Protein AF-A0A5C5UU51-F1 (afdb_monomer)

Secondary structure (DSSP, 8-state):
--------------PPPP---PPP---------------SSGGGGSTTS-HHHHHHHHHHH-SS--------TT--GGGTTS--SSSSTT--TTSEE--TT-GGGTTS-SEE---EEEEE-SSSSSB-SEEEEEE-SS-SSSB-EEEEEE-SS-SSS--EEEEEESSHHHHHHHHHHHHH------BPEEEEEEEEEEEEEEETTEEEEEEEEEETTS-EEEEEEEETTTTTTS---TT-EEEEEE-EEEETTEEEEE-SEEEETT-SSPEE-----EEEEEEEEEEEEEEETTEEEEEEEEEETTS-EEEEEEEETTT-SS---TT-EEEEEEEEEEETTEEEEEEEEEEETTEEEE--SSHHHHHHHTTTS-S------EEEEEEEEEEEEEEEETTEEEEEEEEEETTTEEEEEEEEETTT------TT-EEEEEEEEEE-TTS-EEEEEEEEEETTEEEE--HHHHHHHHH--EEEEEEEEEEEEEEETTEEEEEEEEEETTS-EEEEE---TTSGGGS--TT-EEEEEEEEEEETTEEEEEEEEEEETTS--EE----TT-TTS---

Radius of gyration: 29.81 Å; Cα contacts (8 Å, |Δi|>4): 1135; chains: 1; bounding box: 83×69×98 Å

Sequence (572 aa):
MKITLWRSMAIASMGFLPLAMASPANAASNDRGQAAGDDQHWTESSPYYEQDAWYDVTEWFDGNDFHPTNESWSDTDDYANREADDAYASRGDNGYGYDNRYSEDNWFYDYYDGQFFTYDDLSNDRIYQSAAIYSDYDNDGYYDAVLTSYDWDGDGVYEGGELYTLNPAGEQNGRQTRQGQQAKDSRQQRLTGTVQKTKKASVSDAKHLVAMIRTDGGRQAVVDLGPAQHMQNADLTEGDEIACAGPACKVGEKRVVMADWVKLQSSDSKMKVNRDATSLKGKVADTKKANIRGEERMMVILKTDAGKKCLCDLGPADELDATIEQGDQLKVNGVPAKAGDRKVVLAQSVTIDGDKTKIDRTSSQMTRNQRSGDQTQSGQASARVQGEVQSTRQIKVRGEQRRVAFVNDSQHGRVLIDLGAADSSRVSLQQGDRVTAHGITARSRDGGKVLLARKLQHNGQTTKIDDRQQRAKLTDASEVSGKVQKLQTVSINDSHRKLAHVKTDNGQTAVIDLGSPKQAAASIAKGDTITAEGVPVKVHDSTILVAFEVSPENGDSFKVDRGIGGQQASRR

Nearest PDB structures (foldseek):
  5gqo-assembly1_B-2  TM=7.072E-01  e=1.209E-02  Mycolicibacterium smegmatis MC2 155
  2pqa-assembly1_A  TM=7.103E-01  e=2.594E-02  Homo sapiens
  3u58-assembly4_D  TM=3.344E-01  e=1.578E-03  Tetrahymena thermophila
  1ty2-assembly1_B  TM=4.432E-01  e=2.663E+00  Streptococcus pyogenes
  8b2q-assembly1_I  TM=4.679E-01  e=2.173E+00  Tannerella forsythia

Organism: NCBI:txid1938618

Mean predicted aligned error: 16.01 Å

Foldseek 3Di:
DDDDDDDDDDDDDDDDDDDDDDDDDDDDDPPDDDPPDDPPDPVVPAQVVPVPLVVVVVVVVPPPPDDPPPDDPPPPVVVPPPDPDPDPPDPDQLQWADDPPDPPPVPGTQAGAAFQKDFDDPVPPQFTQKMKTFDDNVLSLATQKIKMFGDDPSPFFTPDIDIHGLDPSCVVCVVVCVVPWPQGGRGKDKFKFFFADWHQHHHNPATWIKTWGQGPVRDIAIETLAGVVLCPVVPRDGGWIKIFIAGWGDTRNHIYGHTQWMDTPVHPDIDGRPSWADKFKAFFQDWDFTQRPNATWIWTFGLGPVRDTAIETQAGPVQDPDDHDGGWIKIFTFGFHHNYNHTYGDGQWMATPNDIRGHDPPVVVVVPVVVPPDDDDDDFDWDKFWFFFQDWDWDQDPNFTWIWTFGQGPVPGTEIETLGGPVPRPDDDDGGWTKMFIATWDADPVRGIYGDGQWMATPNDIDGSPCCVVCCLVVVQPKFKAFFADWDWDADPNAIWIWTFGQGPVRDTAIETLAHCPPVVVVDDGGWIKIFGAHWDDDPPHTYGDGQWMDTPPDHIDGHDHCPPPPDPDDD

Structure (mmCIF, N/CA/C/O backbone):
data_AF-A0A5C5UU51-F1
#
_entry.id   AF-A0A5C5UU51-F1
#
loop_
_atom_site.group_PDB
_atom_site.id
_atom_site.type_symbol
_atom_site.label_atom_id
_atom_site.label_alt_id
_atom_site.label_comp_id
_atom_site.label_asym_id
_atom_site.label_entity_id
_atom_site.label_seq_id
_atom_site.pdbx_PDB_ins_code
_atom_site.Cartn_x
_atom_site.Cartn_y
_atom_site.Cartn_z
_atom_site.occupancy
_atom_site.B_iso_or_equiv
_atom_site.auth_seq_id
_atom_site.auth_comp_id
_atom_site.auth_asym_id
_atom_site.auth_atom_id
_atom_site.pdbx_PDB_model_num
ATOM 1 N N . MET A 1 1 ? 43.860 -33.041 -59.174 1.00 37.03 1 MET A N 1
ATOM 2 C CA . MET A 1 1 ? 43.735 -33.593 -57.809 1.00 37.03 1 MET A CA 1
ATOM 3 C C . MET A 1 1 ? 42.495 -32.951 -57.181 1.00 37.03 1 MET A C 1
ATOM 5 O O . MET A 1 1 ? 42.483 -31.739 -57.069 1.00 37.03 1 MET A O 1
ATOM 9 N N . LYS A 1 2 ? 41.445 -33.774 -56.978 1.00 35.88 2 LYS A N 1
ATOM 10 C CA . LYS A 1 2 ? 40.130 -33.632 -56.280 1.00 35.88 2 LYS A CA 1
ATOM 11 C C . LYS A 1 2 ? 39.499 -32.218 -56.148 1.00 35.88 2 LYS A C 1
ATOM 13 O O . LYS A 1 2 ? 40.027 -31.410 -55.402 1.00 35.88 2 LYS A O 1
ATOM 18 N N . ILE A 1 3 ? 38.458 -31.827 -56.913 1.00 35.25 3 ILE A N 1
ATOM 19 C CA . ILE A 1 3 ? 37.022 -32.270 -56.960 1.00 35.25 3 ILE A CA 1
ATOM 20 C C . ILE A 1 3 ? 36.300 -31.900 -55.642 1.00 35.25 3 ILE A C 1
ATOM 22 O O . ILE A 1 3 ? 36.744 -32.335 -54.588 1.00 35.25 3 ILE A O 1
ATOM 26 N N . THR A 1 4 ? 35.260 -31.044 -55.602 1.00 38.91 4 THR A N 1
ATOM 27 C CA . THR A 1 4 ? 33.830 -31.294 -55.961 1.00 38.91 4 THR A CA 1
ATOM 28 C C . THR A 1 4 ? 33.092 -29.927 -55.971 1.00 38.91 4 THR A C 1
ATOM 30 O O . THR A 1 4 ? 33.314 -29.160 -55.045 1.00 38.91 4 THR A O 1
ATOM 33 N N . LEU A 1 5 ? 32.416 -29.402 -57.007 1.00 36.94 5 LEU A N 1
ATOM 34 C CA . LEU A 1 5 ? 31.194 -29.747 -57.776 1.00 36.94 5 LEU A CA 1
ATOM 35 C C . LEU A 1 5 ? 29.821 -29.522 -57.081 1.00 36.94 5 LEU A C 1
ATOM 37 O O . LEU A 1 5 ? 29.386 -30.337 -56.282 1.00 36.94 5 LEU A O 1
ATOM 41 N N . TRP A 1 6 ? 29.154 -28.440 -57.529 1.00 38.22 6 TRP A N 1
ATOM 42 C CA . TRP A 1 6 ? 27.723 -28.233 -57.861 1.00 38.22 6 TRP A CA 1
ATOM 43 C C . TRP A 1 6 ? 26.608 -28.496 -56.827 1.00 38.22 6 TRP A C 1
ATOM 45 O O . TRP A 1 6 ? 26.391 -29.629 -56.413 1.00 38.22 6 TRP A O 1
ATOM 55 N N . ARG A 1 7 ? 25.718 -27.498 -56.656 1.00 35.91 7 ARG A N 1
ATOM 56 C CA . ARG A 1 7 ? 24.340 -27.548 -57.204 1.00 35.91 7 ARG A CA 1
ATOM 57 C C . ARG A 1 7 ? 23.597 -26.210 -57.090 1.00 35.91 7 ARG A C 1
ATOM 59 O O . ARG A 1 7 ? 23.408 -25.672 -56.006 1.00 35.91 7 ARG A O 1
ATOM 66 N N . SER A 1 8 ? 23.126 -25.743 -58.241 1.00 37.66 8 SER A N 1
ATOM 67 C CA . SER A 1 8 ? 22.051 -24.768 -58.408 1.00 37.66 8 SER A CA 1
ATOM 68 C C . SER A 1 8 ? 20.721 -25.381 -57.962 1.00 37.66 8 SER A C 1
ATOM 70 O O . SER A 1 8 ? 20.453 -26.544 -58.273 1.00 37.66 8 SER A O 1
ATOM 72 N N . MET A 1 9 ? 19.873 -24.607 -57.282 1.00 33.34 9 MET A N 1
ATOM 73 C CA . MET A 1 9 ? 18.481 -24.974 -57.016 1.00 33.34 9 MET A CA 1
ATOM 74 C C . MET A 1 9 ? 17.553 -23.993 -57.731 1.00 33.34 9 MET A C 1
ATOM 76 O O . MET A 1 9 ? 17.685 -22.778 -57.605 1.00 33.34 9 MET A O 1
ATOM 80 N N . ALA A 1 10 ? 16.660 -24.564 -58.532 1.00 34.78 10 ALA A N 1
ATOM 81 C CA . ALA A 1 10 ? 15.632 -23.885 -59.294 1.00 34.78 10 ALA A CA 1
ATOM 82 C C . ALA A 1 10 ? 14.538 -23.331 -58.369 1.00 34.78 10 ALA A C 1
ATOM 84 O O . ALA A 1 10 ? 14.077 -24.021 -57.461 1.00 34.78 10 ALA A O 1
ATOM 85 N N . ILE A 1 11 ? 14.092 -22.106 -58.647 1.00 35.81 11 ILE A N 1
ATOM 86 C CA . ILE A 1 11 ? 12.873 -21.529 -58.081 1.00 35.81 11 ILE A CA 1
ATOM 87 C C . ILE A 1 11 ? 11.712 -22.046 -58.934 1.00 35.81 11 ILE A C 1
ATOM 89 O O . ILE A 1 11 ? 11.527 -21.614 -60.070 1.00 35.81 11 ILE A O 1
ATOM 93 N N . ALA A 1 12 ? 10.962 -23.007 -58.399 1.00 35.94 12 ALA A N 1
ATOM 94 C CA . ALA A 1 12 ? 9.680 -23.415 -58.953 1.00 35.94 12 ALA A CA 1
ATOM 95 C C . ALA A 1 12 ? 8.592 -22.493 -58.388 1.00 35.94 12 ALA A C 1
ATOM 97 O O . ALA A 1 12 ? 8.266 -22.536 -57.204 1.00 35.94 12 ALA A O 1
ATOM 98 N N . SER A 1 13 ? 8.042 -21.649 -59.253 1.00 40.78 13 SER A N 1
ATOM 99 C CA . SER A 1 13 ? 6.793 -20.930 -59.046 1.00 40.78 13 SER A CA 1
ATOM 100 C C . SER A 1 13 ? 5.624 -21.915 -59.145 1.00 40.78 13 SER A C 1
ATOM 102 O O . SER A 1 13 ? 5.254 -22.352 -60.232 1.00 40.78 13 SER A O 1
ATOM 104 N N . MET A 1 14 ? 5.026 -22.275 -58.008 1.00 35.12 14 MET A N 1
ATOM 105 C CA . MET A 1 14 ? 3.705 -22.906 -57.975 1.00 35.12 14 MET A CA 1
ATOM 106 C C . MET A 1 14 ? 2.672 -21.860 -57.570 1.00 35.12 14 MET A C 1
ATOM 108 O O . MET A 1 14 ? 2.689 -21.339 -56.456 1.00 35.12 14 MET A O 1
ATOM 112 N N . GLY A 1 15 ? 1.798 -21.533 -58.521 1.00 35.41 15 GLY A N 1
ATOM 113 C CA . GLY A 1 15 ? 0.626 -20.704 -58.299 1.00 35.41 15 GLY A CA 1
ATOM 114 C C . GLY A 1 15 ? -0.383 -21.418 -57.406 1.00 35.41 15 GLY A C 1
ATOM 115 O O . GLY A 1 15 ? -0.734 -22.572 -57.648 1.00 35.41 15 GLY A O 1
ATOM 116 N N . PHE A 1 16 ? -0.869 -20.709 -56.392 1.00 36.09 16 PHE A N 1
ATOM 117 C CA . PHE A 1 16 ? -2.077 -21.083 -55.673 1.00 36.09 16 PHE A CA 1
ATOM 118 C C . PHE A 1 16 ? -3.284 -20.468 -56.387 1.00 36.09 16 PHE A C 1
ATOM 120 O O . PHE A 1 16 ? -3.403 -19.250 -56.506 1.00 36.09 16 PHE A O 1
ATOM 127 N N . LEU A 1 17 ? -4.164 -21.338 -56.879 1.00 40.75 17 LEU A N 1
ATOM 128 C CA . LEU A 1 17 ? -5.525 -21.001 -57.288 1.00 40.75 17 LEU A CA 1
ATOM 129 C C . LEU A 1 17 ? -6.371 -20.666 -56.044 1.00 40.75 17 LEU A C 1
ATOM 131 O O . LEU A 1 17 ? -6.199 -21.318 -55.009 1.00 40.75 17 LEU A O 1
ATOM 135 N N . PRO A 1 18 ? -7.316 -19.713 -56.128 1.00 39.72 18 PRO A N 1
ATOM 136 C CA . PRO A 1 18 ? -8.266 -19.456 -55.057 1.00 39.72 18 PRO A CA 1
ATOM 137 C C . PRO A 1 18 ? -9.358 -20.536 -55.060 1.00 39.72 18 PRO A C 1
ATOM 139 O O . PRO A 1 18 ? -10.103 -20.682 -56.029 1.00 39.72 18 PRO A O 1
ATOM 142 N N . LEU A 1 19 ? -9.476 -21.288 -53.965 1.00 36.97 19 LEU A N 1
ATOM 143 C CA . LEU A 1 19 ? -10.661 -22.102 -53.696 1.00 36.97 19 LEU A CA 1
ATOM 144 C C . LEU A 1 19 ? -11.750 -21.197 -53.110 1.00 36.97 19 LEU A C 1
ATOM 146 O O . LEU A 1 19 ? -11.718 -20.835 -51.936 1.00 36.97 19 LEU A O 1
ATOM 150 N N . ALA A 1 20 ? -12.719 -20.840 -53.950 1.00 41.38 20 ALA A N 1
ATOM 151 C CA . ALA A 1 20 ? -14.010 -20.341 -53.509 1.00 41.38 20 ALA A CA 1
ATOM 152 C C . ALA A 1 20 ? -14.777 -21.493 -52.839 1.00 41.38 20 ALA A C 1
ATOM 154 O O . ALA A 1 20 ? -15.186 -22.445 -53.501 1.00 41.38 20 ALA A O 1
ATOM 155 N N . MET A 1 21 ? -14.956 -21.413 -51.521 1.00 38.00 21 MET A N 1
ATOM 156 C CA . MET A 1 21 ? -15.904 -22.248 -50.784 1.00 38.00 21 MET A CA 1
ATOM 157 C C . MET A 1 21 ? -17.208 -21.463 -50.643 1.00 38.00 21 MET A C 1
ATOM 159 O O . MET A 1 21 ? -17.260 -20.437 -49.968 1.00 38.00 21 MET A O 1
ATOM 163 N N . ALA A 1 22 ? -18.251 -21.939 -51.319 1.00 37.75 22 ALA A N 1
ATOM 164 C CA . ALA A 1 22 ? -19.617 -21.483 -51.127 1.00 37.75 22 ALA A CA 1
ATOM 165 C C . ALA A 1 22 ? -20.149 -22.028 -49.792 1.00 37.75 22 ALA A C 1
ATOM 167 O O . ALA A 1 22 ? -20.225 -23.242 -49.600 1.00 37.75 22 ALA A O 1
ATOM 168 N N . SER A 1 23 ? -20.529 -21.135 -48.880 1.00 40.41 23 SER A N 1
ATOM 169 C CA . SER A 1 23 ? -21.282 -21.491 -47.674 1.00 40.41 23 SER A CA 1
ATOM 170 C C . SER A 1 23 ? -22.760 -21.676 -48.030 1.00 40.41 23 SER A C 1
ATOM 172 O O . SER A 1 23 ? -23.355 -20.748 -48.583 1.00 40.41 23 SER A O 1
ATOM 174 N N . PRO A 1 24 ? -23.398 -22.816 -47.710 1.00 44.28 24 PRO A N 1
ATOM 175 C CA . PRO A 1 24 ? -24.845 -22.911 -47.782 1.00 44.28 24 PRO A CA 1
ATOM 176 C C . PRO A 1 24 ? -25.467 -22.155 -46.603 1.00 44.28 24 PRO A C 1
ATOM 178 O O . PRO A 1 24 ? -25.121 -22.367 -45.439 1.00 44.28 24 PRO A O 1
ATOM 181 N N . ALA A 1 25 ? -26.400 -21.266 -46.929 1.00 41.03 25 ALA A N 1
ATOM 182 C CA . ALA A 1 25 ? -27.281 -20.621 -45.976 1.00 41.03 25 ALA A CA 1
ATOM 183 C C . ALA A 1 25 ? -28.225 -21.669 -45.370 1.00 41.03 25 ALA A C 1
ATOM 185 O O . ALA A 1 25 ? -29.094 -22.193 -46.061 1.00 41.03 25 ALA A O 1
ATOM 186 N N . ASN A 1 26 ? -28.070 -21.948 -44.076 1.00 39.62 26 ASN A N 1
ATOM 187 C CA . ASN A 1 26 ? -29.092 -22.610 -43.275 1.00 39.62 26 ASN A CA 1
ATOM 188 C C . ASN A 1 26 ? -29.703 -21.575 -42.331 1.00 39.62 26 ASN A C 1
ATOM 190 O O . ASN A 1 26 ? -29.168 -21.274 -41.266 1.00 39.62 26 ASN A O 1
ATOM 194 N N . ALA A 1 27 ? -30.837 -21.028 -42.764 1.00 42.69 27 ALA A N 1
ATOM 195 C CA . ALA A 1 27 ? -31.784 -20.346 -41.905 1.00 42.69 27 ALA A CA 1
ATOM 196 C C . ALA A 1 27 ? -32.513 -21.409 -41.070 1.00 42.69 27 ALA A C 1
ATOM 198 O O . ALA A 1 27 ? -33.387 -22.112 -41.570 1.00 42.69 27 ALA A O 1
ATOM 199 N N . ALA A 1 28 ? -32.125 -21.539 -39.805 1.00 37.41 28 ALA A N 1
ATOM 200 C CA . ALA A 1 28 ? -32.893 -22.254 -38.798 1.00 37.41 28 ALA A CA 1
ATOM 201 C C . ALA A 1 28 ? -33.274 -21.250 -37.709 1.00 37.41 28 ALA A C 1
ATOM 203 O O . ALA A 1 28 ? -32.441 -20.788 -36.930 1.00 37.41 28 ALA A O 1
ATOM 204 N N . SER A 1 29 ? -34.551 -20.885 -37.721 1.00 43.84 29 SER A N 1
ATOM 205 C CA . SER A 1 29 ? -35.249 -20.130 -36.692 1.00 43.84 29 SER A CA 1
ATOM 206 C C . SER A 1 29 ? -35.151 -20.853 -35.348 1.00 43.84 29 SER A C 1
ATOM 208 O O . SER A 1 29 ? -35.798 -21.881 -35.154 1.00 43.84 29 SER A O 1
ATOM 210 N N . ASN A 1 30 ? -34.374 -20.305 -34.415 1.00 36.78 30 ASN A N 1
ATOM 211 C CA . ASN A 1 30 ? -34.517 -20.613 -32.996 1.00 36.78 30 ASN A CA 1
ATOM 212 C C . ASN A 1 30 ? -35.325 -19.496 -32.347 1.00 36.78 30 ASN A C 1
ATOM 214 O O . ASN A 1 30 ? -34.794 -18.532 -31.801 1.00 36.78 30 ASN A O 1
ATOM 218 N N . ASP A 1 31 ? -36.634 -19.675 -32.452 1.00 40.91 31 ASP A N 1
ATOM 219 C CA . ASP A 1 31 ? -37.639 -19.051 -31.615 1.00 40.91 31 ASP A CA 1
ATOM 220 C C . ASP A 1 31 ? -37.470 -19.625 -30.194 1.00 40.91 31 ASP A C 1
ATOM 222 O O . ASP A 1 31 ? -37.939 -20.717 -29.867 1.00 40.91 31 ASP A O 1
ATOM 226 N N . ARG A 1 32 ? -36.663 -18.952 -29.369 1.00 38.31 32 ARG A N 1
ATOM 227 C CA . ARG A 1 32 ? -36.610 -19.176 -27.921 1.00 38.31 32 ARG A CA 1
ATOM 228 C C . ARG A 1 32 ? -37.096 -17.903 -27.263 1.00 38.31 32 ARG A C 1
ATOM 230 O O . ARG A 1 32 ? -36.361 -16.921 -27.197 1.00 38.31 32 ARG A O 1
ATOM 237 N N . GLY A 1 33 ? -38.338 -17.959 -26.789 1.00 34.19 33 GLY A N 1
ATOM 238 C CA . GLY A 1 33 ? -38.935 -16.937 -25.949 1.00 34.19 33 GLY A CA 1
ATOM 239 C C . GLY A 1 33 ? -37.982 -16.563 -24.822 1.00 34.19 33 GLY A C 1
ATOM 240 O O . GLY A 1 33 ? -37.677 -17.377 -23.948 1.00 34.19 33 GLY A O 1
ATOM 241 N N . GLN A 1 34 ? -37.500 -15.325 -24.871 1.00 35.28 34 GLN A N 1
ATOM 242 C CA . GLN A 1 34 ? -36.944 -14.659 -23.711 1.00 35.28 34 GLN A CA 1
ATOM 243 C C . GLN A 1 34 ? -38.088 -14.499 -22.715 1.00 35.28 34 GLN A C 1
ATOM 245 O O . GLN A 1 34 ? -39.006 -13.704 -22.910 1.00 35.28 34 GLN A O 1
ATOM 250 N N . ALA A 1 35 ? -38.051 -15.324 -21.673 1.00 35.84 35 ALA A N 1
ATOM 251 C CA . ALA A 1 35 ? -38.792 -15.067 -20.460 1.00 35.84 35 ALA A CA 1
ATOM 252 C C . ALA A 1 35 ? -38.304 -13.719 -19.915 1.00 35.84 35 ALA A C 1
ATOM 254 O O . ALA A 1 35 ? -37.171 -13.603 -19.456 1.00 35.84 35 ALA A O 1
ATOM 255 N N . ALA A 1 36 ? -39.153 -12.701 -20.026 1.00 41.59 36 ALA A N 1
ATOM 256 C CA . ALA A 1 36 ? -39.046 -11.491 -19.236 1.00 41.59 36 ALA A CA 1
ATOM 257 C C . ALA A 1 36 ? -39.284 -11.889 -17.772 1.00 41.59 36 ALA A C 1
ATOM 259 O O . ALA A 1 36 ? -40.413 -12.174 -17.375 1.00 41.59 36 ALA A O 1
ATOM 260 N N . GLY A 1 37 ? -38.206 -11.993 -17.004 1.00 41.66 37 GLY A N 1
ATOM 261 C CA . GLY A 1 37 ? -38.232 -12.290 -15.580 1.00 41.66 37 GLY A CA 1
ATOM 262 C C . GLY A 1 37 ? -36.964 -11.750 -14.929 1.00 41.66 37 GLY A C 1
ATOM 263 O O . GLY A 1 37 ? -35.872 -12.129 -15.338 1.00 41.66 37 GLY A O 1
ATOM 264 N N . ASP A 1 38 ? -37.156 -10.884 -13.932 1.00 40.28 38 ASP A N 1
ATOM 265 C CA . ASP A 1 38 ? -36.171 -10.361 -12.969 1.00 40.28 38 ASP A CA 1
ATOM 266 C C . ASP A 1 38 ? -35.323 -9.120 -13.326 1.00 40.28 38 ASP A C 1
ATOM 268 O O . ASP A 1 38 ? -34.220 -8.943 -12.813 1.00 40.28 38 ASP A O 1
ATOM 272 N N . ASP A 1 39 ? -35.887 -8.157 -14.061 1.00 39.69 39 ASP A N 1
ATOM 273 C CA . ASP A 1 39 ? -35.301 -6.804 -14.198 1.00 39.69 39 ASP A CA 1
ATOM 274 C C . ASP A 1 39 ? -35.643 -5.842 -13.028 1.00 39.69 39 ASP A C 1
ATOM 276 O O . ASP A 1 39 ? -35.392 -4.640 -13.119 1.00 39.69 39 ASP A O 1
ATOM 280 N N . GLN A 1 40 ? -36.216 -6.324 -11.912 1.00 38.41 40 GLN A N 1
ATOM 281 C CA . GLN A 1 40 ? -36.898 -5.459 -10.927 1.00 38.41 40 GLN A CA 1
ATOM 282 C C . GLN A 1 40 ? -36.239 -5.239 -9.544 1.00 38.41 40 GLN A C 1
ATOM 284 O O . GLN A 1 40 ? -36.894 -4.649 -8.695 1.00 38.41 40 GLN A O 1
ATOM 289 N N . HIS A 1 41 ? -34.966 -5.594 -9.294 1.00 37.88 41 HIS A N 1
ATOM 290 C CA . HIS A 1 41 ? -34.330 -5.314 -7.977 1.00 37.88 41 HIS A CA 1
ATOM 291 C C . HIS A 1 41 ? -32.900 -4.719 -7.970 1.00 37.88 41 HIS A C 1
ATOM 293 O O . HIS A 1 41 ? -32.359 -4.448 -6.903 1.00 37.88 41 HIS A O 1
ATOM 299 N N . TRP A 1 42 ? -32.265 -4.437 -9.115 1.00 40.34 42 TRP A N 1
ATOM 300 C CA . TRP A 1 42 ? -30.839 -4.033 -9.132 1.00 40.34 42 TRP A CA 1
ATOM 301 C C . TRP A 1 42 ? -30.565 -2.528 -8.958 1.00 40.34 42 TRP A C 1
ATOM 303 O O . TRP A 1 42 ? -29.409 -2.109 -8.895 1.00 40.34 42 TRP A O 1
ATOM 313 N N . THR A 1 43 ? -31.606 -1.700 -8.872 1.00 41.09 43 THR A N 1
ATOM 314 C CA . THR A 1 43 ? -31.492 -0.250 -8.625 1.00 41.09 43 THR A CA 1
ATOM 315 C C . THR A 1 43 ? -31.297 0.119 -7.151 1.00 41.09 43 THR A C 1
ATOM 317 O O . THR A 1 43 ? -30.911 1.247 -6.876 1.00 41.09 43 THR A O 1
ATOM 320 N N . GLU A 1 44 ? -31.481 -0.809 -6.205 1.00 43.00 44 GLU A N 1
ATOM 321 C CA . GLU A 1 44 ? -31.322 -0.543 -4.759 1.00 43.00 44 GLU A CA 1
ATOM 322 C C . GLU A 1 44 ? -29.861 -0.596 -4.271 1.00 43.00 44 GLU A C 1
ATOM 324 O O . GLU A 1 44 ? -29.570 -0.234 -3.136 1.00 43.00 44 GLU A O 1
ATOM 329 N N . SER A 1 45 ? -28.914 -1.029 -5.111 1.00 45.66 45 SER A N 1
ATOM 330 C CA . SER A 1 45 ? -27.501 -1.186 -4.726 1.00 45.66 45 SER A CA 1
ATOM 331 C C . SER A 1 45 ? -26.588 -0.012 -5.101 1.00 45.66 45 SER A C 1
ATOM 333 O O . SER A 1 45 ? -25.382 -0.096 -4.861 1.00 45.66 45 SER A O 1
ATOM 335 N N . SER A 1 46 ? -27.126 1.065 -5.690 1.00 43.84 46 SER A N 1
ATOM 336 C CA . SER A 1 46 ? -26.347 2.287 -5.909 1.00 43.84 46 SER A CA 1
ATOM 337 C C . SER A 1 46 ? -26.438 3.222 -4.688 1.00 43.84 46 SER A C 1
ATOM 339 O O . SER A 1 46 ? -27.540 3.533 -4.234 1.00 43.84 46 SER A O 1
ATOM 341 N N . PRO A 1 47 ? -25.308 3.693 -4.137 1.00 47.19 47 PRO A N 1
ATOM 342 C CA . PRO A 1 47 ? -25.228 4.447 -2.881 1.00 47.19 47 PRO A CA 1
ATOM 343 C C . PRO A 1 47 ? -25.820 5.874 -2.903 1.00 47.19 47 PRO A C 1
ATOM 345 O O . PRO A 1 47 ? -25.744 6.546 -1.879 1.00 47.19 47 PRO A O 1
ATOM 348 N N . TYR A 1 48 ? -26.455 6.336 -3.992 1.00 47.06 48 TYR A N 1
ATOM 349 C CA . TYR A 1 48 ? -27.279 7.567 -3.980 1.00 47.06 48 TYR A CA 1
ATOM 350 C C . TYR A 1 48 ? -28.670 7.371 -3.373 1.00 47.06 48 TYR A C 1
ATOM 352 O O . TYR A 1 48 ? -29.396 8.352 -3.217 1.00 47.06 48 TYR A O 1
ATOM 360 N N . TYR A 1 49 ? -29.060 6.137 -3.038 1.00 45.34 49 TYR A N 1
ATOM 361 C CA . TYR A 1 49 ? -30.374 5.870 -2.448 1.00 45.34 49 TYR A CA 1
ATOM 362 C C . TYR A 1 49 ? -30.397 5.977 -0.908 1.00 45.34 49 TYR A C 1
ATOM 364 O O . TYR A 1 49 ? -31.452 6.246 -0.344 1.00 45.34 49 TYR A O 1
ATOM 372 N N . GLU A 1 50 ? -29.249 5.882 -0.219 1.00 49.56 50 GLU A N 1
ATOM 373 C CA . GLU A 1 50 ? -29.108 6.261 1.204 1.00 49.56 50 GLU A CA 1
ATOM 374 C C . GLU A 1 50 ? -28.574 7.702 1.312 1.00 49.56 50 GLU A C 1
ATOM 376 O O . GLU A 1 50 ? -27.476 7.938 1.816 1.00 49.56 50 GLU A O 1
ATOM 381 N N . GLN A 1 51 ? -29.329 8.670 0.779 1.00 51.47 51 GLN A N 1
ATOM 382 C CA . GLN A 1 51 ? -28.979 10.097 0.812 1.00 51.47 51 GLN A CA 1
ATOM 383 C C . GLN A 1 5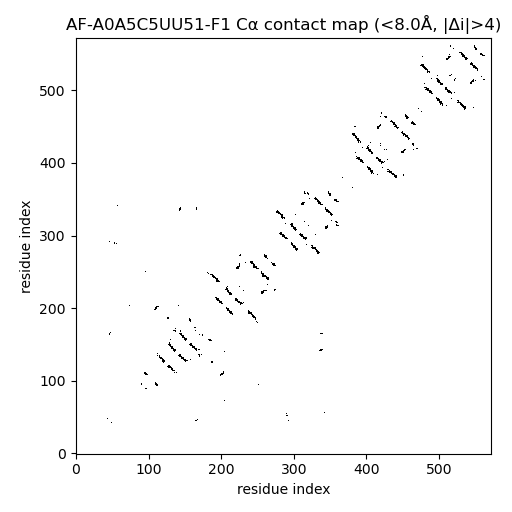1 ? -28.522 10.537 2.216 1.00 51.47 51 GLN A C 1
ATOM 385 O O . GLN A 1 51 ? -27.450 11.120 2.363 1.00 51.47 51 GLN A O 1
ATOM 390 N N . ASP A 1 52 ? -29.244 10.151 3.262 1.00 57.12 52 ASP A N 1
ATOM 391 C CA . ASP A 1 52 ? -29.046 10.634 4.632 1.00 57.12 52 ASP A CA 1
ATOM 392 C C . ASP A 1 52 ? -27.591 10.591 5.135 1.00 57.12 52 ASP A C 1
ATOM 394 O O . ASP A 1 52 ? -27.116 11.561 5.720 1.00 57.12 52 ASP A O 1
ATOM 398 N N . ALA A 1 53 ? -26.833 9.522 4.861 1.00 62.38 53 ALA A N 1
ATOM 399 C CA . ALA A 1 53 ? -25.474 9.380 5.392 1.00 62.38 53 ALA A CA 1
ATOM 400 C C . ALA A 1 53 ? -24.484 10.401 4.808 1.00 62.38 53 ALA A C 1
ATOM 402 O O . ALA A 1 53 ? -23.638 10.940 5.528 1.00 62.38 53 ALA A O 1
ATOM 403 N N . TRP A 1 54 ? -24.576 10.672 3.504 1.00 67.31 54 TRP A N 1
ATOM 404 C CA . TRP A 1 54 ? -23.739 11.685 2.861 1.00 67.31 54 TRP A CA 1
ATOM 405 C C . TRP A 1 54 ? -24.301 13.086 3.067 1.00 67.31 54 TRP A C 1
ATOM 407 O O . TRP A 1 54 ? -23.510 14.013 3.229 1.00 67.31 54 TRP A O 1
ATOM 417 N N . TYR A 1 55 ? -25.624 13.239 3.155 1.00 64.81 55 TYR A N 1
ATOM 418 C CA . TYR A 1 55 ? -26.260 14.511 3.495 1.00 64.81 55 TYR A CA 1
ATOM 419 C C . TYR A 1 55 ? -25.823 15.000 4.879 1.00 64.81 55 TYR A C 1
ATOM 421 O O . TYR A 1 55 ? -25.363 16.136 4.999 1.00 64.81 55 TYR A O 1
ATOM 429 N N . ASP A 1 56 ? -25.796 14.115 5.877 1.00 65.62 56 ASP A N 1
ATOM 430 C CA . ASP A 1 56 ? -25.265 14.400 7.211 1.00 65.62 56 ASP A CA 1
ATOM 431 C C . ASP A 1 56 ? -23.817 14.906 7.159 1.00 65.62 56 ASP A C 1
ATOM 433 O O . ASP A 1 56 ? -23.422 15.804 7.908 1.00 65.62 56 ASP A O 1
ATOM 437 N N . VAL A 1 57 ? -22.976 14.305 6.315 1.00 69.06 57 VAL A N 1
ATOM 438 C CA . VAL A 1 57 ? -21.588 14.752 6.126 1.00 69.06 57 VAL A CA 1
ATOM 439 C C . VAL A 1 57 ? -21.547 16.096 5.393 1.00 69.06 57 VAL A C 1
ATOM 441 O O . VAL A 1 57 ? -20.682 16.916 5.691 1.00 69.06 57 VAL A O 1
ATOM 444 N N . THR A 1 58 ? -22.481 16.356 4.474 1.00 65.62 58 THR A N 1
ATOM 445 C CA . THR A 1 58 ? -22.530 17.615 3.723 1.00 65.62 58 THR A CA 1
ATOM 446 C C . THR A 1 58 ? -22.962 18.809 4.571 1.00 65.62 58 THR A C 1
ATOM 448 O O . THR A 1 58 ? -22.283 19.828 4.494 1.00 65.62 58 THR A O 1
ATOM 451 N N . GLU A 1 59 ? -23.983 18.669 5.424 1.00 71.12 59 GLU A N 1
ATOM 452 C CA . GLU A 1 59 ? -24.411 19.714 6.377 1.00 71.12 59 GLU A CA 1
ATOM 453 C C . GLU A 1 59 ? -23.343 19.984 7.442 1.00 71.12 59 GLU A C 1
ATOM 455 O O . GLU A 1 59 ? -23.196 21.070 7.993 1.00 71.12 59 GLU A O 1
ATOM 460 N N . TRP A 1 60 ? -22.551 18.963 7.758 1.00 77.25 60 TRP A N 1
ATOM 461 C CA . TRP A 1 60 ? -21.413 19.129 8.648 1.00 77.25 60 TRP A CA 1
ATOM 462 C C . TRP A 1 60 ? -20.281 19.939 7.997 1.00 77.25 60 TRP A C 1
ATOM 464 O O . TRP A 1 60 ? -19.555 20.664 8.677 1.00 77.25 60 TRP A O 1
ATOM 474 N N . PHE A 1 61 ? -20.133 19.839 6.677 1.00 69.31 61 PHE A N 1
ATOM 475 C CA . PHE A 1 61 ? -19.049 20.470 5.931 1.00 69.31 61 PHE A CA 1
ATOM 476 C C . PHE A 1 61 ? -19.385 21.884 5.423 1.00 69.31 61 PHE A C 1
ATOM 478 O O . PHE A 1 61 ? -18.476 22.653 5.109 1.00 69.31 61 PHE A O 1
ATOM 485 N N . ASP A 1 62 ? -20.667 22.238 5.312 1.00 63.94 62 ASP A N 1
ATOM 486 C CA . ASP A 1 62 ? -21.143 23.453 4.640 1.00 63.94 62 ASP A CA 1
ATOM 487 C C . ASP A 1 62 ? -21.351 24.678 5.539 1.00 63.94 62 ASP A C 1
ATOM 489 O O . ASP A 1 62 ? -21.718 25.736 5.026 1.00 63.94 62 ASP A O 1
ATOM 493 N N . GLY A 1 63 ? -21.062 24.581 6.839 1.00 58.66 63 GLY A N 1
ATOM 494 C CA . GLY A 1 63 ? -21.170 25.706 7.767 1.00 58.66 63 GLY A CA 1
ATOM 495 C C . GLY A 1 63 ? -20.337 26.914 7.319 1.00 58.66 63 GLY A C 1
ATOM 496 O O . GLY A 1 63 ? -19.154 26.961 7.629 1.00 58.66 63 GLY A O 1
ATOM 497 N N . ASN A 1 64 ? -20.961 27.851 6.584 1.00 50.59 64 ASN A N 1
ATOM 498 C CA . ASN A 1 64 ? -20.567 29.193 6.094 1.00 50.59 64 ASN A CA 1
ATOM 499 C C . ASN A 1 64 ? -19.136 29.462 5.565 1.00 50.59 64 ASN A C 1
ATOM 501 O O . ASN A 1 64 ? -18.901 30.528 5.001 1.00 50.59 64 ASN A O 1
ATOM 505 N N . ASP A 1 65 ? -18.198 28.531 5.687 1.00 51.09 65 ASP A N 1
ATOM 506 C CA . ASP A 1 65 ? -16.780 28.702 5.362 1.00 51.09 65 ASP A CA 1
ATOM 507 C C . ASP A 1 65 ? -16.387 28.014 4.046 1.00 51.09 65 ASP A C 1
ATOM 509 O O . ASP A 1 65 ? -15.237 28.123 3.609 1.00 51.09 65 ASP A O 1
ATOM 513 N N . PHE A 1 66 ? -17.294 27.256 3.422 1.00 52.09 66 PHE A N 1
ATOM 514 C CA . PHE A 1 66 ? -17.004 26.566 2.170 1.00 52.09 66 PHE A CA 1
ATOM 515 C C . PHE A 1 66 ? -17.323 27.470 0.981 1.00 52.09 66 PHE A C 1
ATOM 517 O O . PHE A 1 66 ? -18.401 27.413 0.393 1.00 52.09 66 PHE A O 1
ATOM 524 N N . HIS A 1 67 ? -16.351 28.289 0.590 1.00 48.22 67 HIS A N 1
ATOM 525 C CA . HIS A 1 67 ? -16.293 28.711 -0.800 1.00 48.22 67 HIS A CA 1
ATOM 526 C C . HIS A 1 67 ? -15.900 27.474 -1.614 1.00 48.22 67 HIS A C 1
ATOM 528 O O . HIS A 1 67 ? -14.856 26.895 -1.304 1.00 48.22 67 HIS A O 1
ATOM 534 N N . PRO A 1 68 ? -16.696 27.031 -2.608 1.00 46.53 68 PRO A N 1
ATOM 535 C CA . PRO A 1 68 ? -16.250 26.020 -3.553 1.00 46.53 68 PRO A CA 1
ATOM 536 C C . PRO A 1 68 ? -15.027 26.597 -4.256 1.00 46.53 68 PRO A C 1
ATOM 538 O O . PRO A 1 68 ? -15.137 27.391 -5.188 1.00 46.53 68 PRO A O 1
ATOM 541 N N . THR A 1 69 ? -13.841 26.291 -3.738 1.00 41.72 69 THR A N 1
ATOM 542 C CA . THR A 1 69 ? -12.602 26.698 -4.374 1.00 41.72 69 THR A CA 1
ATOM 543 C C . THR A 1 69 ? -12.580 25.932 -5.677 1.00 41.72 69 THR A C 1
ATOM 545 O O . THR A 1 69 ? -12.536 24.698 -5.684 1.00 41.72 69 THR A O 1
ATOM 548 N N . ASN A 1 70 ? -12.653 26.674 -6.774 1.00 43.75 70 ASN A N 1
ATOM 549 C CA . ASN A 1 70 ? -12.596 26.192 -8.148 1.00 43.75 70 ASN A CA 1
ATOM 550 C C . ASN A 1 70 ? -11.205 25.614 -8.500 1.00 43.75 70 ASN A C 1
ATOM 552 O O . ASN A 1 70 ? -10.785 25.637 -9.647 1.00 43.75 70 ASN A O 1
ATOM 556 N N . GLU A 1 71 ? -10.472 25.148 -7.493 1.00 49.09 71 GLU A N 1
ATOM 557 C CA . GLU A 1 71 ? -9.065 24.793 -7.524 1.00 49.09 71 GLU A CA 1
ATOM 558 C C . GLU A 1 71 ? -8.978 23.270 -7.489 1.00 49.09 71 GLU A C 1
ATOM 560 O O . GLU A 1 71 ? -9.512 22.601 -6.585 1.00 49.09 71 GLU A O 1
ATOM 565 N N . SER A 1 72 ? -8.351 22.709 -8.518 1.00 54.56 72 SER A N 1
ATOM 566 C CA . SER A 1 72 ? -7.943 21.314 -8.509 1.00 54.56 72 SER A CA 1
ATOM 567 C C . SER A 1 72 ? -6.970 21.107 -7.346 1.00 54.56 72 SER A C 1
ATOM 569 O O . SER A 1 72 ? -6.229 22.001 -6.930 1.00 54.56 72 SER A O 1
ATOM 571 N N . TRP A 1 73 ? -6.957 19.910 -6.764 1.00 58.03 73 TRP A N 1
ATOM 572 C CA . TRP A 1 73 ? -6.021 19.598 -5.676 1.00 58.03 73 TRP A CA 1
ATOM 573 C C . TRP A 1 73 ? -4.551 19.584 -6.123 1.00 58.03 73 TRP A C 1
ATOM 575 O O . TRP A 1 73 ? -3.661 19.455 -5.284 1.00 58.03 73 TRP A O 1
ATOM 585 N N . SER A 1 74 ? -4.310 19.747 -7.425 1.00 51.28 74 SER A N 1
ATOM 586 C CA . SER A 1 74 ? -3.005 19.857 -8.059 1.00 51.28 74 SER A CA 1
ATOM 587 C C . SER A 1 74 ? -2.495 21.299 -8.196 1.00 51.28 74 SER A C 1
ATOM 589 O O . SER A 1 74 ? -1.464 21.479 -8.843 1.00 51.28 74 SER A O 1
ATOM 591 N N . ASP A 1 75 ? -3.159 22.311 -7.613 1.00 43.94 75 ASP A N 1
ATOM 592 C CA . ASP A 1 75 ? -2.654 23.697 -7.542 1.00 43.94 75 ASP A CA 1
ATOM 593 C C . ASP A 1 75 ? -1.434 23.786 -6.602 1.00 43.94 75 ASP A C 1
ATOM 595 O O . ASP A 1 75 ? -1.460 24.329 -5.498 1.00 43.94 75 ASP A O 1
ATOM 599 N N . THR A 1 76 ? -0.329 23.184 -7.029 1.00 48.41 76 THR A N 1
ATOM 600 C CA . THR A 1 76 ? 0.977 23.807 -6.871 1.00 48.41 76 THR A CA 1
ATOM 601 C C . THR A 1 76 ? 1.008 24.974 -7.854 1.00 48.41 76 THR A C 1
ATOM 603 O O . THR A 1 76 ? 1.098 24.748 -9.062 1.00 48.41 76 THR A O 1
ATOM 606 N N . ASP A 1 77 ? 0.952 26.199 -7.326 1.00 43.56 77 ASP A N 1
ATOM 607 C CA . ASP A 1 77 ? 0.988 27.489 -8.043 1.00 43.56 77 ASP A CA 1
ATOM 608 C C . ASP A 1 77 ? 2.189 27.658 -9.013 1.00 43.56 77 ASP A C 1
ATOM 610 O O . ASP A 1 77 ? 2.273 28.636 -9.752 1.00 43.56 77 ASP A O 1
ATOM 614 N N . ASP A 1 78 ? 3.103 26.685 -9.079 1.00 45.19 78 ASP A N 1
ATOM 615 C CA . ASP A 1 78 ? 4.226 26.628 -10.021 1.00 45.19 78 ASP A CA 1
ATOM 616 C C . ASP A 1 78 ? 3.848 26.156 -11.444 1.00 45.19 78 ASP A C 1
ATOM 618 O O . ASP A 1 78 ? 4.693 26.171 -12.343 1.00 45.19 78 ASP A O 1
ATOM 622 N N . TYR A 1 79 ? 2.594 25.760 -11.700 1.00 44.53 79 TYR A N 1
ATOM 623 C CA . TYR A 1 79 ? 2.145 25.350 -13.042 1.00 44.53 79 TYR A CA 1
ATOM 624 C C . TYR A 1 79 ? 1.532 26.461 -13.901 1.00 44.53 79 TYR A C 1
ATOM 626 O O . TYR A 1 79 ? 1.248 26.219 -15.077 1.00 44.53 79 TYR A O 1
ATOM 634 N N . ALA A 1 80 ? 1.430 27.693 -13.393 1.00 39.50 80 ALA A N 1
ATOM 635 C CA . ALA A 1 80 ? 0.844 28.839 -14.097 1.00 39.50 80 ALA A CA 1
ATOM 636 C C . ALA A 1 80 ? 1.630 29.328 -15.341 1.00 39.50 80 ALA A C 1
ATOM 638 O O . ALA A 1 80 ? 1.349 30.406 -15.859 1.00 39.50 80 ALA A O 1
ATOM 639 N N . ASN A 1 81 ? 2.608 28.564 -15.845 1.00 38.12 81 ASN A N 1
ATOM 640 C CA . ASN A 1 81 ? 3.416 28.952 -17.004 1.00 38.12 81 ASN A CA 1
ATOM 641 C C . ASN A 1 81 ? 3.658 27.835 -18.039 1.00 38.12 81 ASN A C 1
ATOM 643 O O . ASN A 1 81 ? 4.588 27.930 -18.840 1.00 38.12 81 ASN A O 1
ATOM 647 N N . ARG A 1 82 ? 2.850 26.764 -18.052 1.00 43.19 82 ARG A N 1
ATOM 648 C CA . ARG A 1 82 ? 2.869 25.784 -19.152 1.00 43.19 82 ARG A CA 1
ATOM 649 C C . ARG A 1 82 ? 1.723 26.045 -20.117 1.00 43.19 82 ARG A C 1
ATOM 651 O O . ARG A 1 82 ? 0.622 25.582 -19.862 1.00 43.19 82 ARG A O 1
ATOM 658 N N . GLU A 1 83 ? 2.037 26.768 -21.195 1.00 43.56 83 GLU A N 1
ATOM 659 C CA . GLU A 1 83 ? 1.472 26.650 -22.554 1.00 43.56 83 GLU A CA 1
ATOM 660 C C . GLU A 1 83 ? 0.179 25.819 -22.636 1.00 43.56 83 GLU A C 1
ATOM 662 O O . GLU A 1 83 ? 0.143 24.704 -23.162 1.00 43.56 83 GLU A O 1
ATOM 667 N N . ALA A 1 84 ? -0.894 26.373 -22.077 1.00 44.84 84 ALA A N 1
ATOM 668 C CA . ALA A 1 84 ? -2.218 25.776 -22.015 1.00 44.84 84 ALA A CA 1
ATOM 669 C C . ALA A 1 84 ? -3.007 26.027 -23.310 1.00 44.84 84 ALA A C 1
ATOM 671 O O . ALA A 1 84 ? -4.220 26.195 -23.254 1.00 44.84 84 ALA A O 1
ATOM 672 N N . ASP A 1 85 ? -2.334 26.070 -24.465 1.00 43.72 85 ASP A N 1
ATOM 673 C CA . ASP A 1 85 ? -2.964 26.585 -25.684 1.00 43.72 85 ASP A CA 1
ATOM 674 C C . ASP A 1 85 ? -3.553 25.525 -26.624 1.00 43.72 85 ASP A C 1
ATOM 676 O O . ASP A 1 85 ? -4.416 25.898 -27.399 1.00 43.72 85 ASP A O 1
ATOM 680 N N . ASP A 1 86 ? -3.244 24.218 -26.541 1.00 47.50 86 ASP A N 1
ATOM 681 C CA . ASP A 1 86 ? -3.783 23.284 -27.567 1.00 47.50 86 ASP A CA 1
ATOM 682 C C . ASP A 1 86 ? -4.140 21.844 -27.128 1.00 47.50 86 ASP A C 1
ATOM 684 O O . ASP A 1 86 ? -4.696 21.086 -27.920 1.00 47.50 86 ASP A O 1
ATOM 688 N N . ALA A 1 87 ? -3.861 21.407 -25.893 1.00 49.16 87 ALA A N 1
ATOM 689 C CA . ALA A 1 87 ? -3.944 19.971 -25.553 1.00 49.16 87 ALA A CA 1
ATOM 690 C C . ALA A 1 87 ? -5.274 19.488 -24.930 1.00 49.16 87 ALA A C 1
ATOM 692 O O . ALA A 1 87 ? -5.460 18.281 -24.777 1.00 49.16 87 ALA A O 1
ATOM 693 N N . TYR A 1 88 ? -6.188 20.392 -24.563 1.00 52.47 88 TYR A N 1
ATOM 694 C CA . TYR A 1 88 ? -7.495 20.027 -23.984 1.00 52.47 88 TYR A CA 1
ATOM 695 C C . TYR A 1 88 ? -8.670 20.162 -24.962 1.00 52.47 88 TYR A C 1
ATOM 697 O O . TYR A 1 88 ? -9.781 19.731 -24.653 1.00 52.47 88 TYR A O 1
ATOM 705 N N . ALA A 1 89 ? -8.443 20.713 -26.156 1.00 45.75 89 ALA A N 1
ATOM 706 C CA . ALA A 1 89 ? -9.476 20.829 -27.174 1.00 45.75 89 ALA A CA 1
ATOM 707 C C . ALA A 1 89 ? -9.776 19.441 -27.774 1.00 45.75 89 ALA A C 1
ATOM 709 O O . ALA A 1 89 ? -9.116 18.991 -28.704 1.00 45.75 89 ALA A O 1
ATOM 710 N N . SER A 1 90 ? -10.797 18.772 -27.227 1.00 52.72 90 SER A N 1
ATOM 711 C CA . SER A 1 90 ? -11.339 17.475 -27.661 1.00 52.72 90 SER A CA 1
ATOM 712 C C . SER A 1 90 ? -10.523 16.241 -27.246 1.00 52.72 90 SER A C 1
ATOM 714 O O . SER A 1 90 ? -10.110 15.433 -28.078 1.00 52.72 90 SER A O 1
ATOM 716 N N . ARG A 1 91 ? -10.381 16.007 -25.931 1.00 61.50 91 ARG A N 1
ATOM 717 C CA . ARG A 1 91 ? -10.371 14.609 -25.467 1.00 61.50 91 ARG A CA 1
ATOM 718 C C . ARG A 1 91 ? -11.731 14.027 -25.854 1.00 61.50 91 ARG A C 1
ATOM 720 O O . ARG A 1 91 ? -12.741 14.396 -25.268 1.00 61.50 91 ARG A O 1
ATOM 727 N N . GLY A 1 92 ? -11.779 13.226 -26.915 1.00 59.09 92 GLY A N 1
ATOM 728 C CA . GLY A 1 92 ? -12.984 12.456 -27.219 1.00 59.09 92 GLY A CA 1
ATOM 729 C C . GLY A 1 92 ? -13.312 11.522 -26.053 1.00 59.09 92 GLY A C 1
ATOM 730 O O . GLY A 1 92 ? -12.421 11.200 -25.266 1.00 59.09 92 GLY A O 1
ATOM 731 N N . ASP A 1 93 ? -14.553 11.043 -25.987 1.00 65.50 93 ASP A N 1
ATOM 732 C CA . ASP A 1 93 ? -15.120 10.195 -24.915 1.00 65.50 93 ASP A CA 1
ATOM 733 C C . ASP A 1 93 ? -14.322 8.914 -24.574 1.00 65.50 93 ASP A C 1
ATOM 735 O O . ASP A 1 93 ? -14.691 8.155 -23.683 1.00 65.50 93 ASP A O 1
ATOM 739 N N . ASN A 1 94 ? -13.234 8.623 -25.288 1.00 66.44 94 ASN A N 1
ATOM 740 C CA . ASN A 1 94 ? -12.501 7.368 -25.193 1.00 66.44 94 ASN A CA 1
ATOM 741 C C . ASN A 1 94 ? -11.455 7.327 -24.072 1.00 66.44 94 ASN A C 1
ATOM 743 O O . ASN A 1 94 ? -10.873 6.270 -23.859 1.00 66.44 94 ASN A O 1
ATOM 747 N N . GLY A 1 95 ? -11.186 8.428 -23.369 1.00 80.56 95 GLY A N 1
ATOM 748 C CA . GLY A 1 95 ? -10.236 8.454 -22.252 1.00 80.56 95 GLY A CA 1
ATOM 749 C C . GLY A 1 95 ? -8.814 8.000 -22.594 1.00 80.56 95 GLY A C 1
ATOM 750 O O . GLY A 1 95 ? -8.055 7.550 -21.747 1.00 80.56 95 GLY A O 1
ATOM 751 N N . TYR A 1 96 ? -8.432 8.056 -23.865 1.00 88.69 96 TYR A N 1
ATOM 752 C CA . TYR A 1 96 ? -7.064 7.908 -24.344 1.00 88.69 96 TYR A CA 1
ATOM 753 C C . TYR A 1 96 ? -6.976 8.459 -25.758 1.00 88.69 96 TYR A C 1
ATOM 755 O O . TYR A 1 96 ? -7.963 8.478 -26.499 1.00 88.69 96 TYR A O 1
ATOM 763 N N . GLY A 1 97 ? -5.782 8.869 -26.167 1.00 90.56 97 GLY A N 1
ATOM 764 C CA . GLY A 1 97 ? -5.605 9.368 -27.517 1.00 90.56 97 GLY A CA 1
ATOM 765 C C . GLY A 1 97 ? -4.178 9.712 -27.882 1.00 90.56 97 GLY A C 1
ATOM 766 O O . GLY A 1 97 ? -3.236 9.555 -27.104 1.00 90.56 97 GLY A O 1
ATOM 767 N N . TYR A 1 98 ? -4.057 10.151 -29.125 1.0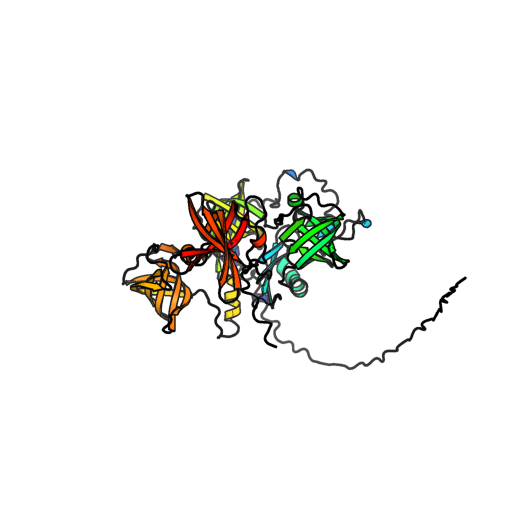0 92.06 98 TYR A N 1
ATOM 768 C CA . TYR A 1 98 ? -2.830 10.643 -29.719 1.00 92.06 98 TYR A CA 1
ATOM 769 C C . TYR A 1 98 ? -2.968 12.144 -29.929 1.00 92.06 98 TYR A C 1
ATOM 771 O O . TYR A 1 98 ? -4.063 12.619 -30.242 1.00 92.06 98 TYR A O 1
ATOM 779 N N . ASP A 1 99 ? -1.883 12.888 -29.759 1.00 86.38 99 ASP A N 1
ATOM 780 C CA . ASP A 1 99 ? -1.838 14.243 -30.275 1.00 86.38 99 ASP A CA 1
ATOM 781 C C . ASP A 1 99 ? -1.548 14.174 -31.784 1.00 86.38 99 ASP A C 1
ATOM 783 O O . ASP A 1 99 ? -0.827 13.308 -32.277 1.00 86.38 99 ASP A O 1
ATOM 787 N N . ASN A 1 100 ? -2.186 15.032 -32.577 1.00 79.12 100 ASN A N 1
ATOM 788 C CA . ASN A 1 100 ? -2.045 14.961 -34.035 1.00 79.12 100 ASN A CA 1
ATOM 789 C C . ASN A 1 100 ? -0.698 15.525 -34.528 1.00 79.12 100 ASN A C 1
ATOM 791 O O . ASN A 1 100 ? -0.526 15.708 -35.734 1.00 79.12 100 ASN A O 1
ATOM 795 N N . ARG A 1 101 ? 0.244 15.853 -33.629 1.00 81.25 101 ARG A N 1
ATOM 796 C CA . ARG A 1 101 ? 1.457 16.595 -33.989 1.00 81.25 101 ARG A CA 1
ATOM 797 C C . ARG A 1 101 ? 2.537 15.684 -34.567 1.00 81.25 101 ARG A C 1
ATOM 799 O O . ARG A 1 101 ? 3.249 16.132 -35.463 1.00 81.25 101 ARG A O 1
ATOM 806 N N . TYR A 1 102 ? 2.630 14.418 -34.141 1.00 80.06 102 TYR A N 1
ATOM 807 C CA . TYR A 1 102 ? 3.727 13.529 -34.552 1.00 80.06 102 TYR A CA 1
ATOM 808 C C . TYR A 1 102 ? 3.306 12.070 -34.778 1.00 80.06 102 TYR A C 1
ATOM 810 O O . TYR A 1 102 ? 3.456 11.212 -33.919 1.00 80.06 102 TYR A O 1
ATOM 818 N N . SER A 1 103 ? 2.893 11.728 -36.004 1.00 83.44 103 SER A N 1
ATOM 819 C CA . SER A 1 103 ? 2.479 10.347 -36.331 1.00 83.44 103 SER A CA 1
ATOM 820 C C . SER A 1 103 ? 3.536 9.254 -36.068 1.00 83.44 103 SER A C 1
ATOM 822 O O . SER A 1 103 ? 3.185 8.085 -35.896 1.00 83.44 103 SER A O 1
ATOM 824 N N . GLU A 1 104 ? 4.823 9.613 -36.015 1.00 85.69 104 GLU A N 1
ATOM 825 C CA . GLU A 1 104 ? 5.938 8.683 -35.787 1.00 85.69 104 GLU A CA 1
ATOM 826 C C . GLU A 1 104 ? 6.015 8.159 -34.340 1.00 85.69 104 GLU A C 1
ATOM 828 O O . GLU A 1 104 ? 6.619 7.106 -34.088 1.00 85.69 104 GLU A O 1
ATOM 833 N N . ASP A 1 105 ? 5.374 8.844 -33.387 1.00 88.88 105 ASP A N 1
ATOM 834 C CA . ASP A 1 105 ? 5.382 8.473 -31.971 1.00 88.88 105 ASP A CA 1
ATOM 835 C C . ASP A 1 105 ? 4.098 7.748 -31.507 1.00 88.88 105 ASP A C 1
ATOM 837 O O . ASP A 1 105 ? 3.995 7.339 -30.346 1.00 88.88 105 ASP A O 1
ATOM 841 N N . ASN A 1 106 ? 3.182 7.450 -32.442 1.00 93.81 106 ASN A N 1
ATOM 842 C CA . ASN A 1 106 ? 1.894 6.779 -32.201 1.00 93.81 106 ASN A CA 1
ATOM 843 C C . ASN A 1 106 ? 2.008 5.300 -31.766 1.00 93.81 106 ASN A C 1
ATOM 845 O O . ASN A 1 106 ? 1.028 4.542 -31.735 1.00 93.81 106 ASN A O 1
ATOM 849 N N . TRP A 1 107 ? 3.204 4.853 -31.381 1.00 95.19 107 TRP A N 1
ATOM 850 C CA . TRP A 1 107 ? 3.417 3.529 -30.806 1.00 95.19 107 TRP A CA 1
ATOM 851 C C . TRP A 1 107 ? 2.728 3.382 -29.439 1.00 95.19 107 TRP A C 1
ATOM 853 O O . TRP A 1 107 ? 2.283 2.279 -29.101 1.00 95.19 107 TRP A O 1
ATOM 863 N N . PHE A 1 108 ? 2.560 4.483 -28.696 1.00 96.06 108 PHE A N 1
ATOM 864 C CA . PHE A 1 108 ? 1.766 4.574 -27.468 1.00 96.06 108 PHE A CA 1
ATOM 865 C C . PHE A 1 108 ? 1.019 5.911 -27.374 1.00 96.06 108 PHE A C 1
ATOM 867 O O . PHE A 1 108 ? 1.394 6.873 -28.042 1.00 96.06 108 PHE A O 1
ATOM 874 N N . TYR A 1 109 ? -0.045 5.944 -26.572 1.00 95.31 109 TYR A N 1
ATOM 875 C CA . TYR A 1 109 ? -0.902 7.115 -26.393 1.00 95.31 109 TYR A CA 1
ATOM 876 C C . TYR A 1 109 ? -0.132 8.319 -25.831 1.00 95.31 109 TYR A C 1
ATOM 878 O O . TYR A 1 109 ? 0.774 8.162 -25.011 1.00 95.31 109 TYR A O 1
ATOM 886 N N . ASP A 1 110 ? -0.505 9.521 -26.264 1.00 93.31 110 ASP A N 1
ATOM 887 C CA . ASP A 1 110 ? -0.011 10.793 -25.715 1.00 93.31 110 ASP A CA 1
ATOM 888 C C . ASP A 1 110 ? -0.643 11.122 -24.377 1.00 93.31 110 ASP A C 1
ATOM 890 O O . ASP A 1 110 ? -0.011 11.712 -23.497 1.00 93.31 110 ASP A O 1
ATOM 894 N N . TYR A 1 111 ? -1.890 10.702 -24.221 1.00 91.62 111 TYR A N 1
ATOM 895 C CA . TYR A 1 111 ? -2.628 10.778 -22.983 1.00 91.62 111 TYR A CA 1
ATOM 896 C C . TYR A 1 111 ? -3.502 9.543 -22.827 1.00 91.62 111 TYR A C 1
ATOM 898 O O . TYR A 1 111 ? -3.983 8.966 -23.805 1.00 91.62 111 TYR A O 1
ATOM 906 N N . TYR A 1 112 ? -3.713 9.148 -21.585 1.00 90.94 112 TYR A N 1
ATOM 907 C CA . TYR A 1 112 ? -4.770 8.232 -21.211 1.00 90.94 112 TYR A CA 1
ATOM 908 C C . TYR A 1 112 ? -5.302 8.636 -19.846 1.00 90.94 112 TYR A C 1
ATOM 910 O O . TYR A 1 112 ? -4.550 9.113 -18.994 1.00 90.94 112 TYR A O 1
ATOM 918 N N . ASP A 1 113 ? -6.597 8.457 -19.654 1.00 82.00 113 ASP A N 1
ATOM 919 C CA . ASP A 1 113 ? -7.252 8.611 -18.376 1.00 82.00 113 ASP A CA 1
ATOM 920 C C . ASP A 1 113 ? -6.676 7.506 -17.503 1.00 82.00 113 ASP A C 1
ATOM 922 O O . ASP A 1 113 ? -6.853 6.299 -17.721 1.00 82.00 113 ASP A O 1
ATOM 926 N N . GLY A 1 114 ? -5.821 7.944 -16.587 1.00 69.06 114 GLY A N 1
ATOM 927 C CA . GLY A 1 114 ? -5.175 7.072 -15.644 1.00 69.06 114 GLY A CA 1
ATOM 928 C C . GLY A 1 114 ? -6.237 6.577 -14.701 1.00 69.06 114 GLY A C 1
ATOM 929 O O . GLY A 1 114 ? -6.566 7.261 -13.740 1.00 69.06 114 GLY A O 1
ATOM 930 N N . GLN A 1 115 ? -6.752 5.378 -14.942 1.00 81.38 115 GLN A N 1
ATOM 931 C CA . GLN A 1 115 ? -7.374 4.657 -13.850 1.00 81.38 115 GLN A CA 1
ATOM 932 C C . GLN A 1 115 ? -6.345 4.578 -12.727 1.00 81.38 115 GLN A C 1
ATOM 934 O O . GLN A 1 115 ? -5.196 4.174 -12.944 1.00 81.38 115 GLN A O 1
ATOM 939 N N . PHE A 1 116 ? -6.729 5.007 -11.531 1.00 85.69 116 PHE A N 1
ATOM 940 C CA . PHE A 1 116 ? -5.874 4.780 -10.384 1.00 85.69 116 PHE A CA 1
ATOM 941 C C . PHE A 1 116 ? -6.038 3.326 -9.984 1.00 85.69 116 PHE A C 1
ATOM 943 O O . PHE A 1 116 ? -7.148 2.866 -9.724 1.00 85.69 116 PHE A O 1
ATOM 950 N N . PHE A 1 117 ? -4.933 2.593 -9.974 1.00 87.06 117 PHE A N 1
ATOM 951 C CA . PHE A 1 117 ? -4.945 1.193 -9.604 1.00 87.06 117 PHE A CA 1
ATOM 952 C C . PHE A 1 117 ? -4.265 1.003 -8.262 1.00 87.06 117 PHE A C 1
ATOM 954 O O . PHE A 1 117 ? -3.164 1.501 -8.027 1.00 87.06 117 PHE A O 1
ATOM 961 N N . THR A 1 118 ? -4.892 0.207 -7.413 1.00 89.12 118 THR A N 1
ATOM 962 C CA . THR A 1 118 ? -4.316 -0.223 -6.146 1.00 89.12 118 THR A CA 1
ATOM 963 C C . THR A 1 118 ? -4.339 -1.727 -6.114 1.00 89.12 118 THR A C 1
ATOM 965 O O . THR A 1 118 ? -5.372 -2.315 -6.410 1.00 89.12 118 THR A O 1
ATOM 968 N N . TYR A 1 119 ? -3.230 -2.343 -5.742 1.00 90.44 119 TYR A N 1
ATOM 969 C CA . TYR A 1 119 ? -3.131 -3.790 -5.651 1.00 90.44 119 TYR A CA 1
ATOM 970 C C . TYR A 1 119 ? -2.580 -4.153 -4.289 1.00 90.44 119 TYR A C 1
ATOM 972 O O . TYR A 1 119 ? -1.624 -3.529 -3.822 1.00 90.44 119 TYR A O 1
ATOM 980 N N . ASP A 1 120 ? -3.165 -5.175 -3.682 1.00 88.12 120 ASP A N 1
ATOM 981 C CA . ASP A 1 120 ? -2.703 -5.700 -2.411 1.00 88.12 120 ASP A CA 1
ATOM 982 C C . ASP A 1 120 ? -2.217 -7.133 -2.595 1.00 88.12 120 ASP A C 1
ATOM 984 O O . ASP A 1 120 ? -2.985 -8.007 -2.983 1.00 88.12 120 ASP A O 1
ATOM 988 N N . ASP A 1 121 ? -0.924 -7.337 -2.326 1.00 87.50 121 ASP A N 1
ATOM 989 C CA . ASP A 1 121 ? -0.269 -8.644 -2.202 1.00 87.50 121 ASP A CA 1
ATOM 990 C C . ASP A 1 121 ? 0.099 -8.868 -0.723 1.00 87.50 121 ASP A C 1
ATOM 992 O O . ASP A 1 121 ? 1.215 -8.598 -0.267 1.00 87.50 121 ASP A O 1
ATOM 996 N N . LEU A 1 122 ? -0.898 -9.281 0.055 1.00 79.75 122 LEU A N 1
ATOM 997 C CA . LEU A 1 122 ? -0.831 -9.537 1.488 1.00 79.75 122 LEU A CA 1
ATOM 998 C C . LEU A 1 122 ? 0.056 -10.745 1.831 1.00 79.75 122 LEU A C 1
ATOM 1000 O O . LEU A 1 122 ? 0.655 -10.751 2.910 1.00 79.75 122 LEU A O 1
ATOM 1004 N N . SER A 1 123 ? 0.166 -11.753 0.954 1.00 79.69 123 SER A N 1
ATOM 1005 C CA . SER A 1 123 ? 1.066 -12.906 1.156 1.00 79.69 123 SER A CA 1
ATOM 1006 C C . SER A 1 123 ? 2.475 -12.704 0.607 1.00 79.69 123 SER A C 1
ATOM 1008 O O . SER A 1 123 ? 3.374 -13.476 0.956 1.00 79.69 123 SER A O 1
ATOM 1010 N N . ASN A 1 124 ? 2.707 -11.668 -0.202 1.00 82.50 124 ASN A N 1
ATOM 1011 C CA . ASN A 1 124 ? 3.965 -11.434 -0.908 1.00 82.50 124 ASN A CA 1
ATOM 1012 C C . ASN A 1 124 ? 4.403 -12.669 -1.735 1.00 82.50 124 ASN A C 1
ATOM 1014 O O . ASN A 1 124 ? 5.593 -12.987 -1.861 1.00 82.50 124 ASN A O 1
ATOM 1018 N N . ASP A 1 125 ? 3.428 -13.385 -2.290 1.00 83.75 125 ASP A N 1
ATOM 1019 C CA . ASP A 1 125 ? 3.604 -14.535 -3.182 1.00 83.75 125 ASP A CA 1
ATOM 1020 C C . ASP A 1 125 ? 3.456 -14.152 -4.659 1.00 83.75 125 ASP A C 1
ATOM 1022 O O . ASP A 1 125 ? 3.605 -15.010 -5.533 1.00 83.75 125 ASP A O 1
ATOM 1026 N N . ARG A 1 126 ? 3.328 -12.844 -4.940 1.00 91.19 126 ARG A N 1
ATOM 1027 C CA . ARG A 1 126 ? 3.173 -12.250 -6.275 1.00 91.19 126 ARG A CA 1
ATOM 1028 C C . ARG A 1 126 ? 1.800 -12.506 -6.891 1.00 91.19 126 ARG A C 1
ATOM 1030 O O . ARG A 1 126 ? 1.657 -12.401 -8.114 1.00 91.19 126 ARG A O 1
ATOM 1037 N N . ILE A 1 127 ? 0.829 -12.839 -6.051 1.00 90.19 127 ILE A N 1
ATOM 1038 C CA . ILE A 1 127 ? -0.583 -12.932 -6.387 1.00 90.19 127 ILE A CA 1
ATOM 1039 C C . ILE A 1 127 ? -1.274 -11.814 -5.613 1.00 90.19 127 ILE A C 1
ATOM 1041 O O . ILE A 1 127 ? -1.161 -11.720 -4.395 1.00 90.19 127 ILE A O 1
ATOM 1045 N N . TYR A 1 128 ? -1.934 -10.910 -6.325 1.00 92.06 128 TYR A N 1
ATOM 1046 C CA . TYR A 1 128 ? -2.641 -9.795 -5.713 1.00 92.06 128 TYR A CA 1
ATOM 1047 C C . TYR A 1 128 ? -4.023 -10.273 -5.245 1.00 92.06 128 TYR A C 1
ATOM 1049 O O . TYR A 1 128 ? -4.913 -10.456 -6.069 1.00 92.06 128 TYR A O 1
ATOM 1057 N N . GLN A 1 129 ? -4.244 -10.432 -3.937 1.00 91.00 129 GLN A N 1
ATOM 1058 C CA . GLN A 1 129 ? -5.531 -10.915 -3.398 1.00 91.00 129 GLN A CA 1
ATOM 1059 C C . GLN A 1 129 ? -6.667 -9.934 -3.681 1.00 91.00 129 GLN A C 1
ATOM 1061 O O . GLN A 1 129 ? -7.837 -10.312 -3.714 1.00 91.00 129 GLN A O 1
ATOM 1066 N N . SER A 1 130 ? -6.336 -8.657 -3.884 1.00 91.94 130 SER A N 1
ATOM 1067 C CA . SER A 1 130 ? -7.298 -7.682 -4.373 1.00 91.94 130 SER A CA 1
ATOM 1068 C C . SER A 1 130 ? -6.668 -6.643 -5.294 1.00 91.94 130 SER A C 1
ATOM 1070 O O . SER A 1 130 ? -5.470 -6.350 -5.226 1.00 91.94 130 SER A O 1
ATOM 1072 N N . ALA A 1 131 ? -7.506 -6.090 -6.164 1.00 92.12 131 ALA A N 1
ATOM 1073 C CA . ALA A 1 131 ? -7.221 -4.903 -6.955 1.00 92.12 131 ALA A CA 1
ATOM 1074 C C . ALA A 1 131 ? -8.377 -3.917 -6.814 1.00 92.12 131 ALA A C 1
ATOM 1076 O O . ALA A 1 131 ? -9.525 -4.340 -6.833 1.00 92.12 131 ALA A O 1
ATOM 1077 N N . ALA A 1 132 ? -8.107 -2.619 -6.743 1.00 91.44 132 ALA A N 1
ATOM 1078 C CA . ALA A 1 132 ? -9.124 -1.583 -6.869 1.00 91.44 132 ALA A CA 1
ATOM 1079 C C . ALA A 1 132 ? -8.778 -0.660 -8.038 1.00 91.44 132 ALA A C 1
ATOM 1081 O O . ALA A 1 132 ? -7.636 -0.220 -8.171 1.00 91.44 132 ALA A O 1
ATOM 1082 N N . ILE A 1 133 ? -9.765 -0.402 -8.891 1.00 90.62 133 ILE A N 1
ATOM 1083 C CA . ILE A 1 133 ? -9.646 0.414 -10.098 1.00 90.62 133 ILE A CA 1
ATOM 1084 C C . ILE A 1 133 ? -10.562 1.613 -9.935 1.00 90.62 133 ILE A C 1
ATOM 1086 O O . ILE A 1 133 ? -11.782 1.459 -9.948 1.00 90.62 133 ILE A O 1
ATOM 1090 N N . TYR A 1 134 ? -9.993 2.800 -9.793 1.00 91.38 134 TYR A N 1
ATOM 1091 C CA . TYR A 1 134 ? -10.764 4.027 -9.689 1.00 91.38 134 TYR A CA 1
ATOM 1092 C C . TYR A 1 134 ? -10.950 4.646 -11.073 1.00 91.38 134 TYR A C 1
ATOM 1094 O O . TYR A 1 134 ? -10.007 4.695 -11.863 1.00 91.38 134 TYR A O 1
ATOM 1102 N N . SER A 1 135 ? -12.174 5.073 -11.380 1.00 89.50 135 SER A N 1
ATOM 1103 C CA . SER A 1 135 ? -12.554 5.637 -12.682 1.00 89.50 135 SER A CA 1
ATOM 1104 C C . SER A 1 135 ? -13.145 7.028 -12.502 1.00 89.50 135 SER A C 1
ATOM 1106 O O . SER A 1 135 ? -14.017 7.209 -11.657 1.00 89.50 135 SER A O 1
ATOM 1108 N N . ASP A 1 136 ? -12.625 7.976 -13.270 1.00 89.19 136 ASP A N 1
ATOM 1109 C CA . ASP A 1 136 ? -13.103 9.350 -13.415 1.00 89.19 136 ASP A CA 1
ATOM 1110 C C . ASP A 1 136 ? -13.824 9.392 -14.769 1.00 89.19 136 ASP A C 1
ATOM 1112 O O . ASP A 1 136 ? -13.200 9.184 -15.808 1.00 89.19 136 ASP A O 1
ATOM 1116 N N . TYR A 1 137 ? -15.153 9.461 -14.747 1.00 86.50 137 TYR A N 1
ATOM 1117 C CA . TYR A 1 137 ? -15.982 9.370 -15.947 1.00 86.50 137 TYR A CA 1
ATOM 1118 C C . TYR A 1 137 ? -16.343 10.739 -16.510 1.00 86.50 137 TYR A C 1
ATOM 1120 O O . TYR A 1 137 ? -16.646 10.823 -17.702 1.00 86.50 137 TYR A O 1
ATOM 1128 N N . ASP A 1 138 ? -16.364 11.781 -15.676 1.00 85.69 138 ASP A N 1
ATOM 1129 C CA . ASP A 1 138 ? -16.623 13.158 -16.102 1.00 85.69 138 ASP A CA 1
ATOM 1130 C C . ASP A 1 138 ? -15.336 13.968 -16.360 1.00 85.69 138 ASP A C 1
ATOM 1132 O O . ASP A 1 138 ? -15.412 15.083 -16.885 1.00 85.69 138 ASP A O 1
ATOM 1136 N N . ASN A 1 139 ? -14.166 13.360 -16.126 1.00 83.50 139 ASN A N 1
ATOM 1137 C CA . ASN A 1 139 ? -12.837 13.924 -16.350 1.00 83.50 139 ASN A CA 1
ATOM 1138 C C . ASN A 1 139 ? -12.600 15.223 -15.568 1.00 83.50 139 ASN A C 1
ATOM 1140 O O . ASN A 1 139 ? -11.901 16.128 -16.041 1.00 83.50 139 ASN A O 1
ATOM 1144 N N . ASP A 1 140 ? -13.185 15.327 -14.374 1.00 84.62 140 ASP A N 1
ATOM 1145 C CA . ASP A 1 140 ? -13.047 16.491 -13.502 1.00 84.62 140 ASP A CA 1
ATOM 1146 C C . ASP A 1 140 ? -11.843 16.411 -12.541 1.00 84.62 140 ASP A C 1
ATOM 1148 O O . ASP A 1 140 ? -11.600 17.341 -11.759 1.00 84.62 140 ASP A O 1
ATOM 1152 N N . GLY A 1 141 ? -11.063 15.327 -12.627 1.00 85.12 141 GLY A N 1
ATOM 1153 C CA . GLY A 1 141 ? -9.889 15.063 -11.799 1.00 85.12 141 GLY A CA 1
ATOM 1154 C C . GLY A 1 141 ? -10.208 14.320 -10.499 1.00 85.12 141 GLY A C 1
ATOM 1155 O O . GLY A 1 141 ? -9.304 14.102 -9.682 1.00 85.12 141 GLY A O 1
ATOM 1156 N N . TYR A 1 142 ? -11.464 13.926 -10.281 1.00 89.38 142 TYR A N 1
ATOM 1157 C CA . TYR A 1 142 ? -11.904 13.162 -9.125 1.00 89.38 142 TYR A CA 1
ATOM 1158 C C . TYR A 1 142 ? -12.531 11.844 -9.564 1.00 89.38 142 TYR A C 1
ATOM 1160 O O . TYR A 1 142 ? -13.340 11.768 -10.474 1.00 89.38 142 TYR A O 1
ATOM 1168 N N . TYR A 1 143 ? -12.189 10.761 -8.872 1.00 91.62 143 TYR A N 1
ATOM 1169 C CA . TYR A 1 143 ? -12.771 9.470 -9.210 1.00 91.62 143 TYR A CA 1
ATOM 1170 C C . TYR A 1 143 ? -14.249 9.396 -8.800 1.00 91.62 143 TYR A C 1
ATOM 1172 O O . TYR A 1 143 ? -14.613 9.650 -7.647 1.00 91.62 143 TYR A O 1
ATOM 1180 N N . ASP A 1 144 ? -15.069 8.958 -9.750 1.00 90.50 144 ASP A N 1
ATOM 1181 C CA . ASP A 1 144 ? -16.521 8.793 -9.667 1.00 90.50 144 ASP A CA 1
ATOM 1182 C C . ASP A 1 144 ? -16.935 7.372 -9.312 1.00 90.50 144 ASP A C 1
ATOM 1184 O O . ASP A 1 144 ? -18.099 7.107 -9.012 1.00 90.50 144 ASP A O 1
ATOM 1188 N N . ALA A 1 145 ? -16.014 6.418 -9.413 1.00 90.81 145 ALA A N 1
ATOM 1189 C CA . ALA A 1 145 ? -16.260 5.033 -9.059 1.00 90.81 145 ALA A CA 1
ATOM 1190 C C . ALA A 1 145 ? -14.972 4.300 -8.689 1.00 90.81 145 ALA A C 1
ATOM 1192 O O . ALA A 1 145 ? -13.876 4.693 -9.081 1.00 90.81 145 ALA A O 1
ATOM 1193 N N . VAL A 1 146 ? -15.123 3.184 -7.982 1.00 91.06 146 VAL A N 1
ATOM 1194 C CA . VAL A 1 146 ? -14.075 2.200 -7.725 1.00 91.06 146 VAL A CA 1
ATOM 1195 C C . VAL A 1 146 ? -14.606 0.795 -7.989 1.00 91.06 146 VAL A C 1
ATOM 1197 O O . VAL A 1 146 ? -15.642 0.406 -7.462 1.00 91.06 146 VAL A O 1
ATOM 1200 N N . LEU A 1 147 ? -13.911 0.028 -8.823 1.00 90.25 147 LEU A N 1
ATOM 1201 C CA . LEU A 1 147 ? -14.142 -1.399 -9.021 1.00 90.25 147 LEU A CA 1
ATOM 1202 C C . LEU A 1 147 ? -13.105 -2.179 -8.218 1.00 90.25 147 LEU A C 1
ATOM 1204 O O . LEU A 1 147 ? -11.934 -2.189 -8.590 1.00 90.25 147 LEU A O 1
ATOM 1208 N N . THR A 1 148 ? -13.532 -2.860 -7.160 1.00 89.81 148 THR A N 1
ATOM 1209 C CA . THR A 1 148 ? -12.669 -3.747 -6.375 1.00 89.81 148 THR A CA 1
ATOM 1210 C C . THR A 1 148 ? -12.841 -5.181 -6.847 1.00 89.81 148 THR A C 1
ATOM 1212 O O . THR A 1 148 ? -13.955 -5.687 -6.835 1.00 89.81 148 THR A O 1
ATOM 1215 N N . SER A 1 149 ? -11.766 -5.836 -7.270 1.00 90.88 149 SER A N 1
ATOM 1216 C CA . SER A 1 149 ? -11.724 -7.248 -7.655 1.00 90.88 149 SER A CA 1
ATOM 1217 C C . SER A 1 149 ? -10.977 -8.070 -6.609 1.00 90.88 149 SER A C 1
ATOM 1219 O O . SER A 1 149 ? -10.059 -7.554 -5.971 1.00 90.88 149 SER A O 1
ATOM 1221 N N . TYR A 1 150 ? -11.364 -9.334 -6.450 1.00 90.12 150 TYR A N 1
ATOM 1222 C CA . TYR A 1 150 ? -10.867 -10.227 -5.398 1.00 90.12 150 TYR A CA 1
ATOM 1223 C C . TYR A 1 150 ? -10.484 -11.589 -5.963 1.00 90.12 150 TYR A C 1
ATOM 1225 O O . TYR A 1 150 ? -11.172 -12.054 -6.869 1.00 90.12 150 TYR A O 1
ATOM 1233 N N . ASP A 1 151 ? -9.365 -12.125 -5.472 1.00 89.38 151 ASP A N 1
ATOM 1234 C CA . ASP A 1 151 ? -8.842 -13.473 -5.724 1.00 89.38 151 ASP A CA 1
ATOM 1235 C C . ASP A 1 151 ? -8.911 -14.235 -4.391 1.00 89.38 151 ASP A C 1
ATOM 1237 O O . ASP A 1 151 ? -8.123 -13.989 -3.469 1.00 89.38 151 ASP A O 1
ATOM 1241 N N . TRP A 1 152 ? -9.951 -15.051 -4.235 1.00 84.25 152 TRP A N 1
ATOM 1242 C CA . TRP A 1 152 ? -10.316 -15.692 -2.972 1.00 84.25 152 TRP A CA 1
ATOM 1243 C C . TRP A 1 152 ? -9.565 -16.987 -2.722 1.00 84.25 152 TRP A C 1
ATOM 1245 O O . TRP A 1 152 ? -9.319 -17.332 -1.560 1.00 84.25 152 TRP A O 1
ATOM 1255 N N . ASP A 1 153 ? -9.263 -17.727 -3.784 1.00 83.62 153 ASP A N 1
ATOM 1256 C CA . ASP A 1 153 ? -8.591 -19.018 -3.693 1.00 83.62 153 ASP A CA 1
ATOM 1257 C C . ASP A 1 153 ? -7.072 -18.937 -3.923 1.00 83.62 153 ASP A C 1
ATOM 1259 O O . ASP A 1 153 ? -6.356 -19.902 -3.630 1.00 83.62 153 ASP A O 1
ATOM 1263 N N . GLY A 1 154 ? -6.568 -17.768 -4.329 1.00 86.31 154 GLY A N 1
ATOM 1264 C CA . GLY A 1 154 ? -5.154 -17.509 -4.560 1.00 86.31 154 GLY A CA 1
ATOM 1265 C C . GLY A 1 154 ? -4.627 -18.219 -5.803 1.00 86.31 154 GLY A C 1
ATOM 1266 O O . GLY A 1 154 ? -3.426 -18.502 -5.878 1.00 86.31 154 GLY A O 1
ATOM 1267 N N . ASP A 1 155 ? -5.487 -18.573 -6.761 1.00 86.19 155 ASP A N 1
ATOM 1268 C CA . ASP A 1 155 ? -5.072 -19.270 -7.973 1.00 86.19 155 ASP A CA 1
ATOM 1269 C C . ASP A 1 155 ? -4.435 -18.337 -9.015 1.00 86.19 155 ASP A C 1
ATOM 1271 O O . ASP A 1 155 ? -3.773 -18.816 -9.949 1.00 86.19 155 ASP A O 1
ATOM 1275 N N . GLY A 1 156 ? -4.537 -17.016 -8.848 1.00 89.12 156 GLY A N 1
ATOM 1276 C CA . GLY A 1 156 ? -4.057 -16.043 -9.819 1.00 89.12 156 GLY A CA 1
ATOM 1277 C C . GLY A 1 156 ? -5.145 -15.430 -10.707 1.00 89.12 156 GLY A C 1
ATOM 1278 O O . GLY A 1 156 ? -4.800 -14.765 -11.691 1.00 89.12 156 GLY A O 1
ATOM 1279 N N . VAL A 1 157 ? -6.425 -15.677 -10.433 1.00 90.62 157 VAL A N 1
ATOM 1280 C CA . VAL A 1 157 ? -7.573 -15.204 -11.209 1.00 90.62 157 VAL A CA 1
ATOM 1281 C C . VAL A 1 157 ? -8.565 -14.521 -10.277 1.00 90.62 157 VAL A C 1
ATOM 1283 O O . VAL A 1 157 ? -9.035 -15.091 -9.306 1.00 90.62 157 VAL A O 1
ATOM 1286 N N . TYR A 1 158 ? -8.953 -13.291 -10.610 1.00 90.56 158 TYR A N 1
ATOM 1287 C CA . TYR A 1 158 ? -10.014 -12.612 -9.869 1.00 90.56 158 TYR A CA 1
ATOM 1288 C C . TYR A 1 158 ? -11.378 -13.263 -10.160 1.00 90.56 158 TYR A C 1
ATOM 1290 O O . TYR A 1 158 ? -11.825 -13.259 -11.312 1.00 90.56 158 TYR A O 1
ATOM 1298 N N . GLU A 1 159 ? -12.078 -13.779 -9.146 1.00 85.94 159 GLU A N 1
ATOM 1299 C CA . GLU A 1 159 ? -13.364 -14.475 -9.322 1.00 85.94 159 GLU A CA 1
ATOM 1300 C C . GLU A 1 159 ? -14.568 -13.530 -9.251 1.00 85.94 159 GLU A C 1
ATOM 1302 O O . GLU A 1 159 ? -15.660 -13.863 -9.717 1.00 85.94 159 GLU A O 1
ATOM 1307 N N . GLY A 1 160 ? -14.390 -12.332 -8.690 1.00 83.69 160 GLY A N 1
ATOM 1308 C CA . GLY A 1 160 ? -15.477 -11.375 -8.512 1.00 83.69 160 GLY A CA 1
ATOM 1309 C C . GLY A 1 160 ? -15.016 -9.927 -8.465 1.00 83.69 160 GLY A C 1
ATOM 1310 O O . GLY A 1 160 ? -13.836 -9.640 -8.268 1.00 83.69 160 GLY A O 1
ATOM 1311 N N . GLY A 1 161 ? -15.974 -9.015 -8.655 1.00 85.44 161 GLY A N 1
ATOM 1312 C CA . GLY A 1 161 ? -15.729 -7.582 -8.584 1.00 85.44 161 GLY A CA 1
ATOM 1313 C C . GLY A 1 161 ? -16.927 -6.766 -8.091 1.00 85.44 161 GLY A C 1
ATOM 1314 O O . GLY A 1 161 ? -18.047 -6.870 -8.602 1.00 85.44 161 GLY A O 1
ATOM 1315 N N . GLU A 1 162 ? -16.688 -5.896 -7.120 1.00 85.69 162 GLU A N 1
ATOM 1316 C CA . GLU A 1 162 ? -17.644 -4.919 -6.609 1.00 85.69 162 GLU A CA 1
ATOM 1317 C C . GLU A 1 162 ? -17.374 -3.553 -7.234 1.00 85.69 162 GLU A C 1
ATOM 1319 O O . GLU A 1 162 ? -16.344 -2.940 -6.979 1.00 85.69 162 GLU A O 1
ATOM 1324 N N . LEU A 1 163 ? -18.299 -3.075 -8.070 1.00 87.81 163 LEU A N 1
ATOM 1325 C CA . LEU A 1 163 ? -18.284 -1.698 -8.543 1.00 87.81 163 LEU A CA 1
ATOM 1326 C C . LEU A 1 163 ? -19.031 -0.838 -7.534 1.00 87.81 163 LEU A C 1
ATOM 1328 O O . LEU A 1 163 ? -20.198 -1.094 -7.238 1.00 87.81 163 LEU A O 1
ATOM 1332 N N . TYR A 1 164 ? -18.359 0.197 -7.065 1.00 84.06 164 TYR A N 1
ATOM 1333 C CA . TYR A 1 164 ? -18.894 1.215 -6.191 1.00 84.06 164 TYR A CA 1
ATOM 1334 C C . TYR A 1 164 ? -18.865 2.554 -6.914 1.00 84.06 164 TYR A C 1
ATOM 1336 O O . TYR A 1 164 ? -17.799 3.025 -7.293 1.00 84.06 164 TYR A O 1
ATOM 1344 N N . THR A 1 165 ? -20.027 3.160 -7.117 1.00 87.50 165 THR A N 1
ATOM 1345 C CA . THR A 1 165 ? -20.155 4.491 -7.711 1.00 87.50 165 THR A CA 1
ATOM 1346 C C . THR A 1 165 ? -20.194 5.534 -6.596 1.00 87.50 165 THR A C 1
ATOM 1348 O O . THR A 1 165 ? -20.919 5.400 -5.622 1.00 87.50 165 THR A O 1
ATOM 1351 N N . LEU A 1 166 ? -19.357 6.554 -6.714 1.00 85.88 166 LEU A N 1
ATOM 1352 C CA . LEU A 1 166 ? -19.277 7.751 -5.870 1.00 85.88 166 LEU A CA 1
ATOM 1353 C C . LEU A 1 166 ? -20.061 8.926 -6.474 1.00 85.88 166 LEU A C 1
ATOM 1355 O O . LEU A 1 166 ? -20.290 9.943 -5.814 1.00 85.88 166 LEU A O 1
ATOM 1359 N N . ASN A 1 167 ? -20.568 8.712 -7.683 1.00 84.50 167 ASN A N 1
ATOM 1360 C CA . ASN A 1 167 ? -21.259 9.605 -8.585 1.00 84.50 167 ASN A CA 1
ATOM 1361 C C . ASN A 1 167 ? -22.519 9.140 -9.358 1.00 84.50 167 ASN A C 1
ATOM 1363 O O . ASN A 1 167 ? -22.486 7.984 -9.793 1.00 84.50 167 ASN A O 1
ATOM 1367 N N . PRO A 1 168 ? -23.550 9.960 -9.682 1.00 81.19 168 PRO A N 1
ATOM 1368 C CA . PRO A 1 168 ? -24.504 9.605 -10.742 1.00 81.19 168 PRO A CA 1
ATOM 1369 C C . PRO A 1 168 ? -23.859 9.414 -12.128 1.00 81.19 168 PRO A C 1
ATOM 1371 O O . PRO A 1 168 ? -24.297 8.541 -12.879 1.00 81.19 168 PRO A O 1
ATOM 1374 N N . ALA A 1 169 ? -22.800 10.162 -12.473 1.00 77.94 169 ALA A N 1
ATOM 1375 C CA . ALA A 1 169 ? -22.050 9.941 -13.718 1.00 77.94 169 ALA A CA 1
ATOM 1376 C C . ALA A 1 169 ? -21.380 8.553 -13.714 1.00 77.94 169 ALA A C 1
ATOM 1378 O O . ALA A 1 169 ? -21.386 7.838 -14.721 1.00 77.94 169 ALA A O 1
ATOM 1379 N N . GLY A 1 170 ? -20.930 8.112 -12.534 1.00 77.12 170 GLY A N 1
ATOM 1380 C CA . GLY A 1 170 ? -20.462 6.751 -12.292 1.00 77.12 170 GLY A CA 1
ATOM 1381 C C . GLY A 1 170 ? -21.497 5.655 -12.556 1.00 77.12 170 GLY A C 1
ATOM 1382 O O . GLY A 1 170 ? -21.123 4.567 -12.995 1.00 77.12 170 GLY A O 1
ATOM 1383 N N . GLU A 1 171 ? -22.792 5.900 -12.334 1.00 78.56 171 GLU A N 1
ATOM 1384 C CA . GLU A 1 171 ? -23.835 4.884 -12.545 1.00 78.56 171 GLU A CA 1
ATOM 1385 C C . GLU A 1 171 ? -24.072 4.562 -14.020 1.00 78.56 171 GLU A C 1
ATOM 1387 O O . GLU A 1 171 ? -24.176 3.387 -14.393 1.00 78.56 171 GLU A O 1
ATOM 1392 N N . GLN A 1 172 ? -24.177 5.601 -14.853 1.00 77.31 172 GLN A N 1
ATOM 1393 C CA . GLN A 1 172 ? -24.500 5.448 -16.271 1.00 77.31 172 GLN A CA 1
ATOM 1394 C C . GLN A 1 172 ? -23.365 4.734 -17.011 1.00 77.31 172 GLN A C 1
ATOM 1396 O O . GLN A 1 172 ? -23.609 3.776 -17.749 1.00 77.31 172 GLN A O 1
ATOM 1401 N N . ASN A 1 173 ? -22.123 5.138 -16.738 1.00 76.81 173 ASN A N 1
ATOM 1402 C CA . ASN A 1 173 ? -20.939 4.616 -17.418 1.00 76.81 173 ASN A CA 1
ATOM 1403 C C . ASN A 1 173 ? -20.396 3.334 -16.765 1.00 76.81 173 ASN A C 1
ATOM 1405 O O . ASN A 1 173 ? -19.912 2.428 -17.448 1.00 76.81 173 ASN A O 1
ATOM 1409 N N . GLY A 1 174 ? -20.564 3.178 -15.449 1.00 72.25 174 GLY A N 1
ATOM 1410 C CA . GLY A 1 174 ? -20.021 2.054 -14.688 1.00 72.25 174 GLY A CA 1
ATOM 1411 C C . GLY A 1 174 ? -20.536 0.674 -15.104 1.00 72.25 174 GLY A C 1
ATOM 1412 O O . GLY A 1 174 ? -19.808 -0.321 -15.008 1.00 72.25 174 GLY A O 1
ATOM 1413 N N . ARG A 1 175 ? -21.764 0.584 -15.633 1.00 71.12 175 ARG A N 1
ATOM 1414 C CA . ARG A 1 175 ? -22.313 -0.688 -16.137 1.00 71.12 175 ARG A CA 1
ATOM 1415 C C . ARG A 1 175 ? -21.537 -1.224 -17.342 1.00 71.12 175 ARG A C 1
ATOM 1417 O O . ARG A 1 175 ? -21.347 -2.436 -17.435 1.00 71.12 175 ARG A O 1
ATOM 1424 N N . GLN A 1 176 ? -21.065 -0.349 -18.231 1.00 70.12 176 GLN A N 1
ATOM 1425 C CA . GLN A 1 176 ? -20.261 -0.747 -19.392 1.00 70.12 176 GLN A CA 1
ATOM 1426 C C . GLN A 1 176 ? -18.835 -1.130 -18.976 1.00 70.12 176 GLN A C 1
ATOM 1428 O O . GLN A 1 176 ? -18.312 -2.160 -19.408 1.00 70.12 176 GLN A O 1
ATOM 1433 N N . THR A 1 177 ? -18.246 -0.361 -18.059 1.00 67.94 177 THR A N 1
ATOM 1434 C CA . THR A 1 177 ? -16.910 -0.587 -17.487 1.00 67.94 177 THR A CA 1
ATOM 1435 C C . THR A 1 177 ? -16.755 -1.991 -16.893 1.00 67.94 177 THR A C 1
ATOM 1437 O O . THR A 1 177 ? -15.762 -2.675 -17.156 1.00 67.94 177 THR A O 1
ATOM 1440 N N . ARG A 1 178 ? -17.769 -2.481 -16.162 1.00 66.06 178 ARG A N 1
ATOM 1441 C CA . ARG A 1 178 ? -17.735 -3.795 -15.491 1.00 66.06 178 ARG A CA 1
ATOM 1442 C C . ARG A 1 178 ? -17.498 -4.977 -16.439 1.00 66.06 178 ARG A C 1
ATOM 1444 O O . ARG A 1 178 ? -16.817 -5.921 -16.056 1.00 66.06 178 ARG A O 1
ATOM 1451 N N . GLN A 1 179 ? -18.025 -4.940 -17.665 1.00 65.44 179 GLN A N 1
ATOM 1452 C CA . GLN A 1 179 ? -17.889 -6.063 -18.606 1.00 65.44 179 GLN A CA 1
ATOM 1453 C C . GLN A 1 179 ? -16.544 -6.076 -19.350 1.00 65.44 179 GLN A C 1
ATOM 1455 O O . GLN A 1 179 ? -16.101 -7.134 -19.798 1.00 65.44 179 GLN A O 1
ATOM 1460 N N . GLY A 1 180 ? -15.886 -4.920 -19.487 1.00 67.94 180 GLY A N 1
ATOM 1461 C CA . GLY A 1 180 ? -14.680 -4.775 -20.307 1.00 67.94 180 GLY A CA 1
ATOM 1462 C C . GLY A 1 180 ? -13.364 -4.668 -19.536 1.00 67.94 180 GLY A C 1
ATOM 1463 O O . GLY A 1 180 ? -12.316 -4.976 -20.107 1.00 67.94 180 GLY A O 1
ATOM 1464 N N . GLN A 1 181 ? -13.401 -4.225 -18.275 1.00 68.31 181 GLN A N 1
ATOM 1465 C CA . GLN A 1 181 ? -12.203 -3.759 -17.563 1.00 68.31 181 GLN A CA 1
ATOM 1466 C C . GLN A 1 181 ? -11.865 -4.526 -16.281 1.00 68.31 181 GLN A C 1
ATOM 1468 O O . GLN A 1 181 ? -10.871 -4.202 -15.635 1.00 68.31 181 GLN A O 1
ATOM 1473 N N . GLN A 1 182 ? -12.627 -5.563 -15.916 1.00 72.69 182 GLN A N 1
ATOM 1474 C CA . GLN A 1 182 ? -12.233 -6.417 -14.797 1.00 72.69 182 GLN A CA 1
ATOM 1475 C C . GLN A 1 182 ? -10.875 -7.058 -15.114 1.00 72.69 182 GLN A C 1
ATOM 1477 O O . GLN A 1 182 ? -10.726 -7.768 -16.118 1.00 72.69 182 GLN A O 1
ATOM 1482 N N . ALA A 1 183 ? -9.876 -6.787 -14.270 1.00 74.75 183 ALA A N 1
ATOM 1483 C CA . ALA A 1 183 ? -8.624 -7.521 -14.314 1.00 74.75 183 ALA A CA 1
ATOM 1484 C C . ALA A 1 183 ? -8.970 -9.007 -14.166 1.00 74.75 183 ALA A C 1
ATOM 1486 O O . ALA A 1 183 ? -9.713 -9.387 -13.270 1.00 74.75 183 ALA A O 1
ATOM 1487 N N . LYS A 1 184 ? -8.496 -9.841 -15.090 1.00 85.12 184 LYS A N 1
ATOM 1488 C CA . LYS A 1 184 ? -8.722 -11.295 -15.033 1.00 85.12 184 LYS A CA 1
ATOM 1489 C C . LYS A 1 184 ? -7.551 -12.041 -14.413 1.00 85.12 184 LYS A C 1
ATOM 1491 O O . LYS A 1 184 ? -7.679 -13.216 -14.117 1.00 85.12 184 LYS A O 1
ATOM 1496 N N . ASP A 1 185 ? -6.409 -11.379 -14.291 1.00 90.69 185 ASP A N 1
ATOM 1497 C CA . ASP A 1 185 ? -5.160 -11.977 -13.842 1.00 90.69 185 ASP A CA 1
ATOM 1498 C C . ASP A 1 185 ? -4.670 -11.167 -12.645 1.00 90.69 185 ASP A C 1
ATOM 1500 O O . ASP A 1 185 ? -4.396 -9.971 -12.778 1.00 90.69 185 ASP A O 1
ATOM 1504 N N . SER A 1 186 ? -4.613 -11.813 -11.486 1.00 91.75 186 SER A N 1
ATOM 1505 C CA . SER A 1 186 ? -4.071 -11.247 -10.253 1.00 91.75 186 SER A CA 1
ATOM 1506 C C . SER A 1 186 ? -2.570 -11.521 -10.123 1.00 91.75 186 SER A C 1
ATOM 1508 O O . SER A 1 186 ? -1.937 -11.082 -9.164 1.00 91.75 186 SER A O 1
ATOM 1510 N N . ARG A 1 187 ? -1.942 -12.228 -11.074 1.00 94.31 187 ARG A N 1
ATOM 1511 C CA . ARG A 1 187 ? -0.511 -12.531 -11.002 1.00 94.31 187 ARG A CA 1
ATOM 1512 C C . ARG A 1 187 ? 0.326 -11.351 -11.467 1.00 94.31 187 ARG A C 1
ATOM 1514 O O . ARG A 1 187 ? 0.165 -10.818 -12.572 1.00 94.31 187 ARG A O 1
ATOM 1521 N N . GLN A 1 188 ? 1.332 -11.021 -10.666 1.00 94.81 188 GLN A N 1
ATOM 1522 C CA . GLN A 1 188 ? 2.356 -10.061 -11.047 1.00 94.81 188 GLN A CA 1
ATOM 1523 C C . GLN A 1 188 ? 3.097 -10.536 -12.305 1.00 94.81 188 GLN A C 1
ATOM 1525 O O . GLN A 1 188 ? 3.725 -11.599 -12.336 1.00 94.81 188 GLN A O 1
ATOM 1530 N N . GLN A 1 189 ? 3.093 -9.700 -13.339 1.00 96.12 189 GLN A N 1
ATOM 1531 C CA . GLN A 1 189 ? 3.882 -9.928 -14.540 1.00 96.12 189 GLN A CA 1
ATOM 1532 C C . GLN A 1 189 ? 5.304 -9.435 -14.297 1.00 96.12 189 GLN A C 1
ATOM 1534 O O . GLN A 1 189 ? 5.513 -8.310 -13.847 1.00 96.12 189 GLN A O 1
ATOM 1539 N N . ARG A 1 190 ? 6.293 -10.272 -14.613 1.00 96.69 190 ARG A N 1
ATOM 1540 C CA . ARG A 1 190 ? 7.715 -9.916 -14.543 1.00 96.69 190 ARG A CA 1
ATOM 1541 C C . ARG A 1 190 ? 8.264 -9.863 -15.953 1.00 96.69 190 ARG A C 1
ATOM 1543 O O . ARG A 1 190 ? 8.109 -10.823 -16.705 1.00 96.69 190 ARG A O 1
ATOM 1550 N N . LEU A 1 191 ? 8.892 -8.750 -16.296 1.00 97.06 191 LEU A N 1
ATOM 1551 C CA . LEU A 1 191 ? 9.472 -8.538 -17.610 1.00 97.06 191 LEU A CA 1
ATOM 1552 C C . LEU A 1 191 ? 10.947 -8.187 -17.458 1.00 97.06 191 LEU A C 1
ATOM 1554 O O . LEU A 1 191 ? 11.319 -7.426 -16.567 1.00 97.06 191 LEU A O 1
ATOM 1558 N N . THR A 1 192 ? 11.763 -8.737 -18.349 1.00 97.81 192 THR A N 1
ATOM 1559 C CA . THR A 1 192 ? 13.163 -8.364 -18.549 1.00 97.81 192 THR A CA 1
ATOM 1560 C C . THR A 1 192 ? 13.376 -8.188 -20.042 1.00 97.81 192 THR A C 1
ATOM 1562 O O . THR A 1 192 ? 12.825 -8.965 -20.831 1.00 97.81 192 THR A O 1
ATOM 1565 N N . GLY A 1 193 ? 14.084 -7.131 -20.429 1.00 97.75 193 GLY A N 1
ATOM 1566 C CA . GLY A 1 193 ? 14.385 -6.865 -21.827 1.00 97.75 193 GLY A CA 1
ATOM 1567 C C . GLY A 1 193 ? 14.996 -5.494 -22.080 1.00 97.75 193 GLY A C 1
ATOM 1568 O O . GLY A 1 193 ? 15.194 -4.700 -21.163 1.00 97.75 193 GLY A O 1
ATOM 1569 N N . THR A 1 194 ? 15.248 -5.215 -23.355 1.00 98.31 194 THR A N 1
ATOM 1570 C CA . THR A 1 194 ? 15.873 -3.976 -23.830 1.00 98.31 194 THR A CA 1
ATOM 1571 C C . THR A 1 194 ? 14.821 -2.924 -24.174 1.00 98.31 194 THR A C 1
ATOM 1573 O O . THR A 1 194 ? 13.896 -3.197 -24.949 1.00 98.31 194 THR A O 1
ATOM 1576 N N . VAL A 1 195 ? 14.974 -1.703 -23.667 1.00 98.19 195 VAL A N 1
ATOM 1577 C CA . VAL A 1 195 ? 14.149 -0.544 -24.020 1.00 98.19 195 VAL A CA 1
ATOM 1578 C C . VAL A 1 195 ? 14.315 -0.231 -25.502 1.00 98.19 195 VAL A C 1
ATOM 1580 O O . VAL A 1 195 ? 15.421 -0.073 -26.008 1.00 98.19 195 VAL A O 1
ATOM 1583 N N . GLN A 1 196 ? 13.198 -0.182 -26.220 1.00 98.12 196 GLN A N 1
ATOM 1584 C CA . GLN A 1 196 ? 13.144 0.152 -27.642 1.00 98.12 196 GLN A CA 1
ATOM 1585 C C . GLN A 1 196 ? 12.718 1.596 -27.871 1.00 98.12 196 GLN A C 1
ATOM 1587 O O . GLN A 1 196 ? 13.188 2.197 -28.823 1.00 98.12 196 GLN A O 1
ATOM 1592 N N . LYS A 1 197 ? 11.790 2.105 -27.051 1.00 97.12 197 LYS A N 1
ATOM 1593 C CA . LYS A 1 197 ? 11.259 3.474 -27.107 1.00 97.12 197 LYS A CA 1
ATOM 1594 C C . LYS A 1 197 ? 10.805 3.909 -25.720 1.00 97.12 197 LYS A C 1
ATOM 1596 O O . LYS A 1 197 ? 10.319 3.075 -24.950 1.00 97.12 197 LYS A O 1
ATOM 1601 N N . THR A 1 198 ? 10.872 5.205 -25.438 1.00 96.44 198 THR A N 1
ATOM 1602 C CA . THR A 1 198 ? 10.254 5.822 -24.256 1.00 96.44 198 THR A CA 1
ATOM 1603 C C . THR A 1 198 ? 9.336 6.976 -24.664 1.00 96.44 198 THR A C 1
ATOM 1605 O O . THR A 1 198 ? 9.523 7.595 -25.709 1.00 96.44 198 THR A O 1
ATOM 1608 N N . LYS A 1 199 ? 8.275 7.222 -23.890 1.00 94.81 199 LYS A N 1
ATOM 1609 C CA . LYS A 1 199 ? 7.313 8.314 -24.109 1.00 94.81 199 LYS A CA 1
ATOM 1610 C C . LYS A 1 199 ? 6.845 8.860 -22.768 1.00 94.81 199 LYS A C 1
ATOM 1612 O O . LYS A 1 199 ? 6.682 8.106 -21.811 1.00 94.81 199 LYS A O 1
ATOM 1617 N N . LYS A 1 200 ? 6.629 10.176 -22.694 1.00 94.75 200 LYS A N 1
ATOM 1618 C CA . LYS A 1 200 ? 6.017 10.828 -21.530 1.00 94.75 200 LYS A CA 1
ATOM 1619 C C . LYS A 1 200 ? 4.523 11.029 -21.776 1.00 94.75 200 LYS A C 1
ATOM 1621 O O . LYS A 1 200 ? 4.130 12.059 -22.320 1.00 94.75 200 LYS A O 1
ATOM 1626 N N . ALA A 1 201 ? 3.710 10.054 -21.383 1.00 93.56 201 ALA A N 1
ATOM 1627 C CA . ALA A 1 201 ? 2.258 10.127 -21.530 1.00 93.56 201 ALA A CA 1
ATOM 1628 C C . ALA A 1 201 ? 1.640 10.995 -20.421 1.00 93.56 201 ALA A C 1
ATOM 1630 O O . ALA A 1 201 ? 2.093 10.947 -19.276 1.00 93.56 201 ALA A O 1
ATOM 1631 N N . SER A 1 202 ? 0.625 11.802 -20.742 1.00 91.50 202 SER A N 1
ATOM 1632 C CA . SER A 1 202 ? -0.242 12.420 -19.729 1.00 91.50 202 SER A CA 1
ATOM 1633 C C . SER A 1 202 ? -1.156 11.365 -19.120 1.00 91.50 202 SER A C 1
ATOM 1635 O O . SER A 1 202 ? -1.856 10.669 -19.849 1.00 91.50 202 SER A O 1
ATOM 1637 N N . VAL A 1 203 ? -1.154 11.274 -17.798 1.00 88.69 203 VAL A N 1
ATOM 1638 C CA . VAL A 1 203 ? -1.946 10.327 -17.018 1.00 88.69 203 VAL A CA 1
ATOM 1639 C C . VAL A 1 203 ? -2.571 11.108 -15.882 1.00 88.69 203 VAL A C 1
ATOM 1641 O O . VAL A 1 203 ? -1.869 11.516 -14.953 1.00 88.69 203 VAL A O 1
ATOM 1644 N N . SER A 1 204 ? -3.869 11.376 -16.004 1.00 84.31 204 SER A N 1
ATOM 1645 C CA . SER A 1 204 ? -4.564 12.321 -15.121 1.00 84.31 204 SER A CA 1
ATOM 1646 C C . SER A 1 204 ? -3.802 13.666 -15.104 1.00 84.31 204 SER A C 1
ATOM 1648 O O . SER A 1 204 ? -3.528 14.218 -16.175 1.00 84.31 204 SER A O 1
ATOM 1650 N N . ASP A 1 205 ? -3.372 14.145 -13.933 1.00 80.00 205 ASP A N 1
ATOM 1651 C CA . ASP A 1 205 ? -2.638 15.411 -13.767 1.00 80.00 205 ASP A CA 1
ATOM 1652 C C . ASP A 1 205 ? -1.104 15.270 -13.826 1.00 80.00 205 ASP A C 1
ATOM 1654 O O . ASP A 1 205 ? -0.371 16.242 -13.631 1.00 80.00 205 ASP A O 1
ATOM 1658 N N . ALA A 1 206 ? -0.577 14.070 -14.088 1.00 86.75 206 ALA A N 1
ATOM 1659 C CA . ALA A 1 206 ? 0.859 13.801 -14.083 1.00 86.75 206 ALA A CA 1
ATOM 1660 C C . ALA A 1 206 ? 1.376 13.331 -15.448 1.00 86.75 206 ALA A C 1
ATOM 1662 O O . ALA A 1 206 ? 0.659 12.788 -16.284 1.00 86.75 206 ALA A O 1
ATOM 1663 N N . LYS A 1 207 ? 2.681 13.502 -15.681 1.00 92.56 207 LYS A N 1
ATOM 1664 C CA . LYS A 1 207 ? 3.376 12.849 -16.797 1.00 92.56 207 LYS A CA 1
ATOM 1665 C C . LYS A 1 207 ? 3.965 11.535 -16.313 1.00 92.56 207 LYS A C 1
ATOM 1667 O O . LYS A 1 207 ? 4.792 11.549 -15.404 1.00 92.56 207 LYS A O 1
ATOM 1672 N N . HIS A 1 208 ? 3.589 10.424 -16.931 1.00 94.88 208 HIS A N 1
ATOM 1673 C CA . HIS A 1 208 ? 4.192 9.118 -16.681 1.00 94.88 208 HIS A CA 1
ATOM 1674 C C . HIS A 1 208 ? 5.272 8.806 -17.712 1.00 94.88 208 HIS A C 1
ATOM 1676 O O . HIS A 1 208 ? 5.159 9.201 -18.871 1.00 94.88 208 HIS A O 1
ATOM 1682 N N . LEU A 1 209 ? 6.318 8.090 -17.296 1.00 96.06 209 LEU A N 1
ATOM 1683 C CA . LEU A 1 209 ? 7.308 7.527 -18.208 1.00 96.06 209 LEU A CA 1
ATOM 1684 C C . LEU A 1 209 ? 6.836 6.143 -18.659 1.00 96.06 209 LEU A C 1
ATOM 1686 O O . LEU A 1 209 ? 6.795 5.204 -17.871 1.00 96.06 209 LEU A O 1
ATOM 1690 N N . VAL A 1 210 ? 6.519 6.007 -19.941 1.00 96.69 210 VAL A N 1
ATOM 1691 C CA . VAL A 1 210 ? 6.114 4.744 -20.558 1.00 96.69 210 VAL A CA 1
ATOM 1692 C C . VAL A 1 210 ? 7.252 4.231 -21.428 1.00 96.69 210 VAL A C 1
ATOM 1694 O O . VAL A 1 210 ? 7.815 4.981 -22.224 1.00 96.69 210 VAL A O 1
ATOM 1697 N N . ALA A 1 211 ? 7.583 2.949 -21.302 1.00 97.62 211 ALA A N 1
ATOM 1698 C CA . ALA A 1 211 ? 8.617 2.288 -22.087 1.00 97.62 211 ALA A CA 1
ATOM 1699 C C . ALA A 1 211 ? 8.029 1.139 -22.913 1.00 97.62 211 ALA A C 1
ATOM 1701 O O . ALA A 1 211 ? 7.266 0.313 -22.408 1.00 97.62 211 ALA A O 1
ATOM 1702 N N . MET A 1 212 ? 8.422 1.050 -24.183 1.00 98.31 212 MET A N 1
ATOM 1703 C CA . MET A 1 212 ? 8.306 -0.185 -24.953 1.00 98.31 212 MET A CA 1
ATOM 1704 C C . MET A 1 212 ? 9.592 -0.981 -24.771 1.00 98.31 212 MET A C 1
ATOM 1706 O O . MET A 1 212 ? 10.667 -0.491 -25.108 1.00 98.31 212 MET A O 1
ATOM 1710 N N . ILE A 1 213 ? 9.487 -2.221 -24.306 1.00 98.25 213 ILE A N 1
ATOM 1711 C CA . ILE A 1 213 ? 10.627 -3.128 -24.152 1.00 98.25 213 ILE A CA 1
ATOM 1712 C C . ILE A 1 213 ? 10.512 -4.315 -25.102 1.00 98.25 213 ILE A C 1
ATOM 1714 O O . ILE A 1 213 ? 9.420 -4.833 -25.345 1.00 98.25 213 ILE A O 1
ATOM 1718 N N . ARG A 1 214 ? 11.648 -4.775 -25.628 1.00 98.44 214 ARG A N 1
ATOM 1719 C CA . ARG A 1 214 ? 11.779 -6.076 -26.287 1.00 98.44 214 ARG A CA 1
ATOM 1720 C C . ARG A 1 214 ? 12.294 -7.064 -25.250 1.00 98.44 214 ARG A C 1
ATOM 1722 O O . ARG A 1 214 ? 13.441 -6.977 -24.834 1.00 98.44 214 ARG A O 1
ATOM 1729 N N . THR A 1 215 ? 11.430 -7.982 -24.842 1.00 97.94 215 THR A N 1
ATOM 1730 C CA . THR A 1 215 ? 11.774 -9.050 -23.898 1.00 97.94 215 THR A CA 1
ATOM 173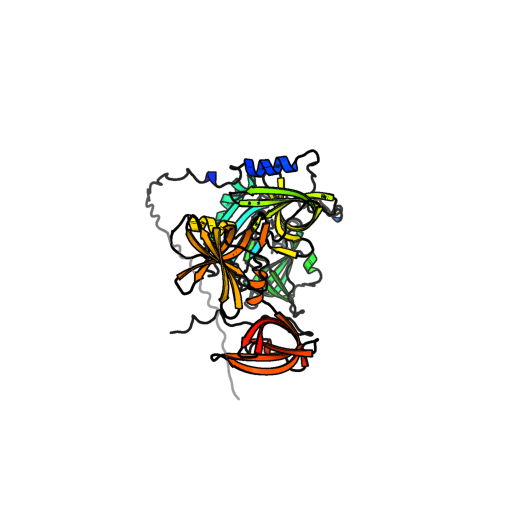1 C C . THR A 1 215 ? 12.817 -10.000 -24.488 1.00 97.94 215 THR A C 1
ATOM 1733 O O . THR A 1 215 ? 12.909 -10.119 -25.712 1.00 97.94 215 THR A O 1
ATOM 1736 N N . ASP A 1 216 ? 13.525 -10.746 -23.643 1.00 92.12 216 ASP A N 1
ATOM 1737 C CA . ASP A 1 216 ? 14.529 -11.745 -24.064 1.00 92.12 216 ASP A CA 1
ATOM 1738 C C . ASP A 1 216 ? 13.961 -12.805 -25.029 1.00 92.12 216 ASP A C 1
ATOM 1740 O O . ASP A 1 216 ? 14.660 -13.352 -25.879 1.00 92.12 216 ASP A O 1
ATOM 1744 N N . GLY A 1 217 ? 12.650 -13.065 -24.944 1.00 94.38 217 GLY A N 1
ATOM 1745 C CA . GLY A 1 217 ? 11.909 -13.932 -25.866 1.00 94.38 217 GLY A CA 1
ATOM 1746 C C . GLY A 1 217 ? 11.524 -13.274 -27.201 1.00 94.38 217 GLY A C 1
ATOM 1747 O O . GLY A 1 217 ? 10.701 -13.824 -27.932 1.00 94.38 217 GLY A O 1
ATOM 1748 N N . GLY A 1 218 ? 12.027 -12.073 -27.494 1.00 96.75 218 GLY A N 1
ATOM 1749 C CA . GLY A 1 218 ? 11.754 -11.296 -28.706 1.00 96.75 218 GLY A CA 1
ATOM 1750 C C . GLY A 1 218 ? 10.391 -10.593 -28.746 1.00 96.75 218 GLY A C 1
ATOM 1751 O O . GLY A 1 218 ? 10.117 -9.854 -29.693 1.00 96.75 218 GLY A O 1
ATOM 1752 N N . ARG A 1 219 ? 9.531 -10.783 -27.735 1.00 97.25 219 ARG A N 1
ATOM 1753 C CA . ARG A 1 219 ? 8.200 -10.153 -27.667 1.00 97.25 219 ARG A CA 1
ATOM 1754 C C . ARG A 1 219 ? 8.313 -8.698 -27.232 1.00 97.25 219 ARG A C 1
ATOM 1756 O O . ARG A 1 219 ? 9.115 -8.393 -26.352 1.00 97.25 219 ARG A O 1
ATOM 1763 N N . GLN A 1 220 ? 7.477 -7.830 -27.792 1.00 98.00 220 GLN A N 1
ATOM 1764 C CA . GLN A 1 220 ? 7.334 -6.454 -27.322 1.00 98.00 220 GLN A CA 1
ATOM 1765 C C . GLN A 1 220 ? 6.320 -6.374 -26.178 1.00 98.00 220 GLN A C 1
ATOM 1767 O O . GLN A 1 220 ? 5.277 -7.027 -26.222 1.00 98.00 220 GLN A O 1
ATOM 1772 N N . ALA A 1 221 ? 6.626 -5.565 -25.170 1.00 97.94 221 ALA A N 1
ATOM 1773 C CA . ALA A 1 221 ? 5.731 -5.248 -24.067 1.00 97.94 221 ALA A CA 1
ATOM 1774 C C . ALA A 1 221 ? 5.778 -3.746 -23.774 1.00 97.94 221 ALA A C 1
ATOM 1776 O O . ALA A 1 221 ? 6.811 -3.107 -23.968 1.00 97.94 221 ALA A O 1
ATOM 1777 N N . VAL A 1 222 ? 4.658 -3.192 -23.313 1.00 97.94 222 VAL A N 1
ATOM 1778 C CA . VAL A 1 222 ? 4.574 -1.804 -22.855 1.00 97.94 222 VAL A CA 1
ATOM 1779 C C . VAL A 1 222 ? 4.515 -1.798 -21.336 1.00 97.94 222 VAL A C 1
ATOM 1781 O O . VAL A 1 222 ? 3.749 -2.556 -20.736 1.00 97.94 222 VAL A O 1
ATOM 1784 N N . VAL A 1 223 ? 5.328 -0.945 -20.728 1.00 97.75 223 VAL A N 1
ATOM 1785 C CA . VAL A 1 223 ? 5.433 -0.794 -19.281 1.00 97.75 223 VAL A CA 1
ATOM 1786 C C . VAL A 1 223 ? 5.243 0.674 -18.938 1.00 97.75 223 VAL A C 1
ATOM 1788 O O . VAL A 1 223 ? 5.959 1.527 -19.454 1.00 97.75 223 VAL A O 1
ATOM 1791 N N . ASP A 1 224 ? 4.289 0.964 -18.063 1.00 96.81 224 ASP A N 1
ATOM 1792 C CA . ASP A 1 224 ? 4.219 2.253 -17.387 1.00 96.81 224 ASP A CA 1
ATOM 1793 C C . ASP A 1 224 ? 5.159 2.188 -16.172 1.00 96.81 224 ASP A C 1
ATOM 1795 O O . ASP A 1 224 ? 4.982 1.356 -15.279 1.00 96.81 224 ASP A O 1
ATOM 1799 N N . LEU A 1 225 ? 6.182 3.040 -16.156 1.00 96.25 225 LEU A N 1
ATOM 1800 C CA . LEU A 1 225 ? 7.186 3.137 -15.094 1.00 96.25 225 LEU A CA 1
ATOM 1801 C C . LEU A 1 225 ? 6.801 4.170 -14.021 1.00 96.25 225 LEU A C 1
ATOM 1803 O O . LEU A 1 225 ? 7.597 4.453 -13.130 1.00 96.25 225 LEU A O 1
ATOM 1807 N N . GLY A 1 226 ? 5.580 4.705 -14.088 1.00 94.00 226 GLY A N 1
ATOM 1808 C CA . GLY A 1 226 ? 5.017 5.657 -13.142 1.00 94.00 226 GLY A CA 1
ATOM 1809 C C . GLY A 1 226 ? 5.406 7.108 -13.433 1.00 94.00 226 GLY A C 1
ATOM 1810 O O . GLY A 1 226 ? 5.890 7.426 -14.525 1.00 94.00 226 GLY A O 1
ATOM 1811 N N . PRO A 1 227 ? 5.193 8.017 -12.463 1.00 92.81 227 PRO A N 1
ATOM 1812 C CA . PRO A 1 227 ? 5.443 9.442 -12.638 1.00 92.81 227 PRO A CA 1
ATOM 1813 C C . PRO A 1 227 ? 6.882 9.733 -13.078 1.00 92.81 227 PRO A C 1
ATOM 1815 O O . PRO A 1 227 ? 7.847 9.416 -12.382 1.00 92.81 227 PRO A O 1
ATOM 1818 N N . ALA A 1 228 ? 7.032 10.412 -14.216 1.00 93.62 228 ALA A N 1
ATOM 1819 C CA . ALA A 1 228 ? 8.322 10.711 -14.832 1.00 93.62 228 ALA A CA 1
ATOM 1820 C C . ALA A 1 228 ? 9.239 11.538 -13.915 1.00 93.62 228 ALA A C 1
ATOM 1822 O O . ALA A 1 228 ? 10.457 11.442 -14.021 1.00 93.62 228 ALA A O 1
ATOM 1823 N N . GLN A 1 229 ? 8.670 12.323 -12.994 1.00 90.31 229 GLN A N 1
ATOM 1824 C CA . GLN A 1 229 ? 9.427 13.079 -11.992 1.00 90.31 229 GLN A CA 1
ATOM 1825 C C . GLN A 1 229 ? 10.201 12.182 -11.011 1.00 90.31 229 GLN A C 1
ATOM 1827 O O . GLN A 1 229 ? 11.285 12.549 -10.576 1.00 90.31 229 GLN A O 1
ATOM 1832 N N . HIS A 1 230 ? 9.687 10.987 -10.701 1.00 88.81 230 HIS A N 1
ATOM 1833 C CA . HIS A 1 230 ? 10.372 10.015 -9.841 1.00 88.81 230 HIS A CA 1
ATOM 1834 C C . HIS A 1 230 ? 11.416 9.200 -10.614 1.00 88.81 230 HIS A C 1
ATOM 1836 O O . HIS A 1 230 ? 12.299 8.596 -10.014 1.00 88.81 230 HIS A O 1
ATOM 1842 N N . MET A 1 231 ? 11.337 9.230 -11.945 1.00 87.31 231 MET A N 1
ATOM 1843 C CA . MET A 1 231 ? 12.250 8.546 -12.855 1.00 87.31 231 MET A CA 1
ATOM 1844 C C . MET A 1 231 ? 13.384 9.449 -13.354 1.00 87.31 231 MET A C 1
ATOM 1846 O O . MET A 1 231 ? 14.179 9.005 -14.165 1.00 87.31 231 MET A O 1
ATOM 1850 N N . GLN A 1 232 ? 13.505 10.695 -12.879 1.00 78.12 232 GLN A N 1
ATOM 1851 C CA . GLN A 1 232 ? 14.557 11.620 -13.336 1.00 78.12 232 GLN A CA 1
ATOM 1852 C C . GLN A 1 232 ? 15.979 11.120 -13.047 1.00 78.12 232 GLN A C 1
ATOM 1854 O O . GLN A 1 232 ? 16.898 11.480 -13.767 1.00 78.12 232 GLN A O 1
ATOM 1859 N N . ASN A 1 233 ? 16.150 10.277 -12.023 1.00 75.31 233 ASN A N 1
ATOM 1860 C CA . ASN A 1 233 ? 17.439 9.659 -11.690 1.00 75.31 233 ASN A CA 1
ATOM 1861 C C . ASN A 1 233 ? 17.689 8.350 -12.455 1.00 75.31 233 ASN A C 1
ATOM 1863 O O . ASN A 1 233 ? 18.776 7.783 -12.377 1.00 75.31 233 ASN A O 1
ATOM 1867 N N . ALA A 1 234 ? 16.669 7.829 -13.134 1.00 76.44 234 ALA A N 1
ATOM 1868 C CA . ALA A 1 234 ? 16.801 6.715 -14.049 1.00 76.44 234 ALA A CA 1
ATOM 1869 C C . ALA A 1 234 ? 16.996 7.326 -15.438 1.00 76.44 234 ALA A C 1
ATOM 1871 O O . ALA A 1 234 ? 16.013 7.625 -16.114 1.00 76.44 234 ALA A O 1
ATOM 1872 N N . ASP A 1 235 ? 18.251 7.551 -15.838 1.00 81.00 235 ASP A N 1
ATOM 1873 C CA . ASP A 1 235 ? 18.641 7.993 -17.187 1.00 81.00 235 ASP A CA 1
ATOM 1874 C C . ASP A 1 235 ? 18.294 6.910 -18.228 1.00 81.00 235 ASP A C 1
ATOM 1876 O O . ASP A 1 235 ? 19.167 6.304 -18.838 1.00 81.00 235 ASP A O 1
ATOM 1880 N N . LEU A 1 236 ? 17.003 6.607 -18.384 1.00 92.06 236 LEU A N 1
ATOM 1881 C CA . LEU A 1 236 ? 16.520 5.509 -19.200 1.00 92.06 236 LEU A CA 1
ATOM 1882 C C . LEU A 1 236 ? 16.501 5.926 -20.667 1.00 92.06 236 LEU A C 1
ATOM 1884 O O . LEU A 1 236 ? 15.696 6.762 -21.090 1.00 92.06 236 LEU A O 1
ATOM 1888 N N . THR A 1 237 ? 17.360 5.292 -21.445 1.00 92.94 237 THR A N 1
ATOM 1889 C CA . THR A 1 237 ? 17.556 5.528 -22.869 1.00 92.94 237 THR A CA 1
ATOM 1890 C C . THR A 1 237 ? 17.219 4.287 -23.693 1.00 92.94 237 THR A C 1
ATOM 1892 O O . THR A 1 237 ? 17.091 3.170 -23.186 1.00 92.94 237 THR A O 1
ATOM 1895 N N . GLU A 1 238 ? 17.002 4.480 -24.995 1.00 96.12 238 GLU A N 1
ATOM 1896 C CA . GLU A 1 238 ? 16.850 3.353 -25.914 1.00 96.12 238 GLU A CA 1
ATOM 1897 C C . GLU A 1 238 ? 18.129 2.507 -25.918 1.00 96.12 238 GLU A C 1
ATOM 1899 O O . GLU A 1 238 ? 19.233 3.032 -26.039 1.00 96.12 238 GLU A O 1
ATOM 1904 N N . GLY A 1 239 ? 17.976 1.189 -25.806 1.00 97.31 239 GLY A N 1
ATOM 1905 C CA . GLY A 1 239 ? 19.091 0.251 -25.678 1.00 97.31 239 GLY A CA 1
ATOM 1906 C C . GLY A 1 239 ? 19.383 -0.195 -24.245 1.00 97.31 239 GLY A C 1
A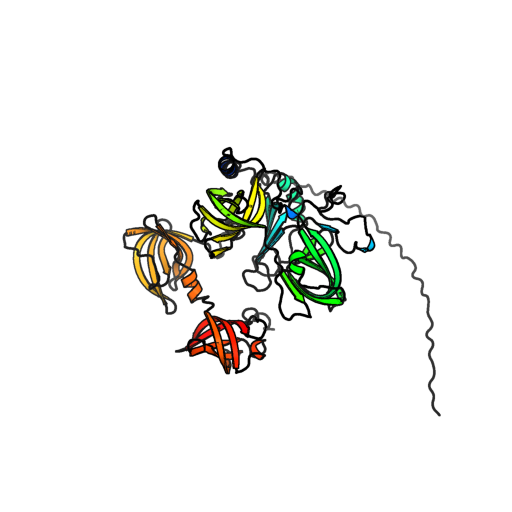TOM 1907 O O . GLY A 1 239 ? 20.041 -1.221 -24.084 1.00 97.31 239 GLY A O 1
ATOM 1908 N N . ASP A 1 240 ? 18.852 0.481 -23.224 1.00 96.94 240 ASP A N 1
ATOM 1909 C CA . ASP A 1 240 ? 19.038 0.049 -21.838 1.00 96.94 240 ASP A CA 1
ATOM 1910 C C . ASP A 1 240 ? 18.288 -1.252 -21.550 1.00 96.94 240 ASP A C 1
ATOM 1912 O O . ASP A 1 240 ? 17.138 -1.436 -21.957 1.00 96.94 240 ASP A O 1
ATOM 1916 N N . GLU A 1 241 ? 18.910 -2.162 -20.805 1.00 97.31 241 GLU A N 1
ATOM 1917 C CA . GLU A 1 241 ? 18.216 -3.326 -20.262 1.00 97.31 241 GLU A CA 1
ATOM 1918 C C . GLU A 1 241 ? 17.554 -2.981 -18.928 1.00 97.31 241 GLU A C 1
ATOM 1920 O O . GLU A 1 241 ? 18.170 -2.420 -18.014 1.00 97.31 241 GLU A O 1
ATOM 1925 N N . ILE A 1 242 ? 16.288 -3.373 -18.796 1.00 97.44 242 ILE A N 1
ATOM 1926 C CA . ILE A 1 242 ? 15.537 -3.243 -17.551 1.00 97.44 242 ILE A CA 1
ATOM 1927 C C . ILE A 1 242 ? 14.887 -4.561 -17.157 1.00 97.44 242 ILE A C 1
ATOM 1929 O O . ILE A 1 242 ? 14.506 -5.379 -17.996 1.00 97.44 242 ILE A O 1
ATOM 1933 N N . ALA A 1 243 ? 14.698 -4.730 -15.854 1.00 97.44 243 ALA A N 1
ATOM 1934 C CA . ALA A 1 243 ? 13.769 -5.686 -15.283 1.00 97.44 243 ALA A CA 1
ATOM 1935 C C . ALA A 1 243 ? 12.703 -4.930 -14.490 1.00 97.44 243 ALA A C 1
ATOM 1937 O O . ALA A 1 243 ? 13.022 -4.073 -13.674 1.00 97.44 243 ALA A O 1
ATOM 1938 N N . CYS A 1 244 ? 11.436 -5.255 -14.682 1.00 96.94 244 CYS A N 1
ATOM 1939 C CA . CYS A 1 244 ? 10.340 -4.644 -13.941 1.00 96.94 244 CYS A CA 1
ATOM 1940 C C . CYS A 1 244 ? 9.304 -5.695 -13.565 1.00 96.94 244 CYS A C 1
ATOM 1942 O O . CYS A 1 244 ? 9.250 -6.786 -14.148 1.00 96.94 244 CYS A O 1
ATOM 1944 N N . ALA A 1 245 ? 8.457 -5.370 -12.596 1.00 96.31 245 ALA A N 1
ATOM 1945 C CA . ALA A 1 245 ? 7.271 -6.168 -12.359 1.00 96.31 245 ALA A CA 1
ATOM 1946 C C . ALA A 1 245 ? 6.106 -5.340 -11.847 1.00 96.31 245 ALA A C 1
ATOM 1948 O O . ALA A 1 245 ? 6.304 -4.312 -11.205 1.00 96.31 245 ALA A O 1
ATOM 1949 N N . GLY A 1 246 ? 4.910 -5.826 -12.138 1.00 95.25 246 GLY A N 1
ATOM 1950 C CA . GLY A 1 246 ? 3.653 -5.240 -11.713 1.00 95.25 246 GLY A CA 1
ATOM 1951 C C . GLY A 1 246 ? 2.473 -5.962 -12.361 1.00 95.25 246 GLY A C 1
ATOM 1952 O O . GLY A 1 246 ? 2.671 -6.901 -13.145 1.00 95.25 246 GLY A O 1
ATOM 1953 N N . PRO A 1 247 ? 1.242 -5.558 -12.055 1.00 93.38 247 PRO A N 1
ATOM 1954 C CA . PRO A 1 247 ? 0.054 -6.103 -12.693 1.00 93.38 247 PRO A CA 1
ATOM 1955 C C . PRO A 1 247 ? -0.049 -5.649 -14.151 1.00 93.38 247 PRO A C 1
ATOM 1957 O O . PRO A 1 247 ? 0.401 -4.564 -14.530 1.00 93.38 247 PRO A O 1
ATOM 1960 N N . ALA A 1 248 ? -0.660 -6.491 -14.984 1.00 93.06 248 ALA A N 1
ATOM 1961 C CA . ALA A 1 248 ? -1.030 -6.108 -16.340 1.00 93.06 248 ALA A CA 1
ATOM 1962 C C . ALA A 1 248 ? -2.472 -5.611 -16.375 1.00 93.06 248 ALA A C 1
ATOM 1964 O O . ALA A 1 248 ? -3.385 -6.305 -15.941 1.00 93.06 248 ALA A O 1
ATOM 1965 N N . CYS A 1 249 ? -2.676 -4.454 -16.989 1.00 90.12 249 CYS A N 1
ATOM 1966 C CA . CYS A 1 249 ? -3.993 -3.892 -17.252 1.00 90.12 249 CYS A CA 1
ATOM 1967 C C . CYS A 1 249 ? -4.138 -3.546 -18.740 1.00 90.12 249 CYS A C 1
ATOM 1969 O O . CYS A 1 249 ? -3.210 -3.716 -19.544 1.00 90.12 249 CYS A O 1
ATOM 1971 N N . LYS A 1 250 ? -5.333 -3.097 -19.118 1.00 89.69 250 LYS A N 1
ATOM 1972 C CA . LYS A 1 250 ? -5.641 -2.623 -20.464 1.00 89.69 250 LYS A CA 1
ATOM 1973 C C . LYS A 1 250 ? -5.796 -1.104 -20.416 1.00 89.69 250 LYS A C 1
ATOM 1975 O O . LYS A 1 250 ? -6.644 -0.607 -19.690 1.00 89.69 250 LYS A O 1
ATOM 1980 N N . VAL A 1 251 ? -4.992 -0.397 -21.203 1.00 89.94 251 VAL A N 1
ATOM 1981 C CA . VAL A 1 251 ? -5.108 1.047 -21.442 1.00 89.94 251 VAL A CA 1
ATOM 1982 C C . VAL A 1 251 ? -5.500 1.206 -22.901 1.00 89.94 251 VAL A C 1
ATOM 1984 O O . VAL A 1 251 ? -4.737 0.806 -23.781 1.00 89.94 251 VAL A O 1
ATOM 1987 N N . GLY A 1 252 ? -6.707 1.700 -23.167 1.00 89.38 252 GLY A N 1
ATOM 1988 C CA . GLY A 1 252 ? -7.298 1.666 -24.502 1.00 89.38 252 GLY A CA 1
ATOM 1989 C C . GLY A 1 252 ? -7.245 0.273 -25.123 1.00 89.38 252 GLY A C 1
ATOM 1990 O O . GLY A 1 252 ? -7.803 -0.676 -24.586 1.00 89.38 252 GLY A O 1
ATOM 1991 N N . GLU A 1 253 ? -6.545 0.110 -26.237 1.00 90.44 253 GLU A N 1
ATOM 1992 C CA . GLU A 1 253 ? -6.361 -1.183 -26.909 1.00 90.44 253 GLU A CA 1
ATOM 1993 C C . GLU A 1 253 ? -5.071 -1.907 -26.497 1.00 90.44 253 GLU A C 1
ATOM 1995 O O . GLU A 1 253 ? -4.818 -3.036 -26.921 1.00 90.44 253 GLU A O 1
ATOM 2000 N N . LYS A 1 254 ? -4.232 -1.276 -25.671 1.00 94.25 254 LYS A N 1
ATOM 2001 C CA . LYS A 1 254 ? -2.889 -1.758 -25.346 1.00 94.25 254 LYS A CA 1
ATOM 2002 C C . LYS A 1 254 ? -2.881 -2.475 -24.001 1.00 94.25 254 LYS A C 1
ATOM 2004 O O . LYS A 1 254 ? -3.455 -2.013 -23.019 1.00 94.25 254 LYS A O 1
ATOM 2009 N N . ARG A 1 255 ? -2.174 -3.605 -23.942 1.00 94.19 255 ARG A N 1
ATOM 2010 C CA . ARG A 1 255 ? -1.839 -4.273 -22.680 1.00 94.19 255 ARG A CA 1
ATOM 2011 C C . ARG A 1 255 ? -0.601 -3.603 -22.089 1.00 94.19 255 ARG A C 1
ATOM 2013 O O . ARG A 1 255 ? 0.440 -3.575 -22.745 1.00 94.19 255 ARG A O 1
ATOM 2020 N N . VAL A 1 256 ? -0.720 -3.092 -20.870 1.00 95.56 256 VAL A N 1
ATOM 2021 C CA . VAL A 1 256 ? 0.330 -2.331 -20.183 1.00 95.56 256 VAL A CA 1
ATOM 2022 C C . VAL A 1 256 ? 0.632 -2.988 -18.844 1.00 95.56 256 VAL A C 1
ATOM 2024 O O . VAL A 1 256 ? -0.287 -3.318 -18.097 1.00 95.56 256 VAL A O 1
ATOM 2027 N N . VAL A 1 257 ? 1.914 -3.185 -18.533 1.00 96.25 257 VAL A N 1
ATOM 2028 C CA . VAL A 1 257 ? 2.346 -3.549 -17.177 1.00 96.25 257 VAL A CA 1
ATOM 2029 C C . VAL A 1 257 ? 2.539 -2.273 -16.368 1.00 96.25 257 VAL A C 1
ATOM 2031 O O . VAL A 1 257 ? 3.375 -1.441 -16.716 1.00 96.25 257 VAL A O 1
ATOM 2034 N N . MET A 1 258 ? 1.769 -2.123 -15.296 1.00 95.38 258 MET A N 1
ATOM 2035 C CA . MET A 1 258 ? 1.883 -1.008 -14.358 1.00 95.38 258 MET A CA 1
ATOM 2036 C C . MET A 1 258 ? 2.985 -1.344 -13.358 1.00 95.38 258 MET A C 1
ATOM 2038 O O . MET A 1 258 ? 2.733 -2.048 -12.393 1.00 95.38 258 MET A O 1
ATOM 2042 N N . ALA A 1 259 ? 4.228 -0.928 -13.600 1.00 96.00 259 ALA A N 1
ATOM 2043 C CA . ALA A 1 259 ? 5.344 -1.369 -12.765 1.00 96.00 259 ALA A CA 1
ATOM 2044 C C . ALA A 1 259 ? 5.201 -0.898 -11.303 1.00 96.00 259 ALA A C 1
ATOM 2046 O O . ALA A 1 259 ? 4.993 0.290 -11.061 1.00 96.00 259 ALA A O 1
ATOM 2047 N N . ASP A 1 260 ? 5.373 -1.822 -10.355 1.00 92.62 260 ASP A N 1
ATOM 2048 C CA . ASP A 1 260 ? 5.548 -1.563 -8.916 1.00 92.62 260 ASP A CA 1
ATOM 2049 C C . ASP A 1 260 ? 7.015 -1.263 -8.587 1.00 92.62 260 ASP A C 1
ATOM 2051 O O . ASP A 1 260 ? 7.344 -0.563 -7.628 1.00 92.62 260 ASP A O 1
ATOM 2055 N N . TRP A 1 261 ? 7.922 -1.839 -9.376 1.00 94.25 261 TRP A N 1
ATOM 2056 C CA . TRP A 1 261 ? 9.355 -1.605 -9.291 1.00 94.25 261 TRP A CA 1
ATOM 2057 C C . TRP A 1 261 ? 10.028 -1.783 -10.648 1.00 94.25 261 TRP A C 1
ATOM 2059 O O . TRP A 1 261 ? 9.558 -2.523 -11.519 1.00 94.25 261 TRP A O 1
ATOM 2069 N N . VAL A 1 262 ? 11.183 -1.143 -10.782 1.00 96.19 262 VAL A N 1
ATOM 2070 C CA . VAL A 1 262 ? 12.081 -1.243 -11.928 1.00 96.19 262 VAL A CA 1
ATOM 2071 C C . VAL A 1 262 ? 13.520 -1.395 -11.435 1.00 96.19 262 VAL A C 1
ATOM 2073 O O . VAL A 1 262 ? 13.924 -0.779 -10.455 1.00 96.19 262 VAL A O 1
ATOM 2076 N N . LYS A 1 263 ? 14.291 -2.264 -12.079 1.00 95.06 263 LYS A N 1
ATOM 2077 C CA . LYS A 1 263 ? 15.731 -2.450 -11.899 1.00 95.06 263 LYS A CA 1
ATOM 2078 C C . LYS A 1 263 ? 16.387 -2.173 -13.246 1.00 95.06 263 LYS A C 1
ATOM 2080 O O . LYS A 1 263 ? 16.015 -2.795 -14.240 1.00 95.06 263 LYS A O 1
ATOM 2085 N N . LEU A 1 264 ? 17.332 -1.243 -13.268 1.00 93.88 264 LEU A N 1
ATOM 2086 C CA . LEU A 1 264 ? 18.160 -0.958 -14.440 1.00 93.88 264 LEU A CA 1
ATOM 2087 C C . LEU A 1 264 ? 19.334 -1.935 -14.458 1.00 93.88 264 LEU A C 1
ATOM 2089 O O . LEU A 1 264 ? 19.817 -2.299 -13.397 1.00 93.88 264 LEU A O 1
ATOM 2093 N N . GLN A 1 265 ? 19.844 -2.344 -15.615 1.00 90.12 265 GLN A N 1
ATOM 2094 C CA . GLN A 1 265 ? 21.049 -3.187 -15.650 1.00 90.12 265 GLN A CA 1
ATOM 2095 C C . GLN A 1 265 ? 22.276 -2.495 -15.034 1.00 90.12 265 GLN A C 1
ATOM 2097 O O . GLN A 1 265 ? 23.133 -3.156 -14.454 1.00 90.12 265 GLN A O 1
ATOM 2102 N N . SER A 1 266 ? 22.341 -1.164 -15.120 1.00 88.06 266 SER A N 1
ATOM 2103 C CA . SER A 1 266 ? 23.396 -0.342 -14.518 1.00 88.06 266 SER A CA 1
ATOM 2104 C C . SER A 1 266 ? 23.327 -0.254 -12.988 1.00 88.06 266 SER A C 1
ATOM 2106 O O . SER A 1 266 ? 24.256 0.270 -12.373 1.00 88.06 266 SER A O 1
ATOM 2108 N N . SER A 1 267 ? 22.252 -0.745 -12.362 1.00 87.88 267 SER A N 1
ATOM 2109 C CA . SER A 1 267 ? 22.039 -0.684 -10.917 1.00 87.88 267 SER A CA 1
ATOM 2110 C C . SER A 1 267 ? 21.593 -2.035 -10.382 1.00 87.88 267 SER A C 1
ATOM 2112 O O . SER A 1 267 ? 20.636 -2.632 -10.867 1.00 87.88 267 SER A O 1
ATOM 2114 N N . ASP A 1 268 ? 22.235 -2.519 -9.324 1.00 85.75 268 ASP A N 1
ATOM 2115 C CA . ASP A 1 268 ? 21.784 -3.766 -8.719 1.00 85.75 268 ASP A CA 1
ATOM 2116 C C . ASP A 1 268 ? 20.493 -3.614 -7.893 1.00 85.75 268 ASP A C 1
ATOM 2118 O O . ASP A 1 268 ? 19.708 -4.566 -7.767 1.00 85.75 268 ASP A O 1
ATOM 2122 N N . SER A 1 269 ? 20.179 -2.383 -7.493 1.00 86.00 269 SER A N 1
ATOM 2123 C CA . SER A 1 269 ? 19.035 -2.062 -6.655 1.00 86.00 269 SER A CA 1
ATOM 2124 C C . SER A 1 269 ? 17.736 -1.886 -7.454 1.00 86.00 269 SER A C 1
ATOM 2126 O O . SER A 1 269 ? 17.691 -1.362 -8.569 1.00 86.00 269 SER A O 1
ATOM 2128 N N . LYS A 1 270 ? 16.623 -2.312 -6.847 1.00 91.94 270 LYS A N 1
ATOM 2129 C CA . LYS A 1 270 ? 15.276 -2.056 -7.371 1.00 91.94 270 LYS A CA 1
ATOM 2130 C C . LYS A 1 270 ? 14.810 -0.677 -6.933 1.00 91.94 270 LYS A C 1
ATOM 2132 O O . LYS A 1 270 ? 14.726 -0.400 -5.740 1.00 91.94 270 LYS A O 1
ATOM 2137 N N . MET A 1 271 ? 14.404 0.139 -7.890 1.00 92.06 271 MET A N 1
ATOM 2138 C CA . MET A 1 271 ? 13.658 1.358 -7.634 1.00 92.06 271 MET A CA 1
ATOM 2139 C C . MET A 1 271 ? 12.177 1.010 -7.486 1.00 92.06 271 MET A C 1
ATOM 2141 O O . MET A 1 271 ? 11.562 0.483 -8.414 1.00 92.06 271 MET A O 1
ATOM 2145 N N . LYS A 1 272 ? 11.594 1.289 -6.316 1.00 92.12 272 LYS A N 1
ATOM 2146 C CA . LYS A 1 272 ? 10.141 1.210 -6.130 1.00 92.12 272 LYS A CA 1
ATOM 2147 C C . LYS A 1 272 ? 9.487 2.342 -6.921 1.00 92.12 272 LYS A C 1
ATOM 2149 O O . LYS A 1 272 ? 9.845 3.503 -6.740 1.00 92.12 272 LYS A O 1
ATOM 2154 N N . VAL A 1 273 ? 8.518 2.009 -7.763 1.00 92.00 273 VAL A N 1
ATOM 2155 C CA . VAL A 1 273 ? 7.716 3.005 -8.468 1.00 92.00 273 VAL A CA 1
ATOM 2156 C C . VAL A 1 273 ? 6.704 3.561 -7.476 1.00 92.00 273 VAL A C 1
ATOM 2158 O O . VAL A 1 273 ? 5.837 2.843 -6.977 1.00 92.00 273 VAL A O 1
ATOM 2161 N N . ASN A 1 274 ? 6.833 4.845 -7.152 1.00 88.69 274 ASN A N 1
ATOM 2162 C CA . ASN A 1 274 ? 5.865 5.511 -6.297 1.00 88.69 274 ASN A CA 1
ATOM 2163 C C . ASN A 1 274 ? 4.601 5.831 -7.108 1.00 88.69 274 ASN A C 1
ATOM 2165 O O . ASN A 1 274 ? 4.583 6.790 -7.882 1.00 88.69 274 ASN A O 1
ATOM 2169 N N . ARG A 1 275 ? 3.579 4.994 -6.912 1.00 87.75 275 ARG A N 1
ATOM 2170 C CA . ARG A 1 275 ? 2.206 5.163 -7.406 1.00 87.75 275 ARG A CA 1
ATOM 2171 C C . ARG A 1 275 ? 1.250 5.567 -6.283 1.00 87.75 275 ARG A C 1
ATOM 2173 O O . ARG A 1 275 ? 0.044 5.410 -6.437 1.00 87.75 275 ARG A O 1
ATOM 2180 N N . ASP A 1 276 ? 1.781 6.005 -5.141 1.00 81.31 276 ASP A N 1
ATOM 2181 C CA . ASP A 1 276 ? 0.951 6.397 -4.011 1.00 81.31 276 ASP A CA 1
ATOM 2182 C C . ASP A 1 276 ? 0.037 7.550 -4.440 1.00 81.31 276 ASP A C 1
ATOM 2184 O O . ASP A 1 276 ? 0.425 8.435 -5.209 1.00 81.31 276 ASP A O 1
ATOM 2188 N N . ALA A 1 277 ? -1.195 7.509 -3.943 1.00 81.12 277 ALA A N 1
ATOM 2189 C CA . ALA A 1 277 ? -2.188 8.528 -4.215 1.00 81.12 277 ALA A CA 1
ATOM 2190 C C . ALA A 1 277 ? -1.803 9.885 -3.593 1.00 81.12 277 ALA A C 1
ATOM 2192 O O . ALA A 1 277 ? -0.772 10.032 -2.927 1.00 81.12 277 ALA A O 1
ATOM 2193 N N . THR A 1 278 ? -2.668 10.882 -3.768 1.00 87.12 278 THR A N 1
ATOM 2194 C CA . THR A 1 278 ? -2.499 12.222 -3.203 1.00 87.12 278 THR A CA 1
ATOM 2195 C C . THR A 1 278 ? -2.162 12.165 -1.710 1.00 87.12 278 THR A C 1
ATOM 2197 O O . THR A 1 278 ? -2.866 11.548 -0.908 1.00 87.12 278 THR A O 1
ATOM 2200 N N . SER A 1 279 ? -1.069 12.832 -1.332 1.00 91.69 279 SER A N 1
ATOM 2201 C CA . SER A 1 279 ? -0.616 12.960 0.054 1.00 91.69 279 SER A CA 1
ATOM 2202 C C . SER A 1 279 ? -0.987 14.338 0.593 1.00 91.69 279 SER A C 1
ATOM 2204 O O . SER A 1 279 ? -0.345 15.329 0.251 1.00 91.69 279 SER A O 1
ATOM 2206 N N . LEU A 1 280 ? -1.956 14.399 1.500 1.00 94.00 280 LEU A N 1
ATOM 2207 C CA . LEU A 1 280 ? -2.298 15.605 2.246 1.00 94.00 280 LEU A CA 1
ATOM 2208 C C . LEU A 1 280 ? -1.641 15.590 3.622 1.00 94.00 280 LEU A C 1
ATOM 2210 O O . LEU A 1 280 ? -1.634 14.573 4.310 1.00 94.00 280 LEU A O 1
ATOM 2214 N N . LYS A 1 281 ? -1.133 16.738 4.059 1.00 96.31 281 LYS A N 1
ATOM 2215 C CA . LYS A 1 281 ? -0.649 16.944 5.424 1.00 96.31 281 LYS A CA 1
ATOM 2216 C C . LYS A 1 281 ? -1.317 18.182 6.002 1.00 96.31 281 LYS A C 1
ATOM 2218 O O . LYS A 1 281 ? -1.431 19.188 5.303 1.00 96.31 281 LYS A O 1
ATOM 2223 N N . GLY A 1 282 ? -1.800 18.085 7.235 1.00 96.62 282 GLY A N 1
ATOM 2224 C CA . GLY A 1 282 ? -2.528 19.175 7.874 1.00 96.62 282 GLY A CA 1
ATOM 2225 C C . GLY A 1 282 ? -2.964 18.871 9.298 1.00 96.62 282 GLY A C 1
ATOM 2226 O O . GLY A 1 282 ? -2.658 17.807 9.836 1.00 96.62 282 GLY A O 1
ATOM 2227 N N . LYS A 1 283 ? -3.710 19.806 9.885 1.00 97.88 283 LYS A N 1
ATOM 2228 C CA . LYS A 1 283 ? -4.353 19.635 11.190 1.00 97.88 283 LYS A CA 1
ATOM 2229 C C . LYS A 1 283 ? -5.816 19.259 11.040 1.00 97.88 283 LYS A C 1
ATOM 2231 O O . LYS A 1 283 ? -6.504 19.792 10.170 1.00 97.88 283 LYS A O 1
ATOM 2236 N N . VAL A 1 284 ? -6.306 18.390 11.911 1.00 97.56 284 VAL A N 1
ATOM 2237 C CA . VAL A 1 284 ? -7.731 18.071 12.000 1.00 97.56 284 VAL A CA 1
ATOM 2238 C C . VAL A 1 284 ? -8.481 19.320 12.443 1.00 97.56 284 VAL A C 1
ATOM 2240 O O . VAL A 1 284 ? -8.279 19.828 13.543 1.00 97.56 284 VAL A O 1
ATOM 2243 N N . ALA A 1 285 ? -9.326 19.845 11.568 1.00 96.06 285 ALA A N 1
ATOM 2244 C CA . ALA A 1 285 ? -10.237 20.928 11.894 1.00 96.06 285 ALA A CA 1
ATOM 2245 C C . ALA A 1 285 ? -11.493 20.395 12.582 1.00 96.06 285 ALA A C 1
ATOM 2247 O O . ALA A 1 285 ? -12.003 21.067 13.474 1.00 96.06 285 ALA A O 1
ATOM 2248 N N . ASP A 1 286 ? -11.957 19.209 12.176 1.00 96.00 286 ASP A N 1
ATOM 2249 C CA . ASP A 1 286 ? -13.123 18.545 12.750 1.00 96.00 286 ASP A CA 1
ATOM 2250 C C . ASP A 1 286 ? -13.123 17.034 12.436 1.00 96.00 286 ASP A C 1
ATOM 2252 O O . ASP A 1 286 ? -12.486 16.591 11.473 1.00 96.00 286 ASP A O 1
ATOM 2256 N N . THR A 1 287 ? -13.852 16.249 13.230 1.00 95.88 287 THR A N 1
ATOM 2257 C CA . THR A 1 287 ? -14.033 14.798 13.068 1.00 95.88 287 THR A CA 1
ATOM 2258 C C . THR A 1 287 ? -15.506 14.413 13.152 1.00 95.88 287 THR A C 1
ATOM 2260 O O . THR A 1 287 ? -16.223 14.899 14.024 1.00 95.88 287 THR A O 1
ATOM 2263 N N . LYS A 1 288 ? -15.951 13.467 12.324 1.00 93.62 288 LYS A N 1
ATOM 2264 C CA . LYS A 1 288 ? -17.308 12.918 12.379 1.00 93.62 288 LYS A CA 1
ATOM 2265 C C . LYS A 1 288 ? -17.288 11.426 12.101 1.00 93.62 288 LYS A C 1
ATOM 2267 O O . LYS A 1 288 ? -16.615 10.958 11.192 1.00 93.62 288 LYS A O 1
ATOM 2272 N N . LYS A 1 289 ? -18.074 10.670 12.861 1.00 93.62 289 LYS A N 1
ATOM 2273 C CA . LYS A 1 289 ? -18.399 9.288 12.509 1.00 93.62 289 LYS A CA 1
ATOM 2274 C C . LYS A 1 289 ? -19.637 9.291 11.626 1.00 93.62 289 LYS A C 1
ATOM 2276 O O . LYS A 1 289 ? -20.655 9.855 12.017 1.00 93.62 289 LYS A O 1
ATOM 2281 N N . ALA A 1 290 ? -19.537 8.688 10.450 1.00 89.19 290 ALA A N 1
ATOM 2282 C CA . ALA A 1 290 ? -20.644 8.552 9.512 1.00 89.19 290 ALA A CA 1
ATOM 2283 C C . ALA A 1 290 ? -20.914 7.068 9.271 1.00 89.19 290 ALA A C 1
ATOM 2285 O O . ALA A 1 290 ? -19.982 6.293 9.063 1.00 89.19 290 ALA A O 1
ATOM 2286 N N . ASN A 1 291 ? -22.179 6.657 9.316 1.00 86.31 291 ASN A N 1
ATOM 2287 C CA . ASN A 1 291 ? -22.556 5.297 8.953 1.00 86.31 291 ASN A CA 1
ATOM 2288 C C . ASN A 1 291 ? -22.738 5.234 7.436 1.00 86.31 291 ASN A C 1
ATOM 2290 O O . ASN A 1 291 ? -23.732 5.726 6.919 1.00 86.31 291 ASN A O 1
ATOM 2294 N N . ILE A 1 292 ? -21.771 4.657 6.728 1.00 82.50 292 ILE A N 1
ATOM 2295 C CA . ILE A 1 292 ? -21.783 4.542 5.270 1.00 82.50 292 ILE A CA 1
ATOM 2296 C C . ILE A 1 292 ? -21.911 3.059 4.939 1.00 82.50 292 ILE A C 1
ATOM 2298 O O . ILE A 1 292 ? -21.009 2.270 5.218 1.00 82.50 292 ILE A O 1
ATOM 2302 N N . ARG A 1 293 ? -23.045 2.669 4.343 1.00 74.19 293 ARG A N 1
ATOM 2303 C CA . ARG A 1 293 ? -23.365 1.275 3.986 1.00 74.19 293 ARG A CA 1
ATOM 2304 C C . ARG A 1 293 ? -23.355 0.332 5.190 1.00 74.19 293 ARG A C 1
ATOM 2306 O O . ARG A 1 293 ? -22.860 -0.791 5.084 1.00 74.19 293 ARG A O 1
ATOM 2313 N N . GLY A 1 294 ? -23.887 0.745 6.338 1.00 81.81 294 GLY A N 1
ATOM 2314 C CA . GLY A 1 294 ? -23.933 -0.094 7.543 1.00 81.81 294 GLY A CA 1
ATOM 2315 C C . GLY A 1 294 ? -22.569 -0.303 8.211 1.00 81.81 294 GLY A C 1
ATOM 2316 O O . GLY A 1 294 ? -22.419 -1.225 9.013 1.00 81.81 294 GLY A O 1
ATOM 2317 N N . GLU A 1 295 ? -21.575 0.505 7.848 1.00 84.19 295 GLU A N 1
ATOM 2318 C CA . GLU A 1 295 ? -20.259 0.553 8.468 1.00 84.19 295 GLU A CA 1
ATOM 2319 C C . GLU A 1 295 ? -20.005 1.958 9.018 1.00 84.19 295 GLU A C 1
ATOM 2321 O O . GLU A 1 295 ? -20.151 2.955 8.314 1.00 84.19 295 GLU A O 1
ATOM 2326 N N . GLU A 1 296 ? -19.607 2.045 10.285 1.00 91.12 296 GLU A N 1
ATOM 2327 C CA . GLU A 1 296 ? -19.196 3.310 10.886 1.00 91.12 296 GLU A CA 1
ATOM 2328 C C . GLU A 1 296 ? -17.798 3.683 10.380 1.00 91.12 296 GLU A C 1
ATOM 2330 O O . GLU A 1 296 ? -16.820 2.986 10.651 1.00 91.12 296 GLU A O 1
ATOM 2335 N N . ARG A 1 297 ? -17.697 4.798 9.659 1.00 92.75 297 ARG A N 1
ATOM 2336 C CA . ARG A 1 297 ? -16.455 5.318 9.086 1.00 92.75 297 ARG A CA 1
ATOM 2337 C C . ARG A 1 297 ? -16.047 6.611 9.768 1.00 92.75 297 ARG A C 1
ATOM 2339 O O . ARG A 1 297 ? -16.898 7.397 10.189 1.00 92.75 297 ARG A O 1
ATOM 2346 N N . MET A 1 298 ? -14.742 6.829 9.884 1.00 95.88 298 MET A N 1
ATOM 2347 C CA . MET A 1 298 ? -14.194 8.066 10.430 1.00 95.88 298 MET A CA 1
ATOM 2348 C C . MET A 1 298 ? -13.974 9.077 9.306 1.00 95.88 298 MET A C 1
ATOM 2350 O O . MET A 1 298 ? -13.110 8.893 8.452 1.00 95.88 298 MET A O 1
ATOM 2354 N N . MET A 1 299 ? -14.726 10.167 9.345 1.00 96.12 299 MET A N 1
ATOM 2355 C CA . MET A 1 299 ? -14.579 11.318 8.465 1.00 96.12 299 MET A CA 1
ATOM 2356 C C . MET A 1 299 ? -13.799 12.411 9.192 1.00 96.12 299 MET A C 1
ATOM 2358 O O . MET A 1 299 ? -14.043 12.673 10.371 1.00 96.12 299 MET A O 1
ATOM 2362 N N . VAL A 1 300 ? -12.889 13.087 8.495 1.00 96.56 300 VAL A N 1
ATOM 2363 C CA . VAL A 1 300 ? -12.171 14.246 9.042 1.00 96.56 300 VAL A CA 1
ATOM 2364 C C . VAL A 1 300 ? -12.180 15.409 8.066 1.00 96.56 300 VAL A C 1
ATOM 2366 O O . VAL A 1 300 ? -12.031 15.222 6.858 1.00 96.56 300 VAL A O 1
ATOM 2369 N N . ILE A 1 301 ? -12.308 16.622 8.597 1.00 95.94 301 ILE A N 1
ATOM 2370 C CA . ILE A 1 301 ? -11.982 17.845 7.868 1.00 95.94 301 ILE A CA 1
ATOM 2371 C C . ILE A 1 301 ? -10.527 18.158 8.180 1.00 95.94 301 ILE A C 1
ATOM 2373 O O . ILE A 1 301 ? -10.185 18.526 9.301 1.00 95.94 301 ILE A O 1
ATOM 2377 N N . LEU A 1 302 ? -9.657 18.011 7.192 1.00 96.06 302 LEU A N 1
ATOM 2378 C CA . LEU A 1 302 ? -8.240 18.307 7.310 1.00 96.06 302 LEU A CA 1
ATOM 2379 C C . LEU A 1 302 ? -7.973 19.728 6.812 1.00 96.06 302 LEU A C 1
ATOM 2381 O O . LEU A 1 302 ? -8.175 20.017 5.635 1.00 96.06 302 LEU A O 1
ATOM 2385 N N . LYS A 1 303 ? -7.484 20.614 7.682 1.00 95.75 303 LYS A N 1
ATOM 2386 C CA . LYS A 1 303 ? -6.898 21.891 7.267 1.00 95.75 303 LYS A CA 1
ATOM 2387 C C . LYS A 1 303 ? -5.445 21.646 6.876 1.00 95.75 303 LYS A C 1
ATOM 2389 O O . LYS A 1 303 ? -4.600 21.461 7.752 1.00 95.75 303 LYS A O 1
ATOM 2394 N N . THR A 1 304 ? -5.171 21.598 5.579 1.00 95.69 304 THR A N 1
ATOM 2395 C CA . THR A 1 304 ? -3.841 21.321 5.033 1.00 95.69 304 THR A CA 1
ATOM 2396 C C . THR A 1 304 ? -2.832 22.388 5.453 1.00 95.69 304 THR A C 1
ATOM 2398 O O . THR A 1 304 ? -3.205 23.499 5.837 1.00 95.69 304 THR A O 1
ATOM 2401 N N . ASP A 1 305 ? -1.542 22.072 5.356 1.00 91.75 305 ASP A N 1
ATOM 2402 C CA . ASP A 1 305 ? -0.460 23.023 5.645 1.00 91.75 305 ASP A CA 1
ATOM 2403 C C . ASP A 1 305 ? -0.530 24.269 4.724 1.00 91.75 305 ASP A C 1
ATOM 2405 O O . ASP A 1 305 ? -0.089 25.348 5.111 1.00 91.75 305 ASP A O 1
ATOM 2409 N N . ALA A 1 306 ? -1.172 24.152 3.553 1.00 89.94 306 ALA A N 1
ATOM 2410 C CA . ALA A 1 306 ? -1.482 25.258 2.639 1.00 89.94 306 ALA A CA 1
ATOM 2411 C C . ALA A 1 306 ? -2.736 26.072 3.040 1.00 89.94 306 ALA A C 1
ATOM 2413 O O . ALA A 1 306 ? -3.151 26.980 2.329 1.00 89.94 306 ALA A O 1
ATOM 2414 N N . GLY A 1 307 ? -3.381 25.741 4.162 1.00 91.44 307 GLY A N 1
ATOM 2415 C CA . GLY A 1 307 ? -4.564 26.429 4.682 1.00 91.44 307 GLY A CA 1
ATOM 2416 C C . GLY A 1 307 ? -5.904 25.980 4.088 1.00 91.44 307 GLY A C 1
ATOM 2417 O O . GLY A 1 307 ? -6.940 26.449 4.564 1.00 91.44 307 GLY A O 1
ATOM 2418 N N . LYS A 1 308 ? -5.909 25.057 3.115 1.00 89.38 308 LYS A N 1
ATOM 2419 C CA . LYS A 1 308 ? -7.123 24.532 2.462 1.00 89.38 308 LYS A CA 1
ATOM 2420 C C . LYS A 1 308 ? -7.834 23.518 3.367 1.00 89.38 308 LYS A C 1
ATOM 2422 O O . LYS A 1 308 ? -7.174 22.765 4.076 1.00 89.38 308 LYS A O 1
ATOM 2427 N N . LYS A 1 309 ? -9.171 23.475 3.357 1.00 92.38 309 LYS A N 1
ATOM 2428 C CA . LYS A 1 309 ? -9.955 22.433 4.051 1.00 92.38 309 LYS A CA 1
ATOM 2429 C C . LYS A 1 309 ? -10.267 21.292 3.073 1.00 92.38 309 LYS A C 1
ATOM 2431 O O . LYS A 1 309 ? -10.797 21.543 1.996 1.00 92.38 309 LYS A O 1
ATOM 2436 N N . CYS A 1 310 ? -9.980 20.053 3.459 1.00 92.31 310 CYS A N 1
ATOM 2437 C CA . CYS A 1 310 ? -10.251 18.852 2.668 1.00 92.31 310 CYS A CA 1
ATOM 2438 C C . CYS A 1 310 ? -11.055 17.849 3.497 1.00 92.31 310 CYS A C 1
ATOM 2440 O O . CYS A 1 310 ? -10.692 17.574 4.639 1.00 92.31 310 CYS A O 1
ATOM 2442 N N . LEU A 1 311 ? -12.121 17.284 2.928 1.00 94.75 311 LEU A N 1
ATOM 2443 C CA . LEU A 1 311 ? -12.828 16.160 3.537 1.00 94.75 311 LEU A CA 1
ATOM 2444 C C . LEU A 1 311 ? -12.062 14.867 3.243 1.00 94.75 311 LEU A C 1
ATOM 2446 O O . LEU A 1 311 ? -11.771 14.567 2.086 1.00 94.75 311 LEU A O 1
ATOM 2450 N N . CYS A 1 312 ? -11.765 14.085 4.273 1.00 95.44 312 CYS A N 1
ATOM 2451 C CA . CYS A 1 312 ? -11.106 12.791 4.141 1.00 95.44 312 CYS A CA 1
ATOM 2452 C C . CYS A 1 312 ? -11.959 11.704 4.802 1.00 95.44 312 CYS A C 1
ATOM 2454 O O . CYS A 1 312 ? -12.330 11.827 5.967 1.00 95.44 312 CYS A O 1
ATOM 2456 N N . ASP A 1 313 ? -12.222 10.621 4.076 1.00 95.56 313 ASP A N 1
ATOM 2457 C CA . ASP A 1 313 ? -12.725 9.363 4.629 1.00 95.56 313 ASP A CA 1
ATOM 2458 C C . ASP A 1 313 ? -11.520 8.520 5.050 1.00 95.56 313 ASP A C 1
ATOM 2460 O O . ASP A 1 313 ? -10.763 8.046 4.199 1.00 95.56 313 ASP A O 1
ATOM 2464 N N . LEU A 1 314 ? -11.332 8.336 6.355 1.00 95.88 314 LEU A N 1
ATOM 2465 C CA . LEU A 1 314 ? -10.222 7.576 6.929 1.00 95.88 314 LEU A CA 1
ATOM 2466 C C . LEU A 1 314 ? -10.497 6.071 7.018 1.00 95.88 314 LEU A C 1
ATOM 2468 O O . LEU A 1 314 ? -9.658 5.341 7.534 1.00 95.88 314 LEU A O 1
ATOM 2472 N N . GLY A 1 315 ? -11.627 5.595 6.493 1.00 93.06 315 GLY A N 1
ATOM 2473 C CA . GLY A 1 315 ? -11.992 4.186 6.541 1.00 93.06 315 GLY A CA 1
ATOM 2474 C C . GLY A 1 315 ? -12.825 3.807 7.763 1.00 93.06 315 GLY A C 1
ATOM 2475 O O . GLY A 1 315 ? -13.358 4.686 8.451 1.00 93.06 315 GLY A O 1
ATOM 2476 N N . PRO A 1 316 ? -12.965 2.498 8.027 1.00 91.50 316 PRO A N 1
ATOM 2477 C CA . PRO A 1 316 ? -13.727 1.990 9.161 1.00 91.50 316 PRO A CA 1
ATOM 2478 C C . PRO A 1 316 ? -13.181 2.557 10.474 1.00 91.50 316 PRO A C 1
ATOM 2480 O O . PRO A 1 316 ? -11.987 2.467 10.773 1.00 91.50 316 PRO A O 1
ATOM 2483 N N . ALA A 1 317 ? -14.050 3.171 11.278 1.00 91.44 317 ALA A N 1
ATOM 2484 C CA . ALA A 1 317 ? -13.640 3.860 12.500 1.00 91.44 317 ALA A CA 1
ATOM 2485 C C . ALA A 1 317 ? -13.029 2.897 13.534 1.00 91.44 317 ALA A C 1
ATOM 2487 O O . ALA A 1 317 ? -12.246 3.306 14.392 1.00 91.44 317 ALA A O 1
ATOM 2488 N N . ASP A 1 318 ? -13.376 1.612 13.465 1.00 86.00 318 ASP A N 1
ATOM 2489 C CA . ASP A 1 318 ? -12.823 0.562 14.306 1.00 86.00 318 ASP A CA 1
ATOM 2490 C C . ASP A 1 318 ? -11.530 -0.063 13.752 1.00 86.00 318 ASP A C 1
ATOM 2492 O O . ASP A 1 318 ? -10.886 -0.823 14.475 1.00 86.00 318 ASP A O 1
ATOM 2496 N N . GLU A 1 319 ? -11.067 0.282 12.557 1.00 85.81 319 GLU A N 1
ATOM 2497 C CA . GLU A 1 319 ? -9.737 -0.122 12.081 1.00 85.81 319 GLU A CA 1
ATOM 2498 C C . GLU A 1 319 ? -8.645 0.888 12.453 1.00 85.81 319 GLU A C 1
ATOM 2500 O O . GLU A 1 319 ? -7.465 0.543 12.491 1.00 85.81 319 GLU A O 1
ATOM 2505 N N . LEU A 1 320 ? -9.024 2.120 12.805 1.00 87.44 320 LEU A N 1
ATOM 2506 C CA . LEU A 1 320 ? -8.062 3.166 13.137 1.00 87.44 320 LEU A CA 1
ATOM 2507 C C . LEU A 1 320 ? -7.290 2.876 14.420 1.00 87.44 320 LEU A C 1
ATOM 2509 O O . LEU A 1 320 ? -7.843 2.476 15.463 1.00 87.44 320 LEU A O 1
ATOM 2513 N N . ASP A 1 321 ? -5.969 3.086 14.334 1.00 76.44 321 ASP A N 1
ATOM 2514 C CA . ASP A 1 321 ? -5.095 2.701 15.425 1.00 76.44 321 ASP A CA 1
ATOM 2515 C C . ASP A 1 321 ? -5.061 3.687 16.600 1.00 76.44 321 ASP A C 1
ATOM 2517 O O . ASP A 1 321 ? -4.920 3.269 17.755 1.00 76.44 321 ASP A O 1
ATOM 2521 N N . ALA A 1 322 ? -5.330 4.955 16.312 1.00 82.75 322 ALA A N 1
ATOM 2522 C CA . ALA A 1 322 ? -5.385 6.038 17.279 1.00 82.75 322 ALA A CA 1
ATOM 2523 C C . ALA A 1 322 ? -6.781 6.670 17.337 1.00 82.75 322 ALA A C 1
ATOM 2525 O O . ALA A 1 322 ? -7.555 6.613 16.378 1.00 82.75 322 ALA A O 1
ATOM 2526 N N . THR A 1 323 ? -7.081 7.289 18.478 1.00 88.88 323 THR A N 1
ATOM 2527 C CA . THR A 1 323 ? -8.142 8.295 18.558 1.00 88.88 323 THR A CA 1
ATOM 2528 C C . THR A 1 323 ? -7.665 9.518 17.788 1.00 88.88 323 THR A C 1
ATOM 2530 O O . THR A 1 323 ? -6.518 9.916 17.954 1.00 88.88 323 THR A O 1
ATOM 2533 N N . ILE A 1 324 ? -8.529 10.070 16.941 1.00 93.19 324 ILE A N 1
ATOM 2534 C CA . ILE A 1 324 ? -8.249 11.287 16.183 1.00 93.19 324 ILE A CA 1
ATOM 2535 C C . ILE A 1 324 ? -9.123 12.384 16.770 1.00 93.19 324 ILE A C 1
ATOM 2537 O O . ILE A 1 324 ? -10.343 12.223 16.839 1.00 93.19 324 ILE A O 1
ATOM 2541 N N . GLU A 1 325 ? -8.496 13.469 17.196 1.00 94.12 325 GLU A N 1
ATOM 2542 C CA . GLU A 1 325 ? -9.128 14.626 17.814 1.00 94.12 325 GLU A CA 1
ATOM 2543 C C . GLU A 1 325 ? -8.859 15.897 17.001 1.00 94.12 325 GLU A C 1
ATOM 2545 O O . GLU A 1 325 ? -7.974 15.974 16.144 1.00 94.12 325 GLU A O 1
ATOM 2550 N N . GLN A 1 326 ? -9.658 16.930 17.259 1.00 96.44 326 GLN A N 1
ATOM 2551 C CA . GLN A 1 326 ? -9.439 18.241 16.667 1.00 96.44 326 GLN A CA 1
ATOM 2552 C C . GLN A 1 326 ? -8.073 18.800 17.091 1.00 96.44 326 GLN A C 1
ATOM 2554 O O . GLN A 1 326 ? -7.731 18.839 18.269 1.00 96.44 326 GLN A O 1
ATOM 2559 N N . GLY A 1 327 ? -7.315 19.306 16.120 1.00 96.25 327 GLY A N 1
ATOM 2560 C CA . GLY A 1 327 ? -5.971 19.844 16.312 1.00 96.25 327 GLY A CA 1
ATOM 2561 C C . GLY A 1 327 ? -4.846 18.858 16.002 1.00 96.25 327 GLY A C 1
ATOM 2562 O O . GLY A 1 327 ? -3.726 19.324 15.767 1.00 96.25 327 GLY A O 1
ATOM 2563 N N . ASP A 1 328 ? -5.137 17.555 15.919 1.00 96.75 328 ASP A N 1
ATOM 2564 C CA . ASP A 1 328 ? -4.147 16.521 15.606 1.00 96.75 328 ASP A CA 1
ATOM 2565 C C . ASP A 1 328 ? -3.491 16.767 14.251 1.00 96.75 328 ASP A C 1
ATOM 2567 O O . ASP A 1 328 ? -4.145 17.158 13.280 1.00 96.75 328 ASP A O 1
ATOM 2571 N N . GLN A 1 329 ? -2.186 16.516 14.165 1.00 97.44 329 GLN A N 1
ATOM 2572 C CA . GLN A 1 329 ? -1.470 16.579 12.899 1.00 97.44 329 GLN A CA 1
ATOM 2573 C C . GLN A 1 329 ? -1.592 15.234 12.178 1.00 97.44 329 GLN A C 1
ATOM 2575 O O . GLN A 1 329 ? -1.099 14.216 12.657 1.00 97.44 329 GLN A O 1
ATOM 2580 N N . LEU A 1 330 ? -2.174 15.247 10.979 1.00 97.19 330 LEU A N 1
ATOM 2581 C CA . LEU A 1 330 ? -2.300 14.065 10.132 1.00 97.19 330 LEU A CA 1
ATOM 2582 C C . LEU A 1 330 ? -1.486 14.208 8.850 1.00 97.19 330 LEU A C 1
ATOM 2584 O O . LEU A 1 330 ? -1.368 15.294 8.271 1.00 97.19 330 LEU A O 1
ATOM 2588 N N . LYS A 1 331 ? -0.995 13.069 8.361 1.00 96.75 331 LYS A N 1
ATOM 2589 C CA . LYS A 1 331 ? -0.665 12.874 6.948 1.00 96.75 331 LYS A CA 1
ATOM 2590 C C . LYS A 1 331 ? -1.578 11.794 6.374 1.00 96.75 331 LYS A C 1
ATOM 2592 O O . LYS A 1 331 ? -1.504 10.642 6.788 1.00 96.75 331 LYS A O 1
ATOM 2597 N N . VAL A 1 332 ? -2.426 12.160 5.424 1.00 96.12 332 VAL A N 1
ATOM 2598 C CA . VAL A 1 332 ? -3.365 11.266 4.739 1.00 96.12 332 VAL A CA 1
ATOM 2599 C C . VAL A 1 332 ? -2.824 10.990 3.344 1.00 96.12 332 VAL A C 1
ATOM 2601 O O . VAL A 1 332 ? -2.612 11.926 2.584 1.00 96.12 332 VAL A O 1
ATOM 2604 N N . ASN A 1 333 ? -2.612 9.722 2.995 1.00 94.50 333 ASN A N 1
ATOM 2605 C CA . ASN A 1 333 ? -2.337 9.325 1.611 1.00 94.50 333 ASN A CA 1
ATOM 2606 C C . ASN A 1 333 ? -3.580 8.607 1.095 1.00 94.50 333 ASN A C 1
ATOM 2608 O O . ASN A 1 333 ? -4.000 7.612 1.698 1.00 94.50 333 ASN A O 1
ATOM 2612 N N . GLY A 1 334 ? -4.196 9.117 0.035 1.00 93.94 334 GLY A N 1
ATOM 2613 C CA . GLY A 1 334 ? -5.478 8.607 -0.425 1.00 93.94 334 GLY A CA 1
ATOM 2614 C C . GLY A 1 334 ? -5.906 9.119 -1.786 1.00 93.94 334 GLY A C 1
ATOM 2615 O O . GLY A 1 334 ? -5.319 10.038 -2.350 1.00 93.94 334 GLY A O 1
ATOM 2616 N N . VAL A 1 335 ? -6.945 8.479 -2.302 1.00 92.25 335 VAL A N 1
ATOM 2617 C CA . VAL A 1 335 ? -7.423 8.659 -3.669 1.00 92.25 335 VAL A CA 1
ATOM 2618 C C . VAL A 1 335 ? -8.410 9.826 -3.730 1.00 92.25 335 VAL A C 1
ATOM 2620 O O . VAL A 1 335 ? -9.367 9.821 -2.950 1.00 92.25 335 VAL A O 1
ATOM 2623 N N . PRO A 1 336 ? -8.197 10.828 -4.603 1.00 93.12 336 PRO A N 1
ATOM 2624 C CA . PRO A 1 336 ? -9.127 11.936 -4.761 1.00 93.12 336 PRO A CA 1
ATOM 2625 C C . PRO A 1 336 ? -10.405 11.494 -5.452 1.00 93.12 336 PRO A C 1
ATOM 2627 O O . PRO A 1 336 ? -10.377 11.017 -6.573 1.00 93.12 336 PRO A O 1
ATOM 2630 N N . ALA A 1 337 ? -11.536 11.640 -4.786 1.00 92.25 337 ALA A N 1
ATOM 2631 C CA . ALA A 1 337 ? -12.804 11.122 -5.263 1.00 92.25 337 ALA A CA 1
ATOM 2632 C C . ALA A 1 337 ? -13.908 12.161 -5.094 1.00 92.25 337 ALA A C 1
ATOM 2634 O O . ALA A 1 337 ? -13.765 13.121 -4.331 1.00 92.25 337 ALA A O 1
ATOM 2635 N N . LYS A 1 338 ? -15.014 11.971 -5.806 1.00 90.19 338 LYS A N 1
ATOM 2636 C CA . LYS A 1 338 ? -16.154 12.881 -5.766 1.00 90.19 338 LYS A CA 1
ATOM 2637 C C . LYS A 1 338 ? -17.401 12.121 -5.362 1.00 90.19 338 LYS A C 1
ATOM 2639 O O . LYS A 1 338 ? -17.866 11.266 -6.099 1.00 90.19 338 LYS A O 1
ATOM 2644 N N . ALA A 1 339 ? -17.901 12.427 -4.165 1.00 86.06 339 ALA A N 1
ATOM 2645 C CA . ALA A 1 339 ? -19.122 11.885 -3.586 1.00 86.06 339 ALA A CA 1
ATOM 2646 C C . ALA A 1 339 ? -20.275 12.882 -3.797 1.00 86.06 339 ALA A C 1
ATOM 2648 O O . ALA A 1 339 ? -20.387 13.868 -3.063 1.00 86.06 339 ALA A O 1
ATOM 2649 N N . GLY A 1 340 ? -21.104 12.669 -4.823 1.00 84.94 340 GLY A N 1
ATOM 2650 C CA . GLY A 1 340 ? -22.073 13.684 -5.265 1.00 84.94 340 G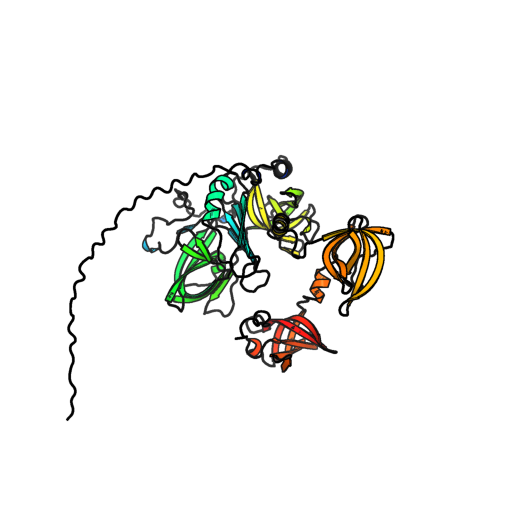LY A CA 1
ATOM 2651 C C . GLY A 1 340 ? -21.351 14.937 -5.776 1.00 84.94 340 GLY A C 1
ATOM 2652 O O . GLY A 1 340 ? -20.496 14.828 -6.645 1.00 84.94 340 GLY A O 1
ATOM 2653 N N . ASP A 1 341 ? -21.629 16.109 -5.203 1.00 83.12 341 ASP A N 1
ATOM 2654 C CA . ASP A 1 341 ? -20.927 17.363 -5.545 1.00 83.12 341 ASP A CA 1
ATOM 2655 C C . ASP A 1 341 ? -19.713 17.651 -4.639 1.00 83.12 341 ASP A C 1
ATOM 2657 O O . ASP A 1 341 ? -19.124 18.735 -4.678 1.00 83.12 341 ASP A O 1
ATOM 2661 N N . ARG A 1 342 ? -19.344 16.711 -3.759 1.00 83.56 342 ARG A N 1
ATOM 2662 C CA . ARG A 1 342 ? -18.311 16.927 -2.739 1.00 83.56 342 ARG A CA 1
ATOM 2663 C C . ARG A 1 342 ? -17.036 16.167 -3.063 1.00 83.56 342 ARG A C 1
ATOM 2665 O O . ARG A 1 342 ? -17.040 14.957 -3.266 1.00 83.56 342 ARG A O 1
ATOM 2672 N N . LYS A 1 343 ? -15.919 16.885 -3.009 1.00 90.06 343 LYS A N 1
ATOM 2673 C CA . LYS A 1 343 ? -14.571 16.335 -3.156 1.00 90.06 343 LYS A CA 1
ATOM 2674 C C . LYS A 1 343 ? -14.136 15.694 -1.833 1.00 90.06 343 LYS A C 1
ATOM 2676 O O . LYS A 1 343 ? -14.124 16.365 -0.800 1.00 90.06 343 LYS A O 1
ATOM 2681 N N . VAL A 1 344 ? -13.773 14.416 -1.860 1.00 93.44 344 VAL A N 1
ATOM 2682 C CA . VAL A 1 344 ? -13.378 13.611 -0.695 1.00 93.44 344 VAL A CA 1
ATOM 2683 C C . VAL A 1 344 ? -12.110 12.812 -0.985 1.00 93.44 344 VAL A C 1
ATOM 2685 O O . VAL A 1 344 ? -11.936 12.263 -2.067 1.00 93.44 344 VAL A O 1
ATOM 2688 N N . VAL A 1 345 ? -11.186 12.750 -0.027 1.00 95.00 345 VAL A N 1
ATOM 2689 C CA . VAL A 1 345 ? -10.023 11.859 -0.114 1.00 95.00 345 VAL A CA 1
ATOM 2690 C C . VAL A 1 345 ? -10.392 10.522 0.500 1.00 95.00 345 VAL A C 1
ATOM 2692 O O . VAL A 1 345 ? -10.657 10.431 1.699 1.00 95.00 345 VAL A O 1
ATOM 2695 N N . LEU A 1 346 ? -10.342 9.464 -0.297 1.00 94.31 346 LEU A N 1
ATOM 2696 C CA . LEU A 1 346 ? -10.467 8.096 0.183 1.00 94.31 346 LEU A CA 1
ATOM 2697 C C . LEU A 1 346 ? -9.094 7.625 0.678 1.00 94.31 346 LEU A C 1
ATOM 2699 O O . LEU A 1 346 ? -8.270 7.137 -0.096 1.00 94.31 346 LEU A O 1
ATOM 2703 N N . ALA A 1 347 ? -8.824 7.795 1.976 1.00 95.25 347 ALA A N 1
ATOM 2704 C CA . ALA A 1 347 ? -7.547 7.433 2.585 1.00 95.25 347 ALA A CA 1
ATOM 2705 C C . ALA A 1 347 ? -7.213 5.947 2.390 1.00 95.25 347 ALA A C 1
ATOM 2707 O O . ALA A 1 347 ? -8.018 5.076 2.715 1.00 95.25 347 ALA A O 1
ATOM 2708 N N . GLN A 1 348 ? -6.006 5.666 1.911 1.00 92.31 348 GLN A N 1
ATOM 2709 C CA . GLN A 1 348 ? -5.394 4.333 1.880 1.00 92.31 348 GLN A CA 1
ATOM 2710 C C . GLN A 1 348 ? -4.443 4.133 3.061 1.00 92.31 348 GLN A C 1
ATOM 2712 O O . GLN A 1 348 ? -4.160 3.015 3.486 1.00 92.31 348 GLN A O 1
ATOM 2717 N N . SER A 1 349 ? -3.906 5.230 3.589 1.00 93.38 349 SER A N 1
ATOM 2718 C CA . SER A 1 349 ? -3.179 5.232 4.848 1.00 93.38 349 SER A CA 1
ATOM 2719 C C . SER A 1 349 ? -3.280 6.586 5.530 1.00 93.38 349 SER A C 1
ATOM 2721 O O . SER A 1 349 ? -3.400 7.623 4.874 1.00 93.38 349 SER A O 1
ATOM 2723 N N . VAL A 1 350 ? -3.174 6.565 6.850 1.00 95.69 350 VAL A N 1
ATOM 2724 C CA . VAL A 1 350 ? -3.090 7.755 7.689 1.00 95.69 350 VAL A CA 1
ATOM 2725 C C . VAL A 1 350 ? -1.879 7.627 8.603 1.00 95.69 350 VAL A C 1
ATOM 2727 O O . VAL A 1 350 ? -1.612 6.553 9.136 1.00 95.69 350 VAL A O 1
ATOM 2730 N N . THR A 1 351 ? -1.114 8.702 8.757 1.00 94.31 351 THR A N 1
ATOM 2731 C CA . THR A 1 351 ? -0.019 8.799 9.722 1.00 94.31 351 THR A CA 1
ATOM 2732 C C . THR A 1 351 ? -0.370 9.823 10.788 1.00 94.31 351 THR A C 1
ATOM 2734 O O . THR A 1 351 ? -0.713 10.957 10.449 1.00 94.31 351 THR A O 1
ATOM 2737 N N . ILE A 1 352 ? -0.255 9.409 12.049 1.00 91.50 352 ILE A N 1
ATOM 2738 C CA . ILE A 1 352 ? -0.595 10.173 13.255 1.00 91.50 352 ILE A CA 1
ATOM 2739 C C . ILE A 1 352 ? 0.617 10.076 14.171 1.00 91.50 352 ILE A C 1
ATOM 2741 O O . ILE A 1 352 ? 1.058 8.968 14.451 1.00 91.50 352 ILE A O 1
ATOM 2745 N N . ASP A 1 353 ? 1.224 11.200 14.547 1.00 85.56 353 ASP A N 1
ATOM 2746 C CA . ASP A 1 353 ? 2.423 11.220 15.405 1.00 85.56 353 ASP A CA 1
ATOM 2747 C C . ASP A 1 353 ? 3.583 10.317 14.930 1.00 85.56 353 ASP A C 1
ATOM 2749 O O . ASP A 1 353 ? 4.391 9.826 15.713 1.00 85.56 353 ASP A O 1
ATOM 2753 N N . GLY A 1 354 ? 3.685 10.105 13.613 1.00 86.69 354 GLY A N 1
ATOM 2754 C CA . GLY A 1 354 ? 4.680 9.222 12.993 1.00 86.69 354 GLY A CA 1
ATOM 2755 C C . GLY A 1 354 ? 4.224 7.768 12.822 1.00 86.69 354 GLY A C 1
ATOM 2756 O O . GLY A 1 354 ? 4.778 7.065 11.976 1.00 86.69 354 GLY A O 1
ATOM 2757 N N . ASP A 1 355 ? 3.164 7.342 13.509 1.00 84.75 355 ASP A N 1
ATOM 2758 C CA . ASP A 1 355 ? 2.583 6.010 13.370 1.00 84.75 355 ASP A CA 1
ATOM 2759 C C . ASP A 1 355 ? 1.691 5.931 12.130 1.00 84.75 355 ASP A C 1
ATOM 2761 O O . ASP A 1 355 ? 0.667 6.608 12.020 1.00 84.75 355 ASP A O 1
ATOM 2765 N N . LYS A 1 356 ? 2.074 5.086 11.167 1.00 89.56 356 LYS A N 1
ATOM 2766 C CA . LYS A 1 356 ? 1.312 4.859 9.933 1.00 89.56 356 LYS A CA 1
ATOM 2767 C C . LYS A 1 356 ? 0.335 3.694 10.101 1.00 89.56 356 LYS A C 1
ATOM 2769 O O . LYS A 1 356 ? 0.743 2.561 10.333 1.00 89.56 356 LYS A O 1
ATOM 2774 N N . THR A 1 357 ? -0.943 3.968 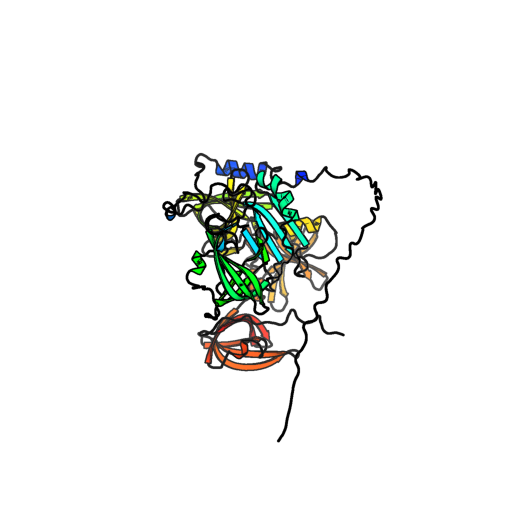9.874 1.00 89.19 357 THR A N 1
ATOM 2775 C CA . THR A 1 357 ? -2.021 2.979 9.772 1.00 89.19 357 THR A CA 1
ATOM 2776 C C . THR A 1 357 ? -2.400 2.809 8.304 1.00 89.19 357 THR A C 1
ATOM 2778 O O . THR A 1 357 ? -2.717 3.791 7.628 1.00 89.19 357 THR A O 1
ATOM 2781 N N . LYS A 1 358 ? -2.344 1.578 7.784 1.00 90.81 358 LYS A N 1
ATOM 2782 C CA . LYS A 1 358 ? -2.912 1.242 6.470 1.00 90.81 358 LYS A CA 1
ATOM 2783 C C . LYS A 1 358 ? -4.417 1.040 6.639 1.00 90.81 358 LYS A C 1
ATOM 2785 O O . LYS A 1 358 ? -4.826 0.379 7.586 1.00 90.81 358 LYS A O 1
ATOM 2790 N N . ILE A 1 359 ? -5.203 1.612 5.737 1.00 90.25 359 ILE A N 1
ATOM 2791 C CA . ILE A 1 359 ? -6.658 1.474 5.724 1.00 90.25 359 ILE A CA 1
ATOM 2792 C C . ILE A 1 359 ? -7.011 0.343 4.769 1.00 90.25 359 ILE A C 1
ATOM 2794 O O . ILE A 1 359 ? -6.707 0.433 3.577 1.00 90.25 359 ILE A O 1
ATOM 2798 N N . ASP A 1 360 ? -7.631 -0.713 5.288 1.00 87.00 360 ASP A N 1
ATOM 2799 C CA . ASP A 1 360 ? -8.140 -1.792 4.457 1.00 87.00 360 ASP A CA 1
ATOM 2800 C C . ASP A 1 360 ? -9.531 -1.402 3.951 1.00 87.00 360 ASP A C 1
ATOM 2802 O O . ASP A 1 360 ? -10.512 -1.344 4.685 1.00 87.00 360 ASP A O 1
ATOM 2806 N N . ARG A 1 361 ? -9.623 -1.062 2.665 1.00 84.94 361 ARG A N 1
ATOM 2807 C CA . ARG A 1 361 ? -10.913 -0.740 2.033 1.00 84.94 361 ARG A CA 1
ATOM 2808 C C . ARG A 1 361 ? -11.628 -1.977 1.501 1.00 84.94 361 ARG A C 1
ATOM 2810 O O . ARG A 1 361 ? -12.717 -1.854 0.947 1.00 84.94 361 ARG A O 1
ATOM 2817 N N . THR A 1 362 ? -11.006 -3.141 1.643 1.00 75.25 362 THR A N 1
ATOM 2818 C CA . THR A 1 362 ? -11.386 -4.377 0.972 1.00 75.25 362 THR A CA 1
ATOM 2819 C C . THR A 1 362 ? -12.004 -5.388 1.948 1.00 75.25 362 THR A C 1
ATOM 2821 O O . THR A 1 362 ? -12.964 -6.064 1.573 1.00 75.25 362 THR A O 1
ATOM 2824 N N . SER A 1 363 ? -11.541 -5.427 3.207 1.00 63.88 363 SER A N 1
ATOM 2825 C CA . SER A 1 363 ? -11.929 -6.364 4.284 1.00 63.88 363 SER A CA 1
ATOM 2826 C C . SER A 1 363 ? -13.416 -6.341 4.659 1.00 63.88 363 SER A C 1
ATOM 2828 O O . SER A 1 363 ? -14.050 -7.392 4.829 1.00 63.88 363 SER A O 1
ATOM 2830 N N . SER A 1 364 ? -13.999 -5.152 4.791 1.00 59.72 364 SER A N 1
ATOM 2831 C CA . SER A 1 364 ? -15.361 -4.974 5.309 1.00 59.72 364 SER A CA 1
ATOM 2832 C C . SER A 1 364 ? -16.433 -5.548 4.384 1.00 59.72 364 SER A C 1
ATOM 2834 O O . SER A 1 364 ? -17.494 -5.987 4.837 1.00 59.72 364 SER A O 1
ATOM 2836 N N . GLN A 1 365 ? -16.146 -5.592 3.083 1.00 57.75 365 GLN A N 1
ATOM 2837 C CA . GLN A 1 365 ? -17.080 -6.055 2.056 1.00 57.75 365 GLN A CA 1
ATOM 2838 C C . GLN A 1 365 ? -17.072 -7.580 1.923 1.00 57.75 365 GLN A C 1
ATOM 2840 O O . GLN A 1 365 ? -18.141 -8.193 1.834 1.00 57.75 365 GLN A O 1
ATOM 2845 N N . MET A 1 366 ? -15.897 -8.207 2.074 1.00 56.78 366 MET A N 1
ATOM 2846 C CA . MET A 1 366 ? -15.740 -9.667 2.048 1.00 56.78 366 MET A CA 1
ATOM 2847 C C . MET A 1 366 ? -16.690 -10.376 3.023 1.00 56.78 366 MET A C 1
ATOM 2849 O O . MET A 1 366 ? -17.340 -11.372 2.698 1.00 56.78 366 MET A O 1
ATOM 2853 N N . THR A 1 367 ? -16.813 -9.816 4.229 1.00 56.03 367 THR A N 1
ATOM 2854 C CA . THR A 1 367 ? -17.591 -10.411 5.324 1.00 56.03 367 THR A CA 1
ATOM 2855 C C . THR A 1 367 ? -19.101 -10.405 5.047 1.00 56.03 367 THR A C 1
ATOM 2857 O O . THR A 1 367 ? -19.839 -11.191 5.648 1.00 56.03 367 THR A O 1
ATOM 2860 N N . ARG A 1 368 ? -19.591 -9.529 4.159 1.00 58.53 368 ARG A N 1
ATOM 2861 C CA . ARG A 1 368 ? -21.027 -9.370 3.889 1.00 58.53 368 ARG A CA 1
ATOM 2862 C C . ARG A 1 368 ? -21.523 -10.333 2.808 1.00 58.53 368 ARG A C 1
ATOM 2864 O O . ARG A 1 368 ? -22.548 -10.973 3.023 1.00 58.53 368 ARG A O 1
ATOM 2871 N N . ASN A 1 369 ? -20.780 -10.516 1.715 1.00 53.19 369 ASN A N 1
ATOM 2872 C CA . ASN A 1 369 ? -21.212 -11.400 0.623 1.00 53.19 369 ASN A CA 1
ATOM 2873 C C . ASN A 1 369 ? -21.097 -12.890 0.973 1.00 53.19 369 ASN A C 1
ATOM 2875 O O . ASN A 1 369 ? -21.975 -13.665 0.598 1.00 53.19 369 ASN A O 1
ATOM 2879 N N . GLN A 1 370 ? -20.112 -13.289 1.789 1.00 54.84 370 GLN A N 1
ATOM 2880 C CA . GLN A 1 370 ? -20.022 -14.666 2.304 1.00 54.84 370 GLN A CA 1
ATOM 2881 C C . GLN A 1 370 ? -21.173 -15.052 3.250 1.00 54.84 370 GLN A C 1
ATOM 2883 O O . GLN A 1 370 ? -21.352 -16.227 3.548 1.00 54.84 370 GLN A O 1
ATOM 2888 N N . ARG A 1 371 ? -21.968 -14.094 3.750 1.00 48.12 371 ARG A N 1
ATOM 2889 C CA . ARG A 1 371 ? -23.113 -14.395 4.628 1.00 48.12 371 ARG A CA 1
ATOM 2890 C C . ARG A 1 371 ? -24.405 -14.713 3.875 1.00 48.12 371 ARG A C 1
ATOM 2892 O O . ARG A 1 371 ? -25.285 -15.320 4.480 1.00 48.12 371 ARG A O 1
ATOM 2899 N N . SER A 1 372 ? -24.526 -14.321 2.606 1.00 51.59 372 SER A N 1
ATOM 2900 C CA . SER A 1 372 ? -25.769 -14.487 1.833 1.00 51.59 372 SER A CA 1
ATOM 2901 C C . SER A 1 372 ? -25.796 -15.733 0.942 1.00 51.59 372 SER A C 1
ATOM 2903 O O . SER A 1 372 ? -26.876 -16.126 0.511 1.00 51.59 372 SER A O 1
ATOM 2905 N N . GLY A 1 373 ? -24.657 -16.387 0.699 1.00 45.69 373 GLY A N 1
ATOM 2906 C CA . GLY A 1 373 ? -24.584 -17.663 -0.015 1.00 45.69 373 GLY A CA 1
ATOM 2907 C C . GLY A 1 373 ? -23.879 -18.707 0.844 1.00 45.69 373 GLY A C 1
ATOM 2908 O O . GLY A 1 373 ? -22.731 -18.511 1.209 1.00 45.69 373 GLY A O 1
ATOM 2909 N N . ASP A 1 374 ? -24.570 -19.793 1.176 1.00 41.81 374 ASP A N 1
ATOM 2910 C CA . ASP A 1 374 ? -24.067 -20.943 1.937 1.00 41.81 374 ASP A CA 1
ATOM 2911 C C . ASP A 1 374 ? -23.585 -20.682 3.377 1.00 41.81 374 ASP A C 1
ATOM 2913 O O . ASP A 1 374 ? -22.409 -20.509 3.704 1.00 41.81 374 ASP A O 1
ATOM 2917 N N . GLN A 1 375 ? -24.531 -20.854 4.309 1.00 46.16 375 GLN A N 1
ATOM 2918 C CA . GLN A 1 375 ? -24.197 -21.419 5.611 1.00 46.16 375 GLN A CA 1
ATOM 2919 C C . GLN A 1 375 ? -23.388 -22.704 5.388 1.00 46.16 375 GLN A C 1
ATOM 2921 O O . GLN A 1 375 ? -23.925 -23.683 4.877 1.00 46.16 375 GLN A O 1
ATOM 2926 N N . THR A 1 376 ? -22.147 -22.709 5.881 1.00 44.56 376 THR A N 1
ATOM 2927 C CA . THR A 1 376 ? -21.305 -23.865 6.258 1.00 44.56 376 THR A CA 1
ATOM 2928 C C . THR A 1 376 ? -19.995 -23.973 5.469 1.00 44.56 376 THR A C 1
ATOM 2930 O O . THR A 1 376 ? -19.759 -24.981 4.820 1.00 44.56 376 THR A O 1
ATOM 2933 N N . GLN A 1 377 ? -19.066 -23.022 5.628 1.00 42.84 377 GLN A N 1
ATOM 2934 C CA . GLN A 1 377 ? -17.638 -23.362 5.755 1.00 42.84 377 GLN A CA 1
ATOM 2935 C C . GLN A 1 377 ? -16.801 -22.212 6.339 1.00 42.84 377 GLN A C 1
ATOM 2937 O O . GLN A 1 377 ? -17.150 -21.040 6.289 1.00 42.84 377 GLN A O 1
ATOM 2942 N N . SER A 1 378 ? -15.743 -22.595 7.045 1.00 45.88 378 SER A N 1
ATOM 2943 C CA . SER A 1 378 ? -15.109 -21.873 8.146 1.00 45.88 378 SER A CA 1
ATOM 2944 C C . SER A 1 378 ? -14.099 -20.794 7.730 1.00 45.88 378 SER A C 1
ATOM 2946 O O . SER A 1 378 ? -12.894 -20.992 7.888 1.00 45.88 378 SER A O 1
ATOM 2948 N N . GLY A 1 379 ? -14.576 -19.630 7.289 1.00 45.41 379 GLY A N 1
ATOM 2949 C CA . GLY A 1 379 ? -13.796 -18.388 7.356 1.00 45.41 379 GLY A CA 1
ATOM 2950 C C . GLY A 1 379 ? -13.786 -17.846 8.791 1.00 45.41 379 GLY A C 1
ATOM 2951 O O . GLY A 1 379 ? -14.842 -17.724 9.416 1.00 45.41 379 GLY A O 1
ATOM 2952 N N . GLN A 1 380 ? -12.609 -17.566 9.361 1.00 54.56 380 GLN A N 1
ATOM 2953 C CA . GLN A 1 380 ? -12.466 -17.047 10.730 1.00 54.56 380 GLN A CA 1
ATOM 2954 C C . GLN A 1 380 ? -12.939 -15.588 10.825 1.00 54.56 380 GLN A C 1
ATOM 2956 O O . GLN A 1 380 ? -12.139 -14.656 10.853 1.00 54.56 380 GLN A O 1
ATOM 2961 N N . ALA A 1 381 ? -14.254 -15.389 10.889 1.00 53.00 381 ALA A N 1
ATOM 2962 C CA . ALA A 1 381 ? -14.851 -14.081 11.109 1.00 53.00 381 ALA A CA 1
ATOM 2963 C C . ALA A 1 381 ? -14.424 -13.488 12.464 1.00 53.00 381 ALA A C 1
ATOM 2965 O O . ALA A 1 381 ? -14.350 -14.189 13.485 1.00 53.00 381 ALA A O 1
ATOM 2966 N N . SER A 1 382 ? -14.195 -12.172 12.470 1.00 66.69 382 SER A N 1
ATOM 2967 C CA . SER A 1 382 ? -14.137 -11.381 13.699 1.00 66.69 382 SER A CA 1
ATOM 2968 C C . SER A 1 382 ? -15.457 -11.560 14.453 1.00 66.69 382 SER A C 1
ATOM 2970 O O . SER A 1 382 ? -16.540 -11.329 13.913 1.00 66.69 382 SER A O 1
ATOM 2972 N N . ALA A 1 383 ? -15.375 -12.035 15.688 1.00 84.25 383 ALA A N 1
ATOM 2973 C CA . ALA A 1 383 ? -16.504 -12.251 16.568 1.00 84.25 383 ALA A CA 1
ATOM 2974 C C . ALA A 1 383 ? -16.515 -11.198 17.674 1.00 84.25 383 ALA A C 1
ATOM 2976 O O . ALA A 1 383 ? -15.473 -10.769 18.181 1.00 84.25 383 ALA A O 1
ATOM 2977 N N . ARG A 1 384 ? -17.727 -10.825 18.075 1.00 91.19 384 ARG A N 1
ATOM 2978 C CA . ARG A 1 384 ? -17.993 -9.980 19.233 1.00 91.19 384 ARG A CA 1
ATOM 2979 C C . ARG A 1 384 ? -18.561 -10.852 20.344 1.00 91.19 384 ARG A C 1
ATOM 2981 O O . ARG A 1 384 ? -19.502 -11.599 20.108 1.00 91.19 384 ARG A O 1
ATOM 2988 N N . VAL A 1 385 ? -18.000 -10.739 21.541 1.00 93.44 385 VAL A N 1
ATOM 2989 C CA . VAL A 1 385 ? -18.495 -11.396 22.757 1.00 93.44 385 VAL A CA 1
ATOM 2990 C C . VAL A 1 385 ? -18.823 -10.308 23.763 1.00 93.44 385 VAL A C 1
ATOM 2992 O O . VAL A 1 385 ? -17.962 -9.494 24.089 1.00 93.44 385 VAL A O 1
ATOM 2995 N N . GLN A 1 386 ? -20.056 -10.281 24.259 1.00 96.12 386 GLN A N 1
ATOM 2996 C CA . GLN A 1 386 ? -20.493 -9.325 25.273 1.00 96.12 386 GLN A CA 1
ATOM 2997 C C . GLN A 1 386 ? -21.074 -10.083 26.462 1.00 96.12 386 GLN A C 1
ATOM 2999 O O . GLN A 1 386 ? -21.962 -10.912 26.295 1.00 96.12 386 GLN A O 1
ATOM 3004 N N . GLY A 1 387 ? -20.582 -9.809 27.668 1.00 96.44 387 GLY A N 1
ATOM 3005 C CA . GLY A 1 387 ? -21.044 -10.538 28.842 1.00 96.44 387 GLY A CA 1
ATOM 3006 C C . GLY A 1 387 ? -20.374 -10.129 30.142 1.00 96.44 387 GLY A C 1
ATOM 3007 O O . GLY A 1 387 ? -19.649 -9.137 30.211 1.00 96.44 387 GLY A O 1
ATOM 3008 N N . GLU A 1 388 ? -20.638 -10.916 31.180 1.00 97.38 388 GLU A N 1
ATOM 3009 C CA . GLU A 1 388 ? -20.101 -10.708 32.525 1.00 97.38 388 GLU A CA 1
ATOM 3010 C C . GLU A 1 388 ? -18.937 -11.665 32.801 1.00 97.38 388 GLU A C 1
ATOM 3012 O O . GLU A 1 388 ? -19.049 -12.881 32.590 1.00 97.38 388 GLU A O 1
ATOM 3017 N N . VAL A 1 389 ? -17.816 -11.126 33.281 1.00 97.81 389 VAL A N 1
ATOM 3018 C CA . VAL A 1 389 ? -16.626 -11.891 33.657 1.00 97.81 389 VAL A CA 1
ATOM 3019 C C . VAL A 1 389 ? -16.954 -12.767 34.863 1.00 97.81 389 VAL A C 1
ATOM 3021 O O . VAL A 1 389 ? -17.240 -12.290 35.953 1.00 97.81 389 VAL A O 1
ATOM 3024 N N . GLN A 1 390 ? -16.879 -14.078 34.677 1.00 98.06 390 GLN A N 1
ATOM 3025 C CA . GLN A 1 390 ? -17.086 -15.070 35.731 1.00 98.06 390 GLN A CA 1
ATOM 3026 C C . GLN A 1 390 ? -15.803 -15.337 36.513 1.00 98.06 390 GLN A C 1
ATOM 3028 O O . GLN A 1 390 ? -15.829 -15.570 37.714 1.00 98.06 390 GLN A O 1
ATOM 3033 N N . SER A 1 391 ? -14.666 -15.364 35.821 1.00 97.69 391 SER A N 1
ATOM 3034 C CA . SER A 1 391 ? -13.349 -15.495 36.444 1.00 97.69 391 SER A CA 1
ATOM 3035 C C . SER A 1 391 ? -12.248 -15.103 35.472 1.00 97.69 391 SER A C 1
ATOM 3037 O O . SER A 1 391 ? -12.402 -15.220 34.254 1.00 97.69 391 SER A O 1
ATOM 3039 N N . THR A 1 392 ? -11.107 -14.699 36.016 1.00 97.12 392 THR A N 1
ATOM 3040 C CA . THR A 1 392 ? -9.856 -14.545 35.276 1.00 97.12 392 THR A CA 1
ATOM 3041 C C . THR A 1 392 ? -8.831 -15.553 35.772 1.00 97.12 392 THR A C 1
ATOM 3043 O O . THR A 1 392 ? -8.839 -15.958 36.934 1.00 97.12 392 THR A O 1
ATOM 3046 N N . ARG A 1 393 ? -7.950 -16.011 34.882 1.00 96.69 393 ARG A N 1
ATOM 3047 C CA . ARG A 1 393 ? -6.822 -16.873 35.255 1.00 96.69 393 ARG A CA 1
ATOM 3048 C C . ARG A 1 393 ? -5.655 -16.693 34.299 1.00 96.69 393 ARG A C 1
ATOM 3050 O O . ARG A 1 393 ? -5.822 -16.193 33.189 1.00 96.69 393 ARG A O 1
ATOM 3057 N N . GLN A 1 394 ? -4.482 -17.137 34.725 1.00 95.75 394 GLN A N 1
ATOM 3058 C CA . GLN A 1 394 ? -3.339 -17.311 33.838 1.00 95.75 394 GLN A CA 1
ATOM 3059 C C . GLN A 1 394 ? -3.284 -18.763 33.362 1.00 95.75 394 GLN A C 1
ATOM 3061 O O . GLN A 1 394 ? -3.479 -19.688 34.153 1.00 95.75 394 GLN A O 1
ATOM 3066 N N . ILE A 1 395 ? -3.053 -18.967 32.069 1.00 92.81 395 ILE A N 1
ATOM 3067 C CA . ILE A 1 395 ? -2.847 -20.290 31.480 1.00 92.81 395 ILE A CA 1
ATOM 3068 C C . ILE A 1 395 ? -1.601 -20.287 30.601 1.00 92.81 395 ILE A C 1
ATOM 3070 O O . ILE A 1 395 ? -1.312 -19.307 29.923 1.00 92.81 395 ILE A O 1
ATOM 3074 N N . LYS A 1 396 ? -0.884 -21.412 30.566 1.00 89.69 396 LYS A N 1
ATOM 3075 C CA . LYS A 1 396 ? 0.277 -21.576 29.690 1.00 89.69 396 LYS A CA 1
ATOM 3076 C C . LYS A 1 396 ? -0.169 -22.076 28.316 1.00 89.69 396 LYS A C 1
ATOM 3078 O O . LYS A 1 396 ? -0.638 -23.207 28.199 1.00 89.69 396 LYS A O 1
ATOM 3083 N N . VAL A 1 397 ? 0.009 -21.269 27.274 1.00 81.94 397 VAL A N 1
ATOM 3084 C CA . VAL A 1 397 ? -0.304 -21.618 25.880 1.00 81.94 397 VAL A CA 1
ATOM 3085 C C . VAL A 1 397 ? 0.985 -21.555 25.073 1.00 81.94 397 VAL A C 1
ATOM 3087 O O . VAL A 1 397 ? 1.634 -20.519 25.013 1.00 81.94 397 VAL A O 1
ATOM 3090 N N . ARG A 1 398 ? 1.391 -22.688 24.483 1.00 78.75 398 ARG A N 1
ATOM 3091 C CA . ARG A 1 398 ? 2.622 -22.800 23.670 1.00 78.75 398 ARG A CA 1
ATOM 3092 C C . ARG A 1 398 ? 3.886 -22.254 24.359 1.00 78.75 398 ARG A C 1
ATOM 3094 O O . ARG A 1 398 ? 4.773 -21.717 2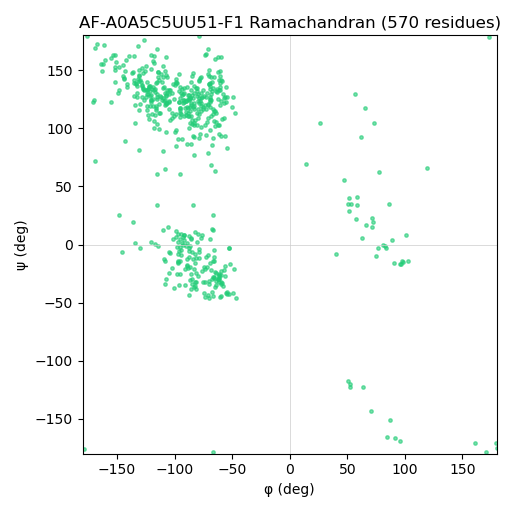3.714 1.00 78.75 398 ARG A O 1
ATOM 3101 N N . GLY A 1 399 ? 3.982 -22.419 25.677 1.00 81.88 399 GLY A N 1
ATOM 3102 C CA . GLY A 1 399 ? 5.146 -21.976 26.448 1.00 81.88 399 GLY A CA 1
ATOM 3103 C C . GLY A 1 399 ? 5.001 -20.599 27.095 1.00 81.88 399 GLY A C 1
ATOM 3104 O O . GLY A 1 399 ? 5.724 -20.336 28.051 1.00 81.88 399 GLY A O 1
ATOM 3105 N N . GLU A 1 400 ? 4.040 -19.782 26.665 1.00 83.06 400 GLU A N 1
ATOM 3106 C CA . GLU A 1 400 ? 3.804 -18.433 27.185 1.00 83.06 400 GLU A CA 1
ATOM 3107 C C . GLU A 1 400 ? 2.660 -18.416 28.208 1.00 83.06 400 GLU A C 1
ATOM 3109 O O . GLU A 1 400 ? 1.647 -19.093 28.022 1.00 83.06 400 GLU A O 1
ATOM 3114 N N . GLN A 1 401 ? 2.810 -17.649 29.292 1.00 92.12 4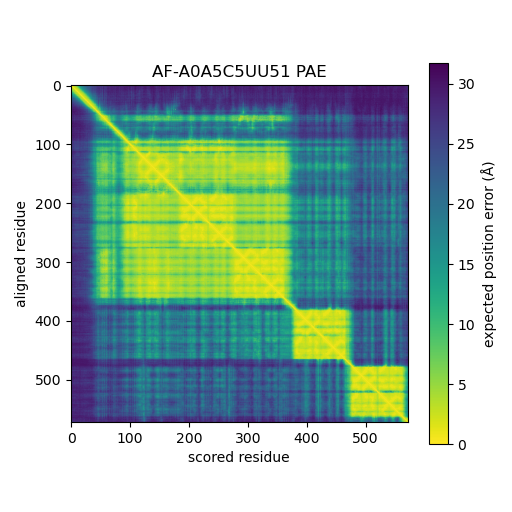01 GLN A N 1
ATOM 3115 C CA . GLN A 1 401 ? 1.710 -17.388 30.222 1.00 92.12 401 GLN A CA 1
ATOM 3116 C C . GLN A 1 401 ? 0.773 -16.346 29.623 1.00 92.12 401 GLN A C 1
ATOM 3118 O O . GLN A 1 401 ? 1.195 -15.250 29.262 1.00 92.12 401 GLN A O 1
ATOM 3123 N N . ARG A 1 402 ? -0.511 -16.678 29.539 1.00 92.62 402 ARG A N 1
ATOM 3124 C CA . ARG A 1 402 ? -1.550 -15.834 28.953 1.00 92.62 402 ARG A CA 1
ATOM 3125 C C . ARG A 1 402 ? -2.637 -15.563 29.968 1.00 92.62 402 ARG A C 1
ATOM 3127 O O . ARG A 1 402 ? -3.048 -16.475 30.688 1.00 92.62 402 ARG A O 1
ATOM 3134 N N . ARG A 1 403 ? -3.095 -14.316 30.045 1.00 95.38 403 ARG A N 1
ATOM 3135 C CA . ARG A 1 403 ? -4.244 -13.958 30.878 1.00 95.38 403 ARG A CA 1
ATOM 3136 C C . ARG A 1 403 ? -5.507 -14.223 30.073 1.00 95.38 403 ARG A C 1
ATOM 3138 O O . ARG A 1 403 ? -5.644 -13.768 28.945 1.00 95.38 403 ARG A O 1
ATOM 3145 N N . VAL A 1 404 ? -6.431 -14.966 30.664 1.00 96.50 404 VAL A N 1
ATOM 3146 C CA . VAL A 1 404 ? -7.714 -15.292 30.045 1.00 96.50 404 VAL A CA 1
ATOM 3147 C C . VAL A 1 404 ? -8.859 -14.944 30.983 1.00 96.50 404 VAL A C 1
ATOM 3149 O O . VAL A 1 404 ? -8.723 -15.061 32.204 1.00 96.50 404 VAL A O 1
ATOM 3152 N N . ALA A 1 405 ? -9.991 -14.547 30.413 1.00 97.50 405 ALA A N 1
ATOM 3153 C CA . ALA A 1 405 ? -11.235 -14.300 31.128 1.00 97.50 405 ALA A CA 1
ATOM 3154 C C . ALA A 1 405 ? -12.317 -15.265 30.652 1.00 97.50 405 ALA A C 1
ATOM 3156 O O . ALA A 1 405 ? -12.535 -15.432 29.456 1.00 97.50 405 ALA A O 1
ATOM 3157 N N . PHE A 1 406 ? -13.014 -15.902 31.583 1.00 97.38 406 PHE A N 1
ATOM 3158 C CA . PHE A 1 406 ? -14.260 -16.583 31.272 1.00 97.38 406 PHE A CA 1
ATOM 3159 C C . PHE A 1 406 ? -15.392 -15.583 31.355 1.00 97.38 406 PHE A C 1
ATOM 3161 O O . PHE A 1 406 ? -15.616 -15.009 32.416 1.00 97.38 406 PHE A O 1
ATOM 3168 N N . VAL A 1 407 ? -16.116 -15.417 30.261 1.00 97.19 407 VAL A N 1
ATOM 3169 C CA . VAL A 1 407 ? -17.243 -14.496 30.167 1.00 97.19 407 VAL A CA 1
ATOM 3170 C C . VAL A 1 407 ? -18.502 -15.297 29.892 1.00 97.19 407 VAL A C 1
ATOM 3172 O O . VAL A 1 407 ? -18.490 -16.208 29.065 1.00 97.19 407 VAL A O 1
ATOM 3175 N N . ASN A 1 408 ? -19.576 -14.997 30.620 1.00 96.06 408 ASN A N 1
ATOM 3176 C CA . ASN A 1 408 ? -20.893 -15.534 30.308 1.00 96.06 408 ASN A CA 1
ATOM 3177 C C . ASN A 1 408 ? -21.562 -14.607 29.292 1.00 96.06 408 ASN A C 1
ATOM 3179 O O . ASN A 1 408 ? -22.042 -13.531 29.649 1.00 96.06 408 ASN A O 1
ATOM 3183 N N . ASP A 1 409 ? -21.517 -15.008 28.029 1.00 91.50 409 ASP A N 1
ATOM 3184 C CA . ASP A 1 409 ? -22.181 -14.343 26.917 1.00 91.50 409 ASP A CA 1
ATOM 3185 C C . ASP A 1 409 ? -23.662 -14.732 26.914 1.00 91.50 409 ASP A C 1
ATOM 3187 O O . ASP A 1 409 ? -24.006 -15.916 26.960 1.00 91.50 409 ASP A O 1
ATOM 3191 N N . SER A 1 410 ? -24.546 -13.738 26.849 1.00 81.56 410 SER A N 1
ATOM 3192 C CA . SER A 1 410 ? -25.993 -13.963 26.842 1.00 81.56 410 SER A CA 1
ATOM 3193 C C . SER A 1 410 ? -26.466 -14.779 25.637 1.00 81.56 410 SER A C 1
ATOM 3195 O O . SER A 1 410 ? -27.497 -15.441 25.726 1.00 81.56 410 SER A O 1
ATOM 3197 N N . GLN A 1 411 ? -25.721 -14.762 24.529 1.00 82.19 411 GLN A N 1
ATOM 3198 C CA . GLN A 1 411 ? -26.079 -15.472 23.300 1.00 82.19 411 GLN A CA 1
ATOM 3199 C C . GLN A 1 411 ? -25.403 -16.841 23.176 1.00 82.19 411 GLN A C 1
ATOM 3201 O O . GLN A 1 411 ? -25.989 -17.779 22.638 1.00 82.19 411 GLN A O 1
ATOM 3206 N N . HIS A 1 412 ? -24.168 -16.971 23.663 1.00 78.69 412 HIS A N 1
ATOM 3207 C CA . HIS A 1 412 ? -23.315 -18.133 23.383 1.00 78.69 412 HIS A CA 1
ATOM 3208 C C . HIS A 1 412 ? -22.957 -18.951 24.630 1.00 78.69 412 HIS A C 1
ATOM 3210 O O . HIS A 1 412 ? -22.245 -19.953 24.521 1.00 78.69 412 HIS A O 1
ATOM 3216 N N . GLY A 1 413 ? -23.442 -18.543 25.806 1.00 90.81 413 GLY A N 1
ATOM 3217 C CA . GLY A 1 413 ? -23.074 -19.132 27.086 1.00 90.81 413 GLY A CA 1
ATOM 3218 C C . GLY A 1 413 ? -21.638 -18.783 27.475 1.00 90.81 413 GLY A C 1
ATOM 3219 O O . GLY A 1 413 ? -21.147 -17.683 27.239 1.00 90.81 413 GLY A O 1
ATOM 3220 N N . ARG A 1 414 ? -20.926 -19.725 28.094 1.00 94.56 414 ARG A N 1
ATOM 3221 C CA . ARG A 1 414 ? -19.569 -19.475 28.591 1.00 94.56 414 ARG A CA 1
ATOM 3222 C C . ARG A 1 414 ? -18.547 -19.447 27.448 1.00 94.56 414 ARG A C 1
ATOM 3224 O O . ARG A 1 414 ? -18.299 -20.470 26.814 1.00 94.56 414 ARG A O 1
ATOM 3231 N N . VAL A 1 415 ? -17.883 -18.309 27.260 1.00 95.62 415 VAL A N 1
ATOM 3232 C CA . VAL A 1 415 ? -16.800 -18.109 26.286 1.00 95.62 415 VAL A CA 1
ATOM 3233 C C . VAL A 1 415 ? -15.488 -17.812 27.014 1.00 95.62 415 VAL A C 1
ATOM 3235 O O . VAL A 1 415 ? -15.471 -17.103 28.022 1.00 95.62 415 VAL A O 1
ATOM 3238 N N . LEU A 1 416 ? -14.376 -18.367 26.526 1.00 96.25 416 LEU A N 1
ATOM 3239 C CA . LEU A 1 416 ? -13.039 -18.011 27.001 1.00 96.25 416 LEU A CA 1
ATOM 3240 C C . LEU A 1 416 ? -12.484 -16.876 26.139 1.00 96.25 416 LEU A C 1
ATOM 3242 O O . LEU A 1 416 ? -12.390 -17.022 24.927 1.00 96.25 416 LEU A O 1
ATOM 3246 N N . ILE A 1 417 ? -12.085 -15.770 26.749 1.00 96.31 417 ILE A N 1
ATOM 3247 C CA . ILE A 1 417 ? -11.475 -14.629 26.071 1.00 96.31 417 ILE A CA 1
ATOM 3248 C C . ILE A 1 417 ? -9.988 -14.606 26.415 1.00 96.31 417 ILE A C 1
ATOM 3250 O O . ILE A 1 417 ? -9.624 -14.533 27.588 1.00 96.31 417 ILE A O 1
ATOM 3254 N N . ASP A 1 418 ? -9.131 -14.683 25.404 1.00 95.06 418 ASP A N 1
ATOM 3255 C CA . ASP A 1 418 ? -7.688 -14.503 25.530 1.00 95.06 418 ASP A CA 1
ATOM 3256 C C . ASP A 1 418 ? -7.353 -13.010 25.500 1.00 95.06 418 ASP A C 1
ATOM 3258 O O . ASP A 1 418 ? -7.623 -12.328 24.514 1.00 95.06 418 ASP A O 1
ATOM 3262 N N . LEU A 1 419 ? -6.802 -12.512 26.609 1.00 94.81 419 LEU A N 1
ATOM 3263 C CA . LEU A 1 419 ? -6.472 -11.103 26.836 1.00 94.81 419 LEU A CA 1
ATOM 3264 C C . LEU A 1 419 ? -4.987 -10.804 26.580 1.00 94.81 419 LEU A C 1
ATOM 3266 O O . LEU A 1 419 ? -4.501 -9.734 26.944 1.00 94.81 419 LEU A O 1
ATOM 3270 N N . GLY A 1 420 ? -4.254 -11.743 25.979 1.00 91.06 420 GLY A N 1
ATOM 3271 C CA . GLY A 1 420 ? -2.838 -11.597 25.674 1.00 91.06 420 GLY A CA 1
ATOM 3272 C C . GLY A 1 420 ? -1.897 -12.189 26.711 1.00 91.06 420 GLY A C 1
ATOM 3273 O O . GLY A 1 420 ? -2.284 -12.948 27.605 1.00 91.06 420 GLY A O 1
ATOM 3274 N N . ALA A 1 421 ? -0.614 -11.861 26.559 1.00 89.81 421 ALA A N 1
ATOM 3275 C CA . ALA A 1 421 ? 0.422 -12.305 27.477 1.00 89.81 421 ALA A CA 1
ATOM 3276 C C . ALA A 1 421 ? 0.136 -11.782 28.892 1.00 89.81 421 ALA A C 1
ATOM 3278 O O . ALA A 1 421 ? -0.217 -10.620 29.096 1.00 89.81 421 ALA A O 1
ATOM 3279 N N . ALA A 1 422 ? 0.281 -12.653 29.885 1.00 89.81 422 ALA A N 1
ATOM 3280 C CA . ALA A 1 422 ? -0.070 -12.350 31.266 1.00 89.81 422 ALA A CA 1
ATOM 3281 C C . ALA A 1 422 ? 0.741 -11.181 31.844 1.00 89.81 422 ALA A C 1
ATOM 3283 O O . ALA A 1 422 ? 0.207 -10.421 32.652 1.00 89.81 422 ALA A O 1
ATOM 3284 N N . ASP A 1 423 ? 1.987 -11.039 31.388 1.00 82.62 423 ASP A N 1
ATOM 3285 C CA . ASP A 1 423 ? 2.946 -10.046 31.875 1.00 82.62 423 ASP A CA 1
ATOM 3286 C C . ASP A 1 423 ? 2.762 -8.670 31.215 1.00 82.62 423 ASP A C 1
ATOM 3288 O O . ASP A 1 423 ? 3.174 -7.662 31.782 1.00 82.62 423 ASP A O 1
ATOM 3292 N N . SER A 1 424 ? 2.124 -8.605 30.037 1.00 79.50 424 SER A N 1
ATOM 3293 C CA . SER A 1 424 ? 1.877 -7.350 29.307 1.00 79.50 424 SER A CA 1
ATOM 3294 C C . SER A 1 424 ? 0.400 -6.968 29.192 1.00 79.50 424 SER A C 1
ATOM 3296 O O . SER A 1 424 ? 0.075 -5.899 28.671 1.00 79.50 424 SER A O 1
ATOM 3298 N N . SER A 1 425 ? -0.508 -7.792 29.722 1.00 78.94 425 SER A N 1
ATOM 3299 C CA . SER A 1 425 ? -1.936 -7.485 29.771 1.00 78.94 425 SER A CA 1
ATOM 3300 C C . SER A 1 425 ? -2.189 -6.242 30.624 1.00 78.94 425 SER A C 1
ATOM 3302 O O . SER A 1 425 ? -2.259 -6.315 31.853 1.00 78.94 425 SER A O 1
ATOM 3304 N N . ARG A 1 426 ? -2.433 -5.113 29.952 1.00 83.25 426 ARG A N 1
ATOM 3305 C CA . ARG A 1 426 ? -2.858 -3.843 30.567 1.00 83.25 426 ARG A CA 1
ATOM 3306 C C . ARG A 1 426 ? -4.259 -3.916 31.175 1.00 83.25 426 ARG A C 1
ATOM 3308 O O . ARG A 1 426 ? -4.642 -3.049 31.952 1.00 83.25 426 ARG A O 1
ATOM 3315 N N . VAL A 1 427 ? -5.015 -4.960 30.842 1.00 88.44 427 VAL A N 1
ATOM 3316 C CA . VAL A 1 427 ? -6.361 -5.168 31.364 1.00 88.44 427 VAL A CA 1
ATOM 3317 C C . VAL A 1 427 ? -6.313 -5.928 32.688 1.00 88.44 427 VAL A C 1
ATOM 3319 O O . VAL A 1 427 ? -5.795 -7.050 32.774 1.00 88.44 427 VAL A O 1
ATOM 3322 N N . SER A 1 428 ? -6.913 -5.318 33.707 1.00 92.56 428 SER A N 1
ATOM 3323 C CA . SER A 1 428 ? -7.322 -5.974 34.944 1.00 92.56 428 SER A CA 1
ATOM 3324 C C . SER A 1 428 ? -8.839 -6.150 34.914 1.00 92.56 428 SER A C 1
ATOM 3326 O O . SER A 1 428 ? -9.558 -5.155 34.842 1.00 92.56 428 SER A O 1
ATOM 3328 N N . LEU A 1 429 ? -9.303 -7.401 34.914 1.00 96.38 429 LEU A N 1
ATOM 3329 C CA . LEU A 1 429 ? -10.721 -7.741 35.045 1.00 96.38 429 LEU A CA 1
ATOM 3330 C C . LEU A 1 429 ? -10.938 -8.515 36.341 1.00 96.38 429 LEU A C 1
ATOM 3332 O O . LEU A 1 429 ? -10.161 -9.417 36.680 1.00 96.38 429 LEU A O 1
ATOM 3336 N N . GLN A 1 430 ? -12.020 -8.185 37.020 1.00 96.69 430 GLN A N 1
ATOM 3337 C CA . GLN A 1 430 ? -12.545 -8.838 38.201 1.00 96.69 430 GLN A CA 1
ATOM 3338 C C . GLN A 1 430 ? -13.813 -9.619 37.851 1.00 96.69 430 GLN A C 1
ATOM 3340 O O . GLN A 1 430 ? -14.438 -9.431 36.807 1.00 96.69 430 GLN A O 1
ATOM 3345 N N . GLN A 1 431 ? -14.176 -10.556 38.723 1.00 97.69 431 GLN A N 1
ATOM 3346 C CA . GLN A 1 431 ? -15.456 -11.242 38.612 1.00 97.69 431 GLN A CA 1
ATOM 3347 C C . GLN A 1 431 ? -16.599 -10.231 38.788 1.00 97.69 431 GLN A C 1
ATOM 3349 O O . GLN A 1 431 ? -16.572 -9.436 39.723 1.00 97.69 431 GLN A O 1
ATOM 3354 N N . GLY A 1 432 ? -17.597 -10.290 37.908 1.00 96.69 432 GLY A N 1
ATOM 3355 C CA . GLY A 1 432 ? -18.720 -9.351 37.857 1.00 96.69 432 GLY A CA 1
ATOM 3356 C C . GLY A 1 432 ? -18.556 -8.223 36.835 1.00 96.69 432 GLY A C 1
ATOM 3357 O O . GLY A 1 432 ? -19.541 -7.572 36.485 1.00 96.69 432 GLY A O 1
ATOM 3358 N N . ASP A 1 433 ? -17.348 -8.009 36.303 1.00 97.56 433 ASP A N 1
ATOM 3359 C CA . ASP A 1 433 ? -17.105 -6.956 35.316 1.00 97.56 433 ASP A CA 1
ATOM 3360 C C . ASP A 1 433 ? -17.883 -7.225 34.024 1.00 97.56 433 ASP A C 1
ATOM 3362 O O . ASP A 1 433 ? -17.838 -8.322 33.459 1.00 97.56 433 ASP A O 1
ATOM 3366 N N . ARG A 1 434 ? -18.576 -6.204 33.511 1.00 96.94 434 ARG A N 1
ATOM 3367 C CA . ARG A 1 434 ? -19.210 -6.266 32.189 1.00 96.94 434 ARG A CA 1
ATOM 3368 C C . ARG A 1 434 ? -18.216 -5.853 31.121 1.00 96.94 434 ARG A C 1
ATOM 3370 O O . ARG A 1 434 ? -17.662 -4.755 31.172 1.00 96.94 434 ARG A O 1
ATOM 3377 N N . VAL A 1 435 ? -18.037 -6.715 30.126 1.00 97.06 435 VAL A N 1
ATOM 3378 C CA . VAL A 1 435 ? -17.080 -6.494 29.044 1.00 97.06 435 VAL A CA 1
ATOM 3379 C C . VAL A 1 435 ? -17.698 -6.719 27.673 1.00 97.06 435 VAL A C 1
ATOM 3381 O O . VAL A 1 435 ? -18.598 -7.543 27.502 1.00 97.06 435 VAL A O 1
ATOM 3384 N N . THR A 1 436 ? -17.171 -5.998 26.685 1.00 94.88 436 THR A N 1
ATOM 3385 C CA . THR A 1 436 ? -17.384 -6.286 25.262 1.00 94.88 436 THR A CA 1
ATOM 3386 C C . THR A 1 436 ? -16.029 -6.527 24.616 1.00 94.88 436 THR A C 1
ATOM 3388 O O . THR A 1 436 ? -15.170 -5.651 24.631 1.00 94.88 436 THR A O 1
ATOM 3391 N N . ALA A 1 437 ? -15.813 -7.717 24.068 1.00 94.62 437 ALA A N 1
ATOM 3392 C CA . ALA A 1 437 ? -14.575 -8.098 23.407 1.00 94.62 437 ALA A CA 1
ATOM 3393 C C . ALA A 1 437 ? -14.802 -8.317 21.912 1.00 94.62 437 ALA A C 1
ATOM 3395 O O . ALA A 1 437 ? -15.810 -8.899 21.512 1.00 94.62 437 ALA A O 1
ATOM 3396 N N . HIS A 1 438 ? -13.834 -7.901 21.102 1.00 89.12 438 HIS A N 1
ATOM 3397 C CA . HIS A 1 438 ? -13.805 -8.126 19.658 1.00 89.12 438 HIS A CA 1
ATOM 3398 C C . HIS A 1 438 ? -12.521 -8.866 19.303 1.00 89.12 438 HIS A C 1
ATOM 3400 O O . HIS A 1 438 ? -11.449 -8.497 19.790 1.00 89.12 438 HIS A O 1
ATOM 3406 N N . GLY A 1 439 ? -12.607 -9.907 18.480 1.00 86.62 439 GLY A N 1
ATOM 3407 C CA . GLY A 1 439 ? -11.449 -10.743 18.184 1.00 86.62 439 GLY A CA 1
ATOM 3408 C C . GLY A 1 439 ? -11.729 -11.893 17.231 1.00 86.62 439 GLY A C 1
ATOM 3409 O O . GLY A 1 439 ? -12.829 -12.036 16.718 1.00 86.62 439 GLY A O 1
ATOM 3410 N N . ILE A 1 440 ? -10.734 -12.746 17.011 1.00 80.69 440 ILE A N 1
ATOM 3411 C CA . ILE A 1 440 ? -10.887 -13.932 16.159 1.00 80.69 440 ILE A CA 1
ATOM 3412 C C . ILE A 1 440 ? -11.366 -15.103 17.013 1.00 80.69 440 ILE A C 1
ATOM 3414 O O . ILE A 1 440 ? -10.840 -15.340 18.101 1.00 80.69 440 ILE A O 1
ATOM 3418 N N . THR A 1 441 ? -12.341 -15.869 16.525 1.00 81.56 441 THR A N 1
ATOM 3419 C CA . THR A 1 441 ? -12.729 -17.116 17.193 1.00 81.56 441 THR A CA 1
ATOM 3420 C C . THR A 1 441 ? -11.818 -18.275 16.804 1.00 81.56 441 THR A C 1
ATOM 3422 O O . THR A 1 441 ? -11.471 -18.495 15.643 1.00 81.56 441 THR A O 1
ATOM 3425 N N . ALA A 1 442 ? -11.444 -19.046 17.813 1.00 84.44 442 ALA A N 1
ATOM 3426 C CA . ALA A 1 442 ? -10.706 -20.288 17.711 1.00 84.44 442 ALA A CA 1
ATOM 3427 C C . ALA A 1 442 ? -11.394 -21.361 18.566 1.00 84.44 442 ALA A C 1
ATOM 3429 O O . ALA A 1 442 ? -12.305 -21.081 19.353 1.00 84.44 442 ALA A O 1
ATOM 3430 N N . ARG A 1 443 ? -10.945 -22.609 18.423 1.00 83.81 443 ARG A N 1
ATOM 3431 C CA . ARG A 1 443 ? -11.316 -23.692 19.336 1.00 83.81 443 ARG A CA 1
ATOM 3432 C C . ARG A 1 443 ? -10.116 -24.102 20.176 1.00 83.81 443 ARG A C 1
ATOM 3434 O O . ARG A 1 443 ? -9.017 -24.274 19.651 1.00 83.81 443 ARG A O 1
ATOM 3441 N N . SER A 1 444 ? -10.323 -24.269 21.476 1.00 83.50 444 SER A N 1
ATOM 3442 C CA . SER A 1 444 ? -9.356 -24.920 22.353 1.00 83.50 444 SER A CA 1
ATOM 3443 C C . SER A 1 444 ? -9.290 -26.425 22.065 1.00 83.50 444 SER A C 1
ATOM 3445 O O . SER A 1 444 ? -10.111 -26.986 21.338 1.00 83.50 444 SER A O 1
ATOM 3447 N N . ARG A 1 445 ? -8.281 -27.102 22.627 1.00 77.31 445 ARG A N 1
ATOM 3448 C CA . ARG A 1 445 ? -8.027 -28.538 22.398 1.00 77.31 445 ARG A CA 1
ATOM 3449 C C . ARG A 1 445 ? -9.182 -29.443 22.852 1.00 77.31 445 ARG A C 1
ATOM 3451 O O . ARG A 1 445 ? -9.353 -30.524 22.307 1.00 77.31 445 ARG A O 1
ATOM 3458 N N . ASP A 1 446 ? -9.954 -29.000 23.835 1.00 85.31 446 ASP A N 1
ATOM 3459 C CA . ASP A 1 446 ? -11.172 -29.641 24.345 1.00 85.31 446 ASP A CA 1
ATOM 3460 C C . ASP A 1 446 ? -12.438 -29.257 23.550 1.00 85.31 446 ASP A C 1
ATOM 3462 O O . ASP A 1 446 ? -13.545 -29.638 23.918 1.00 85.31 446 ASP A O 1
ATOM 3466 N N . GLY A 1 447 ? -12.293 -28.507 22.452 1.00 86.00 447 GLY A N 1
ATOM 3467 C CA . GLY A 1 447 ? -13.392 -28.080 21.587 1.00 86.00 447 GLY A CA 1
ATOM 3468 C C . GLY A 1 447 ? -14.138 -26.831 22.063 1.00 86.00 447 GLY A C 1
ATOM 3469 O O . GLY A 1 447 ? -15.041 -26.377 21.357 1.00 86.00 447 GLY A O 1
ATOM 3470 N N . GLY A 1 448 ? -13.759 -26.255 23.209 1.00 87.75 448 GLY A N 1
ATOM 3471 C CA . GLY A 1 448 ? -14.327 -25.007 23.721 1.00 87.75 448 GLY A CA 1
ATOM 3472 C C . GLY A 1 448 ? -14.071 -23.814 22.794 1.00 87.75 448 GLY A C 1
ATOM 3473 O O . GLY A 1 448 ? -13.056 -23.750 22.101 1.00 87.75 448 GLY A O 1
ATOM 3474 N N . LYS A 1 449 ? -14.997 -22.850 22.762 1.00 88.62 449 LYS A N 1
ATOM 3475 C CA . LYS A 1 449 ? -14.818 -21.608 21.994 1.00 88.62 449 LYS A CA 1
ATOM 3476 C C . LYS A 1 449 ? -13.878 -20.660 22.737 1.00 88.62 449 LYS A C 1
ATOM 3478 O O . LYS A 1 449 ? -14.091 -20.365 23.915 1.00 88.62 449 LYS A O 1
ATOM 3483 N N . VAL A 1 450 ? -12.881 -20.156 22.019 1.00 92.69 450 VAL A N 1
ATOM 3484 C CA . VAL A 1 450 ? -11.939 -19.148 22.507 1.00 92.69 450 VAL A CA 1
ATOM 3485 C C . VAL A 1 450 ? -12.008 -17.930 21.597 1.00 92.69 450 VAL A C 1
ATOM 3487 O O . VAL A 1 450 ? -11.886 -18.067 20.384 1.00 92.69 450 VAL A O 1
ATOM 3490 N N . LEU A 1 451 ? -12.194 -16.745 22.167 1.00 92.62 451 LEU A N 1
ATOM 3491 C CA . LEU A 1 451 ? -12.037 -15.478 21.466 1.00 92.62 451 LEU A CA 1
ATOM 3492 C C . LEU A 1 451 ? -10.624 -14.950 21.716 1.00 92.62 451 LEU A C 1
ATOM 3494 O O . LEU A 1 451 ? -10.281 -14.620 22.847 1.00 92.62 451 LEU A O 1
ATOM 3498 N N . LEU A 1 452 ? -9.818 -14.843 20.666 1.00 90.75 452 LEU A N 1
ATOM 3499 C CA . LEU A 1 452 ? -8.537 -14.145 20.693 1.00 90.75 452 LEU A CA 1
ATOM 3500 C C . LEU A 1 452 ? -8.816 -12.644 20.595 1.00 90.75 452 LEU A C 1
ATOM 3502 O O . LEU A 1 452 ? -8.999 -12.125 19.491 1.00 90.75 452 LEU A O 1
ATOM 3506 N N . ALA A 1 453 ? -8.959 -11.971 21.741 1.00 92.38 453 ALA A N 1
ATOM 3507 C CA . ALA A 1 453 ? -9.388 -10.579 21.768 1.00 92.38 453 ALA A CA 1
ATOM 3508 C C . ALA A 1 453 ? -8.305 -9.655 21.204 1.00 92.38 453 ALA A C 1
ATOM 3510 O O . ALA A 1 453 ? -7.132 -9.768 21.543 1.00 92.38 453 ALA A O 1
ATOM 3511 N N . ARG A 1 454 ? -8.741 -8.709 20.375 1.00 84.81 454 ARG A N 1
ATOM 3512 C CA . ARG A 1 454 ? -7.958 -7.585 19.839 1.00 84.81 454 ARG A CA 1
ATOM 3513 C C . ARG A 1 454 ? -8.364 -6.265 20.472 1.00 84.81 454 ARG A C 1
ATOM 3515 O O . ARG A 1 454 ? -7.562 -5.348 20.623 1.00 84.81 454 ARG A O 1
ATOM 3522 N N . LYS A 1 455 ? -9.627 -6.168 20.876 1.00 88.75 455 LYS A N 1
ATOM 3523 C CA . LYS A 1 455 ? -10.162 -5.040 21.632 1.00 88.75 455 LYS A CA 1
ATOM 3524 C C . LYS A 1 455 ? -11.010 -5.561 22.767 1.00 88.75 455 LYS A C 1
ATOM 3526 O O . LYS A 1 455 ? -11.753 -6.528 22.600 1.00 88.75 455 LYS A O 1
ATOM 3531 N N . LEU A 1 456 ? -10.910 -4.889 23.899 1.00 94.75 456 LEU A N 1
ATOM 3532 C CA . LEU A 1 456 ? -11.736 -5.138 25.058 1.00 94.75 456 LEU A CA 1
ATOM 3533 C C . LEU A 1 456 ? -12.237 -3.807 25.602 1.00 94.75 456 LEU A C 1
ATOM 3535 O O . LEU A 1 456 ? -11.447 -2.962 26.012 1.00 94.75 456 LEU A O 1
ATOM 3539 N N . GLN A 1 457 ? -13.549 -3.642 25.642 1.00 93.38 457 GLN A N 1
ATOM 3540 C CA . GLN A 1 457 ? -14.203 -2.537 26.315 1.00 93.38 457 GLN A CA 1
ATOM 3541 C C . GLN A 1 457 ? -14.612 -2.966 27.726 1.00 93.38 457 GLN A C 1
ATOM 3543 O O . GLN A 1 457 ? -15.305 -3.971 27.891 1.00 93.38 457 GLN A O 1
ATOM 3548 N N . HIS A 1 458 ? -14.185 -2.204 28.729 1.00 95.62 458 HIS A N 1
ATOM 3549 C CA . HIS A 1 458 ? -14.448 -2.433 30.147 1.00 95.62 458 HIS A CA 1
ATOM 3550 C C . HIS A 1 458 ? -14.517 -1.080 30.876 1.00 95.62 458 HIS A C 1
ATOM 3552 O O . HIS A 1 458 ? -13.665 -0.225 30.653 1.00 95.62 458 HIS A O 1
ATOM 3558 N N . ASN A 1 459 ? -15.535 -0.859 31.719 1.00 91.81 459 ASN A N 1
ATOM 3559 C CA . ASN A 1 459 ? -15.748 0.404 32.453 1.00 91.81 459 ASN A CA 1
ATOM 3560 C C . ASN A 1 459 ? -15.722 1.662 31.563 1.00 91.81 459 ASN A C 1
ATOM 3562 O O . ASN A 1 459 ? -15.140 2.684 31.914 1.00 91.81 459 ASN A O 1
ATOM 3566 N N . GLY A 1 460 ? -16.319 1.568 30.371 1.00 85.19 460 GLY A N 1
ATOM 3567 C CA . GLY A 1 460 ? -16.344 2.655 29.385 1.00 85.19 460 GLY A CA 1
ATOM 3568 C C . GLY A 1 460 ? -15.018 2.884 28.648 1.00 85.19 460 GLY A C 1
ATOM 3569 O O . GLY A 1 460 ? -15.007 3.594 27.649 1.00 85.19 460 GLY A O 1
ATOM 3570 N N . GLN A 1 461 ? -13.923 2.246 29.068 1.00 85.69 461 GLN A N 1
ATOM 3571 C CA . GLN A 1 461 ? -12.621 2.340 28.414 1.00 85.69 461 GLN A CA 1
ATOM 3572 C C . GLN A 1 461 ? -12.438 1.207 27.406 1.00 85.69 461 GLN A C 1
ATOM 3574 O O . GLN A 1 461 ? -12.687 0.041 27.710 1.00 85.69 461 GLN A O 1
ATOM 3579 N N . THR A 1 462 ? -11.959 1.540 26.207 1.00 85.81 462 THR A N 1
ATOM 3580 C CA . THR A 1 462 ? -11.548 0.546 25.211 1.00 85.81 462 THR A CA 1
ATOM 3581 C C . THR A 1 462 ? -10.050 0.324 25.323 1.00 85.81 462 THR A C 1
ATOM 3583 O O . THR A 1 462 ? -9.255 1.204 25.012 1.00 85.81 462 THR A O 1
ATOM 3586 N N . THR A 1 463 ? -9.658 -0.871 25.748 1.00 88.50 463 THR A N 1
ATOM 3587 C CA . THR A 1 463 ? -8.266 -1.310 25.724 1.00 88.50 463 THR A CA 1
ATOM 3588 C C . THR A 1 463 ? -8.028 -2.132 24.470 1.00 88.50 463 THR A C 1
ATOM 3590 O O . THR A 1 463 ? -8.678 -3.158 24.253 1.00 88.50 463 THR A O 1
ATOM 3593 N N . LYS A 1 464 ? -7.068 -1.714 23.647 1.00 83.00 464 LYS A N 1
ATOM 3594 C CA . LYS A 1 464 ? -6.529 -2.601 22.620 1.00 83.00 464 LYS A CA 1
ATOM 3595 C C . LYS A 1 464 ? -5.739 -3.697 23.307 1.00 83.00 464 LYS A C 1
ATOM 3597 O O . LYS A 1 464 ? -4.780 -3.436 24.032 1.00 83.00 464 LYS A O 1
ATOM 3602 N N . ILE A 1 465 ? -6.196 -4.923 23.109 1.00 86.50 465 ILE A N 1
ATOM 3603 C CA . ILE A 1 465 ? -5.437 -6.102 23.474 1.00 86.50 465 ILE A CA 1
ATOM 3604 C C . ILE A 1 465 ? -4.422 -6.227 22.353 1.00 86.50 465 ILE A C 1
ATOM 3606 O O . ILE A 1 465 ? -4.764 -6.678 21.265 1.00 86.50 465 ILE A O 1
ATOM 3610 N N . ASP A 1 466 ? -3.236 -5.675 22.591 1.00 64.06 466 ASP A N 1
ATOM 3611 C CA . ASP A 1 466 ? -2.257 -5.432 21.546 1.00 64.06 466 ASP A CA 1
ATOM 3612 C C . ASP A 1 466 ? -1.835 -6.751 20.884 1.00 64.06 466 ASP A C 1
ATOM 3614 O O . ASP A 1 466 ? -0.953 -7.475 21.356 1.00 64.06 466 ASP A O 1
ATOM 3618 N N . ASP A 1 467 ? -2.504 -7.070 19.774 1.00 52.41 467 ASP A N 1
ATOM 3619 C CA . ASP A 1 467 ? -2.139 -8.155 18.878 1.00 52.41 467 ASP A CA 1
ATOM 3620 C C . ASP A 1 467 ? -0.791 -7.825 18.238 1.00 52.41 467 ASP A C 1
ATOM 3622 O O . ASP A 1 467 ? -0.189 -8.720 17.685 1.00 52.41 467 ASP A O 1
ATOM 3626 N N . ARG A 1 468 ? -0.231 -6.606 18.355 1.00 42.91 468 ARG A N 1
ATOM 3627 C CA . ARG A 1 468 ? 1.168 -6.393 17.985 1.00 42.91 468 ARG A CA 1
ATOM 3628 C C . ARG A 1 468 ? 2.129 -6.972 18.991 1.00 42.91 468 ARG A C 1
ATOM 3630 O O . ARG A 1 468 ? 3.201 -7.257 18.536 1.00 42.91 468 ARG A O 1
ATOM 3637 N N . GLN A 1 469 ? 1.820 -7.242 20.264 1.00 41.66 469 GLN A N 1
ATOM 3638 C CA . GLN A 1 469 ? 2.716 -8.066 21.105 1.00 41.66 469 GLN A CA 1
ATOM 3639 C C . GLN A 1 469 ? 2.462 -9.570 20.951 1.00 41.66 469 GLN A C 1
ATOM 3641 O O . GLN A 1 469 ? 3.364 -10.379 21.160 1.00 41.66 469 GLN A O 1
ATOM 3646 N N . GLN A 1 470 ? 1.245 -9.953 20.560 1.00 43.00 470 GLN A N 1
ATOM 3647 C CA . GLN A 1 470 ? 0.883 -11.352 20.306 1.00 43.00 470 GLN A CA 1
ATOM 3648 C C . GLN A 1 470 ? 1.327 -11.825 18.916 1.00 43.00 470 GLN A C 1
ATOM 3650 O O . GLN A 1 470 ? 1.822 -12.942 18.784 1.00 43.00 470 GLN A O 1
ATOM 3655 N N . ARG A 1 471 ? 1.214 -10.956 17.907 1.00 41.81 471 ARG A N 1
ATOM 3656 C CA . ARG A 1 471 ? 1.914 -11.038 16.631 1.00 41.81 471 ARG A CA 1
ATOM 3657 C C . ARG A 1 471 ? 3.368 -10.684 16.803 1.00 41.81 471 ARG A C 1
ATOM 3659 O O . ARG A 1 471 ? 4.107 -11.517 16.365 1.00 41.81 471 ARG A O 1
ATOM 3666 N N . ALA A 1 472 ? 3.840 -9.653 17.507 1.00 38.75 472 ALA A N 1
ATOM 3667 C CA . ALA A 1 472 ? 5.294 -9.497 17.713 1.00 38.75 472 ALA A CA 1
ATOM 3668 C C . ALA A 1 472 ? 5.894 -10.768 18.315 1.00 38.75 472 ALA A C 1
ATOM 3670 O O . ALA A 1 472 ? 6.810 -11.299 17.746 1.00 38.75 472 ALA A O 1
ATOM 3671 N N . LYS A 1 473 ? 5.308 -11.492 19.266 1.00 41.62 473 LYS A N 1
ATOM 3672 C CA . LYS A 1 473 ? 5.949 -12.776 19.644 1.00 41.62 473 LYS A CA 1
ATOM 3673 C C . LYS A 1 473 ? 5.837 -13.931 18.622 1.00 41.62 473 LYS A C 1
ATOM 3675 O O . LYS A 1 473 ? 6.526 -14.937 18.774 1.00 41.62 473 LYS A O 1
ATOM 3680 N N . LEU A 1 474 ? 5.008 -13.814 17.580 1.00 38.78 474 LEU A N 1
ATOM 3681 C CA . LEU A 1 474 ? 4.859 -14.756 16.446 1.00 38.78 474 LEU A CA 1
ATOM 3682 C C . LEU A 1 474 ? 5.412 -14.225 15.094 1.00 38.78 474 LEU A C 1
ATOM 3684 O O . LEU A 1 474 ? 5.556 -14.993 14.147 1.00 38.78 474 LEU A O 1
ATOM 3688 N N . THR A 1 475 ? 5.716 -12.934 15.014 1.00 39.75 475 THR A N 1
ATOM 3689 C CA . THR A 1 475 ? 6.070 -12.064 13.878 1.00 39.75 475 THR A CA 1
ATOM 3690 C C . THR A 1 475 ? 7.033 -10.968 14.343 1.00 39.75 475 THR A C 1
ATOM 3692 O O . THR A 1 475 ? 7.064 -9.889 13.754 1.00 39.75 475 THR A O 1
ATOM 3695 N N . ASP A 1 476 ? 7.792 -11.204 15.413 1.00 46.81 476 ASP A N 1
ATOM 3696 C CA . ASP A 1 476 ? 8.905 -10.374 15.871 1.00 46.81 476 ASP A CA 1
ATOM 3697 C C . ASP A 1 476 ? 9.873 -10.610 14.746 1.00 46.81 476 ASP A C 1
ATOM 3699 O O . ASP A 1 476 ? 10.659 -11.542 14.813 1.00 46.81 476 ASP A O 1
ATOM 3703 N N . ALA A 1 477 ? 9.750 -9.844 13.670 1.00 51.53 477 ALA A N 1
ATOM 3704 C CA . ALA A 1 477 ? 10.876 -9.486 12.858 1.00 51.53 477 ALA A CA 1
ATOM 3705 C C . ALA A 1 477 ? 11.870 -8.863 13.837 1.00 51.53 477 ALA A C 1
ATOM 3707 O O . ALA A 1 477 ? 11.859 -7.666 14.092 1.00 51.53 477 ALA A O 1
ATOM 3708 N N . SER A 1 478 ? 12.633 -9.707 14.521 1.00 67.50 478 SER A N 1
ATOM 3709 C CA . SER A 1 478 ? 13.752 -9.261 15.312 1.00 67.50 478 SER A CA 1
ATOM 3710 C C . SER A 1 478 ? 14.792 -8.868 14.287 1.00 67.50 478 SER A C 1
ATOM 3712 O O . SER A 1 478 ? 15.224 -9.687 13.476 1.00 67.50 478 SER A O 1
ATOM 3714 N N . GLU A 1 479 ? 15.136 -7.593 14.283 1.00 84.31 479 GLU A N 1
ATOM 3715 C CA . GLU A 1 479 ? 16.279 -7.131 13.531 1.00 84.31 479 GLU A CA 1
ATOM 3716 C C . GLU A 1 479 ? 17.535 -7.496 14.323 1.00 84.31 479 GLU A C 1
ATOM 3718 O O . GLU A 1 479 ? 17.684 -7.157 15.500 1.00 84.31 479 GLU A O 1
ATOM 3723 N N . VAL A 1 480 ? 18.434 -8.242 13.694 1.00 92.00 480 VAL A N 1
ATOM 3724 C CA . VAL A 1 480 ? 19.758 -8.529 14.237 1.00 92.00 480 VAL A CA 1
ATOM 3725 C C . VAL A 1 480 ? 20.776 -7.976 13.260 1.00 92.00 480 VAL A C 1
ATOM 3727 O O . VAL A 1 480 ? 20.924 -8.508 12.160 1.00 92.00 480 VAL A O 1
ATOM 3730 N N . SER A 1 481 ? 21.500 -6.943 13.688 1.00 92.12 481 SER A N 1
ATOM 3731 C CA . SER A 1 481 ? 22.657 -6.422 12.966 1.00 92.12 481 SER A CA 1
ATOM 3732 C C . SER A 1 481 ? 23.964 -6.791 13.660 1.00 92.12 481 SER A C 1
ATOM 3734 O O . SER A 1 481 ? 24.035 -6.873 14.891 1.00 92.12 481 SER A O 1
ATOM 3736 N N . GLY A 1 482 ? 25.000 -7.059 12.871 1.00 95.00 482 GLY A N 1
ATOM 3737 C CA . GLY A 1 482 ? 26.356 -7.226 13.370 1.00 95.00 482 GLY A CA 1
ATOM 3738 C C . GLY A 1 482 ? 27.277 -7.961 12.406 1.00 95.00 482 GLY A C 1
ATOM 3739 O O . GLY A 1 482 ? 26.935 -8.270 11.264 1.00 95.00 482 GLY A O 1
ATOM 3740 N N . LYS A 1 483 ? 28.468 -8.306 12.900 1.00 97.38 483 LYS A N 1
ATOM 3741 C CA . LYS A 1 483 ? 29.537 -8.908 12.097 1.00 97.38 483 LYS A CA 1
ATOM 3742 C C . LYS A 1 483 ? 29.509 -10.434 12.134 1.00 97.38 483 LYS A C 1
ATOM 3744 O O . LYS A 1 483 ? 29.636 -11.035 13.208 1.00 97.38 483 LYS A O 1
ATOM 3749 N N . VAL A 1 484 ? 29.436 -11.078 10.970 1.00 97.62 484 VAL A N 1
ATOM 3750 C CA . VAL A 1 484 ? 29.444 -12.539 10.806 1.00 97.62 484 VAL A CA 1
ATOM 3751 C C . VAL A 1 484 ? 30.780 -13.121 11.280 1.00 97.62 484 VAL A C 1
ATOM 3753 O O . VAL A 1 484 ? 31.829 -12.920 10.672 1.00 97.62 484 VAL A O 1
ATOM 3756 N N . GLN A 1 485 ? 30.754 -13.893 12.365 1.00 98.00 485 GLN A N 1
ATOM 3757 C CA . GLN A 1 485 ? 31.933 -14.548 12.945 1.00 98.00 485 GLN A CA 1
ATOM 3758 C C . GLN A 1 485 ? 32.166 -15.949 12.378 1.00 98.00 485 GLN A C 1
ATOM 3760 O O . GLN A 1 485 ? 33.309 -16.394 12.235 1.00 98.00 485 GLN A O 1
ATOM 3765 N N . LYS A 1 486 ? 31.079 -16.666 12.085 1.00 97.50 486 LYS A N 1
ATOM 3766 C CA . LYS A 1 486 ? 31.108 -18.057 11.628 1.00 97.50 486 LYS A CA 1
ATOM 3767 C C . LYS A 1 486 ? 29.892 -18.345 10.758 1.00 97.50 486 LYS A C 1
ATOM 3769 O O . LYS A 1 486 ? 28.784 -17.941 11.095 1.00 97.50 486 LYS A O 1
ATOM 3774 N N . LEU A 1 487 ? 30.107 -19.108 9.693 1.00 97.12 487 LEU A N 1
ATOM 3775 C CA . LEU A 1 487 ? 29.048 -19.708 8.889 1.00 97.12 487 LEU A CA 1
ATOM 3776 C C . LEU A 1 487 ? 29.067 -21.220 9.091 1.00 97.12 487 LEU A C 1
ATOM 3778 O O . LEU A 1 487 ? 30.134 -21.830 9.173 1.00 97.12 487 LEU A O 1
ATOM 3782 N N . GLN A 1 488 ? 27.891 -21.824 9.182 1.00 96.94 488 GLN A N 1
ATOM 3783 C CA . GLN A 1 488 ? 27.741 -23.259 9.374 1.00 96.94 488 GLN A CA 1
ATOM 3784 C C . GLN A 1 488 ? 26.559 -23.763 8.556 1.00 96.94 488 GLN A C 1
ATOM 3786 O O . GLN A 1 488 ? 25.500 -23.152 8.569 1.00 96.94 488 GLN A O 1
ATOM 3791 N N . THR A 1 489 ? 26.720 -24.887 7.861 1.00 96.12 489 THR A N 1
ATOM 3792 C CA . THR A 1 489 ? 25.584 -25.571 7.230 1.00 96.12 489 THR A CA 1
ATOM 3793 C C . THR A 1 489 ? 25.095 -26.677 8.156 1.00 96.12 489 THR A C 1
ATOM 3795 O O . THR A 1 489 ? 25.905 -27.449 8.668 1.00 96.12 489 THR A O 1
ATOM 3798 N N . VAL A 1 490 ? 23.787 -26.743 8.385 1.00 94.06 490 VAL A N 1
ATOM 3799 C CA . VAL A 1 490 ? 23.131 -27.780 9.193 1.00 94.06 490 VAL A CA 1
ATOM 3800 C C . VAL A 1 490 ? 22.040 -28.468 8.380 1.00 94.06 490 VAL A C 1
ATOM 3802 O O . VAL A 1 490 ? 21.483 -27.867 7.465 1.00 94.06 490 VAL A O 1
ATOM 3805 N N . SER A 1 491 ? 21.729 -29.720 8.706 1.00 91.62 491 SER A N 1
ATOM 3806 C CA . SER A 1 491 ? 20.594 -30.443 8.121 1.00 91.62 491 SER A CA 1
ATOM 3807 C C . SER A 1 491 ? 19.420 -30.428 9.098 1.00 91.62 491 SER A C 1
ATOM 3809 O O . SER A 1 491 ? 19.578 -30.834 10.247 1.00 91.62 491 SER A O 1
ATOM 3811 N N . ILE A 1 492 ? 18.256 -29.966 8.645 1.00 85.25 492 ILE A N 1
ATOM 3812 C CA . ILE A 1 492 ? 17.004 -29.913 9.409 1.00 85.25 492 ILE A CA 1
ATOM 3813 C C . ILE A 1 492 ? 15.912 -30.528 8.533 1.00 85.25 492 ILE A C 1
ATOM 3815 O O . ILE A 1 492 ? 15.610 -29.973 7.479 1.00 85.25 492 ILE A O 1
ATOM 3819 N N . ASN A 1 493 ? 15.330 -31.657 8.953 1.00 82.56 493 ASN A N 1
ATOM 3820 C CA . ASN A 1 493 ? 14.267 -32.372 8.223 1.00 82.56 493 ASN A CA 1
ATOM 3821 C C . ASN A 1 493 ? 14.586 -32.545 6.722 1.00 82.56 493 ASN A C 1
ATOM 3823 O O . ASN A 1 493 ? 13.846 -32.069 5.864 1.00 82.56 493 ASN A O 1
ATOM 3827 N N . ASP A 1 494 ? 15.744 -33.140 6.418 1.00 86.75 494 ASP A N 1
ATOM 3828 C CA . ASP A 1 494 ? 16.257 -33.380 5.056 1.00 86.75 494 ASP A CA 1
ATOM 3829 C C . ASP A 1 494 ? 16.543 -32.127 4.204 1.00 86.75 494 ASP A C 1
ATOM 3831 O O . ASP A 1 494 ? 16.940 -32.231 3.044 1.00 86.75 494 ASP A O 1
ATOM 3835 N N . SER A 1 495 ? 16.427 -30.928 4.782 1.00 85.44 495 SER A N 1
ATOM 3836 C CA . SER A 1 495 ? 16.852 -29.675 4.158 1.00 85.44 495 SER A CA 1
ATOM 3837 C C . SER A 1 495 ? 18.156 -29.161 4.755 1.00 85.44 495 SER A C 1
ATOM 3839 O O . SER A 1 495 ? 18.310 -29.056 5.971 1.00 85.44 495 SER A O 1
ATOM 3841 N N . HIS A 1 496 ? 19.094 -28.768 3.894 1.00 92.12 496 HIS A N 1
ATOM 3842 C CA . HIS A 1 496 ? 20.300 -28.062 4.323 1.00 92.12 496 HIS A CA 1
ATOM 3843 C C . HIS A 1 496 ? 20.010 -26.571 4.521 1.00 92.12 496 HIS A C 1
ATOM 3845 O O . HIS A 1 496 ? 19.388 -25.934 3.668 1.00 92.12 496 HIS A O 1
ATOM 3851 N N . ARG A 1 497 ? 20.486 -26.010 5.634 1.00 93.81 497 ARG A N 1
ATOM 3852 C CA . ARG A 1 497 ? 20.294 -24.610 6.035 1.00 93.81 497 ARG A CA 1
ATOM 3853 C C . ARG A 1 497 ? 21.633 -23.965 6.360 1.00 93.81 497 ARG A C 1
ATOM 3855 O O . ARG A 1 497 ? 22.443 -24.573 7.060 1.00 93.81 497 ARG A O 1
ATOM 3862 N N . LYS A 1 498 ? 21.877 -22.754 5.854 1.00 96.56 498 LYS A N 1
ATOM 3863 C CA . LYS A 1 498 ? 23.077 -21.963 6.163 1.00 96.56 498 LYS A CA 1
ATOM 3864 C C . LYS A 1 498 ? 22.776 -21.074 7.371 1.00 96.56 498 LYS A C 1
ATOM 3866 O O . LYS A 1 498 ? 21.894 -20.229 7.309 1.00 96.56 498 LYS A O 1
ATOM 3871 N N . LEU A 1 499 ? 23.501 -21.273 8.465 1.00 97.06 499 LEU A N 1
ATOM 3872 C CA . LEU A 1 499 ? 23.427 -20.465 9.678 1.00 97.06 499 LEU A CA 1
ATOM 3873 C C . LEU A 1 499 ? 24.605 -19.488 9.738 1.00 97.06 499 LEU A C 1
ATOM 3875 O O . LEU A 1 499 ? 25.745 -19.878 9.469 1.00 97.06 499 LEU A O 1
ATOM 3879 N N . ALA A 1 500 ? 24.341 -18.250 10.147 1.00 97.31 500 ALA A N 1
ATOM 3880 C CA . ALA A 1 500 ? 25.346 -17.250 10.479 1.00 97.31 500 ALA A CA 1
ATOM 3881 C C . ALA A 1 500 ? 25.364 -16.979 11.983 1.00 97.31 500 ALA A C 1
ATOM 3883 O O . ALA A 1 500 ? 24.343 -16.651 12.576 1.00 97.31 500 ALA A O 1
ATOM 3884 N N . HIS A 1 501 ? 26.539 -17.093 12.596 1.00 97.50 501 HIS A N 1
ATOM 3885 C CA . HIS A 1 501 ? 26.782 -16.598 13.945 1.00 97.50 501 HIS A CA 1
ATOM 3886 C C . HIS A 1 501 ? 27.262 -15.157 13.837 1.00 97.50 501 HIS A C 1
ATOM 3888 O O . HIS A 1 501 ? 28.362 -14.908 13.337 1.00 97.50 501 HIS A O 1
ATOM 3894 N N . VAL A 1 502 ? 26.441 -14.224 14.293 1.00 96.69 502 VAL A N 1
ATOM 3895 C CA . VAL A 1 502 ? 26.665 -12.785 14.182 1.00 96.69 502 VAL A CA 1
ATOM 3896 C C . VAL A 1 502 ? 27.016 -12.232 15.555 1.00 96.69 502 VAL A C 1
ATOM 3898 O O . VAL A 1 502 ? 26.311 -12.499 16.526 1.00 96.69 502 VAL A O 1
ATOM 3901 N N . LYS A 1 503 ? 28.119 -11.483 15.647 1.00 96.75 503 LYS A N 1
ATOM 3902 C CA . LYS A 1 503 ? 28.432 -10.688 16.836 1.00 96.75 503 LYS A CA 1
ATOM 3903 C C . LYS A 1 503 ? 27.789 -9.320 16.665 1.00 96.75 503 LYS A C 1
ATOM 3905 O O . LYS A 1 503 ? 28.208 -8.570 15.787 1.00 96.75 503 LYS A O 1
ATOM 3910 N N . THR A 1 504 ? 26.773 -9.049 17.466 1.00 93.38 504 THR A N 1
ATOM 3911 C CA . THR A 1 504 ? 26.006 -7.803 17.441 1.00 93.38 504 THR A CA 1
ATOM 3912 C C . THR A 1 504 ? 26.821 -6.649 18.020 1.00 93.38 504 THR A C 1
ATOM 3914 O O . THR A 1 504 ? 27.812 -6.866 18.727 1.00 93.38 504 THR A O 1
ATOM 3917 N N . ASP A 1 505 ? 26.392 -5.415 17.763 1.00 81.88 505 ASP A N 1
ATOM 3918 C CA . ASP A 1 505 ? 27.112 -4.209 18.202 1.00 81.88 505 ASP A CA 1
ATOM 3919 C C . ASP A 1 505 ? 27.211 -4.090 19.729 1.00 81.88 505 ASP A C 1
ATOM 3921 O O . ASP A 1 505 ? 28.205 -3.606 20.267 1.00 81.88 505 ASP A O 1
ATOM 3925 N N . ASN A 1 506 ? 26.228 -4.631 20.456 1.00 80.88 506 ASN A N 1
ATOM 3926 C CA . ASN A 1 506 ? 26.256 -4.734 21.920 1.00 80.88 506 ASN A CA 1
ATOM 3927 C C . ASN A 1 506 ? 27.162 -5.876 22.447 1.00 80.88 506 ASN A C 1
ATOM 3929 O O . ASN A 1 506 ? 27.174 -6.165 23.643 1.00 80.88 506 ASN A O 1
ATOM 3933 N N . GLY A 1 507 ? 27.903 -6.554 21.565 1.00 88.38 507 GLY A N 1
ATOM 3934 C CA . GLY A 1 507 ? 28.847 -7.621 21.892 1.00 88.38 507 GLY A CA 1
ATOM 3935 C C . GLY A 1 507 ? 28.230 -9.006 22.111 1.00 88.38 507 GLY A C 1
ATOM 3936 O O . GLY A 1 507 ? 28.984 -9.952 22.359 1.00 88.38 507 GLY A O 1
ATOM 3937 N N . GLN A 1 508 ? 26.906 -9.153 22.003 1.00 90.12 508 GLN A N 1
ATOM 3938 C CA . GLN A 1 508 ? 26.224 -10.446 22.094 1.00 90.12 508 GLN A CA 1
ATOM 3939 C C . GLN A 1 508 ? 26.444 -11.288 20.827 1.00 90.12 508 GLN A C 1
ATOM 3941 O O . GLN A 1 508 ? 26.900 -10.807 19.793 1.00 90.12 508 GLN A O 1
ATOM 3946 N N . THR A 1 509 ? 26.174 -12.591 20.918 1.00 93.25 509 THR A N 1
ATOM 3947 C CA . THR A 1 509 ? 26.201 -13.492 19.757 1.00 93.25 509 THR A CA 1
ATOM 3948 C C . THR A 1 509 ? 24.784 -13.934 19.434 1.00 93.25 509 THR A C 1
ATOM 3950 O O . THR A 1 509 ? 24.115 -14.518 20.283 1.00 93.25 509 THR A O 1
ATOM 3953 N N . ALA A 1 510 ? 24.361 -13.699 18.199 1.00 93.94 510 ALA A N 1
ATOM 3954 C CA . ALA A 1 510 ? 23.104 -14.171 17.643 1.00 93.94 510 ALA A CA 1
ATOM 3955 C C . ALA A 1 510 ? 23.359 -15.254 16.585 1.00 93.94 510 ALA A C 1
ATOM 3957 O O . ALA A 1 510 ? 24.418 -15.288 15.954 1.00 93.94 510 ALA A O 1
ATOM 3958 N N . VAL A 1 511 ? 22.389 -16.146 16.383 1.00 96.62 511 VAL A N 1
ATOM 3959 C CA . VAL A 1 511 ? 22.420 -17.158 15.317 1.00 96.62 511 VAL A CA 1
ATOM 3960 C C . VAL A 1 511 ? 21.281 -16.870 14.355 1.00 96.62 511 VAL A C 1
ATOM 3962 O O . VAL A 1 511 ? 20.140 -16.771 14.788 1.00 96.62 511 VAL A O 1
ATOM 3965 N N . ILE A 1 512 ? 21.581 -16.752 13.067 1.00 96.56 512 ILE A N 1
ATOM 3966 C CA . ILE A 1 512 ? 20.628 -16.376 12.021 1.00 96.56 512 ILE A CA 1
ATOM 3967 C C . ILE A 1 512 ? 20.552 -17.505 10.991 1.00 96.56 512 ILE A C 1
ATOM 3969 O O . ILE A 1 512 ? 21.572 -17.883 10.420 1.00 96.56 512 ILE A O 1
ATOM 3973 N N . ASP A 1 513 ? 19.365 -18.056 10.745 1.00 96.44 513 ASP A N 1
ATOM 3974 C CA . ASP A 1 513 ? 19.102 -18.981 9.638 1.00 96.44 513 ASP A CA 1
ATOM 3975 C C . ASP A 1 513 ? 18.917 -18.174 8.346 1.00 96.44 513 ASP A C 1
ATOM 3977 O O . ASP A 1 513 ? 17.890 -17.525 8.159 1.00 96.44 513 ASP A O 1
ATOM 3981 N N . LEU A 1 514 ? 19.896 -18.249 7.443 1.00 95.62 514 LEU A N 1
ATOM 3982 C CA . LEU A 1 514 ? 19.925 -17.552 6.153 1.00 95.62 514 LEU A CA 1
ATOM 3983 C C . LEU A 1 514 ? 19.228 -18.330 5.019 1.00 95.62 514 LEU A C 1
ATOM 3985 O O . LEU A 1 514 ? 19.322 -17.937 3.861 1.00 95.62 514 LEU A O 1
ATOM 3989 N N . GLY A 1 515 ? 18.554 -19.444 5.313 1.00 93.75 515 GLY A N 1
ATOM 3990 C CA . GLY A 1 515 ? 17.855 -20.263 4.322 1.00 93.75 515 GLY A CA 1
ATOM 3991 C C . GLY A 1 515 ? 18.734 -21.319 3.665 1.00 93.75 515 GLY A C 1
ATOM 3992 O O . GLY A 1 515 ? 19.645 -21.877 4.282 1.00 93.75 515 GLY A O 1
ATOM 3993 N N . SER A 1 516 ? 18.410 -21.672 2.422 1.00 92.31 516 SER A N 1
ATOM 3994 C CA . SER A 1 516 ? 19.140 -22.712 1.691 1.00 92.31 516 SER A CA 1
ATOM 3995 C C . SER A 1 516 ? 20.547 -22.224 1.317 1.00 92.31 516 SER A C 1
ATOM 3997 O O . SER A 1 516 ? 20.675 -21.114 0.803 1.00 92.31 516 SER A O 1
ATOM 3999 N N . PRO A 1 517 ? 21.608 -23.048 1.449 1.00 90.69 517 PRO A N 1
ATOM 4000 C CA . PRO A 1 517 ? 22.954 -22.693 0.987 1.00 90.69 517 PRO A CA 1
ATOM 4001 C C . PRO A 1 517 ? 23.047 -22.315 -0.499 1.00 90.69 517 PRO A C 1
ATOM 4003 O O . PRO A 1 517 ? 24.030 -21.703 -0.901 1.00 90.69 517 PRO A O 1
ATOM 4006 N N . LYS A 1 518 ? 22.050 -22.697 -1.313 1.00 85.69 518 LYS A N 1
ATOM 4007 C CA . LYS A 1 518 ? 21.975 -22.384 -2.749 1.00 85.69 518 LYS A CA 1
ATOM 4008 C C . LYS A 1 518 ? 21.376 -21.003 -3.056 1.00 85.69 518 LYS A C 1
ATOM 4010 O O . LYS A 1 518 ? 21.435 -20.578 -4.203 1.00 85.69 518 LYS A O 1
ATOM 4015 N N . GLN A 1 519 ? 20.756 -20.336 -2.080 1.00 82.44 519 GLN A N 1
ATOM 4016 C CA . GLN A 1 519 ? 20.180 -18.996 -2.251 1.00 82.44 519 GLN A CA 1
ATOM 4017 C C . GLN A 1 519 ? 21.271 -17.916 -2.190 1.00 82.44 519 GLN A C 1
ATOM 4019 O O . GLN A 1 519 ? 22.442 -18.218 -1.957 1.00 82.44 519 GLN A O 1
ATOM 4024 N N . ALA A 1 520 ? 20.880 -16.644 -2.336 1.00 70.69 520 ALA A N 1
ATOM 4025 C CA . ALA A 1 520 ? 21.758 -15.478 -2.175 1.00 70.69 520 ALA A CA 1
ATOM 4026 C C . ALA A 1 520 ? 22.544 -15.471 -0.846 1.00 70.69 520 ALA A C 1
ATOM 4028 O O . ALA A 1 520 ? 23.604 -14.867 -0.767 1.00 70.69 520 ALA A O 1
ATOM 4029 N N . ALA A 1 521 ? 22.134 -16.267 0.146 1.00 69.94 521 ALA A N 1
ATOM 4030 C CA . ALA A 1 521 ? 22.944 -16.617 1.310 1.00 69.94 521 ALA A CA 1
ATOM 4031 C C . ALA A 1 521 ? 24.375 -17.094 0.977 1.00 69.94 521 ALA A C 1
ATOM 4033 O O . ALA A 1 521 ? 25.238 -17.048 1.853 1.00 69.94 521 ALA A O 1
ATOM 4034 N N . ALA A 1 522 ? 24.658 -17.563 -0.245 1.00 70.19 522 ALA A N 1
ATOM 4035 C CA . ALA A 1 522 ? 25.995 -17.929 -0.705 1.00 70.19 522 ALA A CA 1
ATOM 4036 C C . ALA A 1 522 ? 26.988 -16.751 -0.724 1.00 70.19 522 ALA A C 1
ATOM 4038 O O . ALA A 1 522 ? 28.169 -17.000 -0.484 1.00 70.19 522 ALA A O 1
ATOM 4039 N N . SER A 1 523 ? 26.531 -15.509 -0.937 1.00 84.75 523 SER A N 1
ATOM 4040 C CA . SER A 1 523 ? 27.406 -14.327 -0.981 1.00 84.75 523 SER A CA 1
ATOM 4041 C C . SER A 1 523 ? 27.870 -13.861 0.399 1.00 84.75 523 SER A C 1
ATOM 4043 O O . SER A 1 523 ? 28.928 -13.251 0.490 1.00 84.75 523 SER A O 1
ATOM 4045 N N . ILE A 1 524 ? 27.142 -14.202 1.472 1.00 94.00 524 ILE A N 1
ATOM 4046 C CA . ILE A 1 524 ? 27.553 -13.875 2.843 1.00 94.00 524 ILE A CA 1
ATOM 4047 C C . ILE A 1 524 ? 28.790 -14.691 3.228 1.00 94.00 524 ILE A C 1
ATOM 4049 O O . ILE A 1 524 ? 28.758 -15.936 3.222 1.00 94.00 524 ILE A O 1
ATOM 4053 N N . ALA A 1 525 ? 29.842 -13.983 3.630 1.00 95.62 525 ALA A N 1
ATOM 4054 C CA . ALA A 1 525 ? 31.124 -14.492 4.084 1.00 95.62 525 ALA A CA 1
ATOM 4055 C C . ALA A 1 525 ? 31.393 -14.155 5.563 1.00 95.62 525 ALA A C 1
ATOM 4057 O O . ALA A 1 525 ? 30.701 -13.381 6.222 1.00 95.62 525 ALA A O 1
ATOM 4058 N N . LYS A 1 526 ? 32.425 -14.793 6.128 1.00 96.75 526 LYS A N 1
ATOM 4059 C CA . LYS A 1 526 ? 32.921 -14.439 7.462 1.00 96.75 526 LYS A CA 1
ATOM 4060 C C . LYS A 1 526 ? 33.572 -13.058 7.396 1.00 96.75 526 LYS A C 1
ATOM 4062 O O . LYS A 1 526 ? 34.491 -12.860 6.611 1.00 96.75 526 LYS A O 1
ATOM 4067 N N . GLY A 1 527 ? 33.184 -12.174 8.307 1.00 96.06 527 GLY A N 1
ATOM 4068 C CA . GLY A 1 527 ? 33.684 -10.806 8.387 1.00 96.06 527 GLY A CA 1
ATOM 4069 C C . GLY A 1 527 ? 32.713 -9.763 7.845 1.00 96.06 527 GLY A C 1
ATOM 4070 O O . GLY A 1 527 ? 32.901 -8.597 8.174 1.00 96.06 527 GLY A O 1
ATOM 4071 N N . ASP A 1 528 ? 31.677 -10.164 7.112 1.00 96.69 528 ASP A N 1
ATOM 4072 C CA . ASP A 1 528 ? 30.655 -9.242 6.617 1.00 96.69 528 ASP A CA 1
ATOM 4073 C C . ASP A 1 528 ? 29.813 -8.700 7.773 1.00 96.69 528 ASP A C 1
ATOM 4075 O O . ASP A 1 528 ? 29.515 -9.426 8.728 1.00 96.69 528 ASP A O 1
ATOM 4079 N N . THR A 1 529 ? 29.409 -7.438 7.678 1.00 95.50 529 THR A N 1
ATOM 4080 C CA . THR A 1 529 ? 28.334 -6.884 8.503 1.00 95.50 529 THR A CA 1
ATOM 4081 C C . THR A 1 529 ? 27.015 -7.153 7.791 1.00 95.50 529 THR A C 1
ATOM 4083 O O . THR A 1 529 ? 26.884 -6.864 6.600 1.00 95.50 529 THR A O 1
ATOM 4086 N N . ILE A 1 530 ? 26.048 -7.729 8.499 1.00 96.06 530 ILE A N 1
ATOM 4087 C CA . ILE A 1 530 ? 24.706 -7.973 7.970 1.00 96.06 530 ILE A CA 1
ATOM 4088 C C . ILE A 1 530 ? 23.667 -7.469 8.963 1.00 96.06 530 ILE A C 1
ATOM 4090 O O . ILE A 1 530 ? 23.857 -7.617 10.168 1.00 96.06 530 ILE A O 1
ATOM 4094 N N . THR A 1 531 ? 22.560 -6.959 8.441 1.00 92.75 531 THR A N 1
ATOM 4095 C CA . THR A 1 531 ? 21.306 -6.745 9.163 1.00 92.75 531 THR A CA 1
ATOM 4096 C C . THR A 1 531 ? 20.308 -7.777 8.663 1.00 92.75 531 THR A C 1
ATOM 4098 O O . THR A 1 531 ? 20.087 -7.884 7.461 1.00 92.75 531 THR A O 1
ATOM 4101 N N . ALA A 1 532 ? 19.731 -8.581 9.548 1.00 93.62 532 ALA A N 1
ATOM 4102 C CA . ALA A 1 532 ? 18.718 -9.558 9.172 1.00 93.62 532 ALA A CA 1
ATOM 4103 C C . ALA A 1 532 ? 17.431 -9.309 9.940 1.00 93.62 532 ALA A C 1
ATOM 4105 O O . ALA A 1 532 ? 17.461 -9.147 11.157 1.00 93.62 532 ALA A O 1
ATOM 4106 N N . GLU A 1 533 ? 16.313 -9.373 9.232 1.00 87.00 533 GLU A N 1
ATOM 4107 C CA . GLU A 1 533 ? 14.981 -9.319 9.811 1.00 87.00 533 GLU A CA 1
ATOM 4108 C C . GLU A 1 533 ? 14.363 -10.712 9.727 1.00 87.00 533 GLU A C 1
ATOM 4110 O O . GLU A 1 533 ? 14.369 -11.356 8.673 1.00 87.00 533 GLU A O 1
ATOM 4115 N N . GLY A 1 534 ? 13.875 -11.235 10.850 1.00 87.50 534 GLY A N 1
ATOM 4116 C CA . GLY A 1 534 ? 13.397 -12.613 10.919 1.00 87.50 534 GLY A CA 1
ATOM 4117 C C . GLY A 1 534 ? 12.618 -12.930 12.172 1.00 87.50 534 GLY A C 1
ATOM 4118 O O . GLY A 1 534 ? 12.619 -12.145 13.101 1.00 87.50 534 GLY A O 1
ATOM 4119 N N . VAL A 1 535 ? 12.016 -14.114 12.235 1.00 82.69 535 VAL A N 1
ATOM 4120 C CA . VAL A 1 535 ? 11.281 -14.560 13.428 1.00 82.69 535 VAL A CA 1
ATOM 4121 C C . VAL A 1 535 ? 12.222 -15.312 14.377 1.00 82.69 535 VAL A C 1
ATOM 4123 O O . VAL A 1 535 ? 12.823 -16.302 13.950 1.00 82.69 535 VAL A O 1
ATOM 4126 N N . PRO A 1 536 ? 12.385 -14.914 15.653 1.00 83.81 536 PRO A N 1
ATOM 4127 C CA . PRO A 1 536 ? 13.177 -15.667 16.613 1.00 83.81 536 PRO A CA 1
ATOM 4128 C C . PRO A 1 536 ? 12.467 -16.979 16.964 1.00 83.81 536 PRO A C 1
ATOM 4130 O O . PRO A 1 536 ? 11.332 -17.005 17.432 1.00 83.81 536 PRO A O 1
ATOM 4133 N N . VAL A 1 537 ? 13.157 -18.096 16.773 1.00 85.50 537 VAL A N 1
ATOM 4134 C CA . VAL A 1 537 ? 12.679 -19.442 17.083 1.00 85.50 537 VAL A CA 1
ATOM 4135 C C . VAL A 1 537 ? 13.593 -20.057 18.130 1.00 85.50 537 VAL A C 1
ATOM 4137 O O . VAL A 1 537 ? 14.809 -20.147 17.953 1.00 85.50 537 VAL A O 1
ATOM 4140 N N . LYS A 1 538 ? 13.007 -20.508 19.240 1.00 82.75 538 LYS A N 1
ATOM 4141 C CA . LYS A 1 538 ? 13.750 -21.210 20.286 1.00 82.75 538 LYS A CA 1
ATOM 4142 C C . LYS A 1 538 ? 13.982 -22.667 19.883 1.00 82.75 538 LYS A C 1
ATOM 4144 O O . LYS A 1 538 ? 13.028 -23.413 19.671 1.00 82.75 538 LYS A O 1
ATOM 4149 N N . VAL A 1 539 ? 15.245 -23.077 19.819 1.00 82.75 539 VAL A N 1
ATOM 4150 C CA . VAL A 1 539 ? 15.684 -24.451 19.547 1.00 82.75 539 VAL A CA 1
ATOM 4151 C C . VAL A 1 539 ? 16.538 -24.909 20.727 1.00 82.75 539 VAL A C 1
ATOM 4153 O O . VAL A 1 539 ? 17.658 -24.437 20.918 1.00 82.75 539 VAL A O 1
ATOM 4156 N N . HIS A 1 540 ? 15.988 -25.8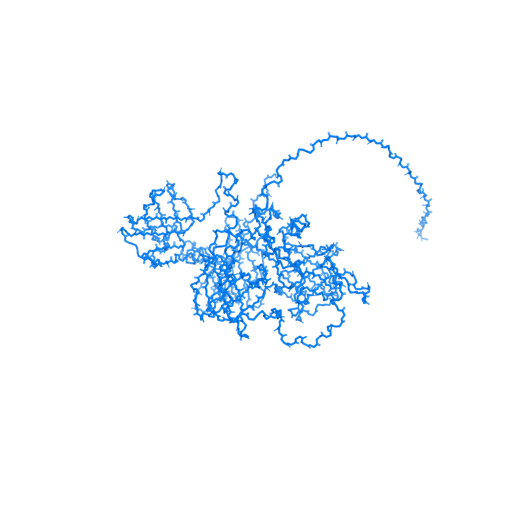10 21.547 1.00 88.56 540 HIS A N 1
ATOM 4157 C CA . HIS A 1 540 ? 16.546 -26.178 22.856 1.00 88.56 540 HIS A CA 1
ATOM 4158 C C . HIS A 1 540 ? 16.814 -24.940 23.737 1.00 88.56 540 HIS A C 1
ATOM 4160 O O . HIS A 1 540 ? 15.888 -24.180 24.031 1.00 88.56 540 HIS A O 1
ATOM 4166 N N . ASP A 1 541 ? 18.068 -24.733 24.140 1.00 87.69 541 ASP A N 1
ATOM 4167 C CA . ASP A 1 541 ? 18.500 -23.644 25.021 1.00 87.69 541 ASP A CA 1
ATOM 4168 C C . ASP A 1 541 ? 19.003 -22.415 24.248 1.00 87.69 541 ASP A C 1
ATOM 4170 O O . ASP A 1 541 ? 19.552 -21.489 24.837 1.00 87.69 541 ASP A O 1
ATOM 4174 N N . SER A 1 542 ? 18.830 -22.389 22.924 1.00 81.56 542 SER A N 1
ATOM 4175 C CA . SER A 1 542 ? 19.271 -21.295 22.054 1.00 81.56 542 SER A CA 1
ATOM 4176 C C . SER A 1 542 ? 18.106 -20.666 21.292 1.00 81.56 542 SER A C 1
ATOM 4178 O O . SER A 1 542 ? 17.123 -21.333 20.973 1.00 81.56 542 SER A O 1
ATOM 4180 N N . THR A 1 543 ? 18.233 -19.382 20.965 1.00 87.38 543 THR A N 1
ATOM 4181 C CA . THR A 1 543 ? 17.314 -18.667 20.069 1.00 87.38 543 THR A CA 1
ATOM 4182 C C . THR A 1 543 ? 17.997 -18.468 18.721 1.00 87.38 543 THR A C 1
ATOM 4184 O O . THR A 1 543 ? 19.132 -17.995 18.668 1.00 87.38 543 THR A O 1
ATOM 4187 N N . ILE A 1 544 ? 17.315 -18.839 17.640 1.00 93.69 544 ILE A N 1
ATOM 4188 C CA . ILE A 1 544 ? 17.773 -18.668 16.260 1.00 93.69 544 ILE A CA 1
ATOM 4189 C C . ILE A 1 544 ? 16.835 -17.689 15.566 1.00 93.69 544 ILE A C 1
ATOM 4191 O O . ILE A 1 544 ? 15.627 -17.889 15.578 1.00 93.69 544 ILE A O 1
ATOM 4195 N N . LEU A 1 545 ? 17.375 -16.663 14.921 1.00 93.94 545 LEU A N 1
ATOM 4196 C CA . LEU A 1 545 ? 16.610 -15.775 14.065 1.00 93.94 545 LEU A CA 1
ATOM 4197 C C . LEU A 1 545 ? 16.359 -16.432 12.706 1.00 93.94 545 LEU A C 1
ATOM 4199 O O . LEU A 1 545 ? 17.279 -16.612 11.911 1.00 93.94 545 LEU A O 1
ATOM 4203 N N . VAL A 1 546 ? 15.112 -16.770 12.405 1.00 93.69 546 VAL A N 1
ATOM 4204 C CA . VAL A 1 546 ? 14.702 -17.279 11.095 1.00 93.69 546 VAL A CA 1
ATOM 4205 C C . VAL A 1 546 ? 14.412 -16.088 10.178 1.00 93.69 546 VAL A C 1
ATOM 4207 O O . VAL A 1 546 ? 13.274 -15.645 10.063 1.00 93.69 546 VAL A O 1
ATOM 4210 N N . ALA A 1 547 ? 15.457 -15.570 9.521 1.00 93.44 547 ALA A N 1
ATOM 4211 C CA . ALA A 1 547 ? 15.406 -14.420 8.607 1.00 93.44 547 ALA A CA 1
ATOM 4212 C C . ALA A 1 547 ? 14.388 -14.562 7.454 1.00 93.44 547 ALA A C 1
ATOM 4214 O O . ALA A 1 547 ? 14.316 -15.602 6.806 1.00 93.44 547 ALA A O 1
ATOM 4215 N N . PHE A 1 548 ? 13.608 -13.540 7.145 1.00 88.69 548 PHE A N 1
ATOM 4216 C CA . PHE A 1 548 ? 12.884 -13.442 5.872 1.00 88.69 548 PHE A CA 1
ATOM 4217 C C . PHE A 1 548 ? 13.586 -12.483 4.910 1.00 88.69 548 PHE A C 1
ATOM 4219 O O . PHE A 1 548 ? 13.404 -12.609 3.701 1.00 88.69 548 PHE A O 1
ATOM 4226 N N . GLU A 1 549 ? 14.430 -11.589 5.426 1.00 86.19 549 GLU A N 1
ATOM 4227 C CA . GLU A 1 549 ? 15.239 -10.653 4.654 1.00 86.19 549 GLU A CA 1
ATOM 4228 C C . GLU A 1 549 ? 16.605 -10.460 5.317 1.00 86.19 549 GLU A C 1
ATOM 4230 O O . GLU A 1 549 ? 16.734 -10.497 6.543 1.00 86.19 549 GLU A O 1
ATOM 4235 N N . VAL A 1 550 ? 17.645 -10.333 4.496 1.00 93.19 550 VAL A N 1
ATOM 4236 C CA . VAL A 1 550 ? 19.024 -10.119 4.939 1.00 93.19 550 VAL A CA 1
ATOM 4237 C C . VAL A 1 550 ? 19.644 -9.035 4.070 1.00 93.19 550 VAL A C 1
ATOM 4239 O O . VAL A 1 550 ? 19.645 -9.158 2.848 1.00 93.19 550 VAL A O 1
ATOM 4242 N N . SER A 1 551 ? 20.205 -8.021 4.715 1.00 89.81 551 SER A N 1
ATOM 4243 C CA . SER A 1 551 ? 20.811 -6.823 4.136 1.00 89.81 551 SER A CA 1
ATOM 4244 C C . SER A 1 551 ? 22.298 -6.776 4.507 1.00 89.81 551 SER A C 1
ATOM 4246 O O . SER A 1 551 ? 22.631 -6.431 5.644 1.00 89.81 551 SER A O 1
ATOM 4248 N N . PRO A 1 552 ? 23.218 -7.173 3.612 1.00 92.44 552 PRO A N 1
ATOM 4249 C CA . PRO A 1 552 ? 24.648 -6.950 3.812 1.00 92.44 552 PRO A CA 1
ATOM 4250 C C . PRO A 1 552 ? 24.969 -5.450 3.798 1.00 92.44 552 PRO A C 1
ATOM 4252 O O . PRO A 1 552 ? 24.398 -4.715 3.005 1.00 92.44 552 PRO A O 1
ATOM 4255 N N . GLU A 1 553 ? 25.926 -4.990 4.606 1.00 86.44 553 GLU A N 1
ATOM 4256 C CA . GLU A 1 553 ? 26.321 -3.565 4.641 1.00 86.44 553 GLU A CA 1
ATOM 4257 C C . GLU A 1 553 ? 26.820 -3.051 3.276 1.00 86.44 553 GLU A C 1
ATOM 4259 O O . GLU A 1 553 ? 26.580 -1.902 2.923 1.00 86.44 553 GLU A O 1
ATOM 4264 N N . ASN A 1 554 ? 27.477 -3.912 2.489 1.00 86.56 554 ASN A N 1
ATOM 4265 C CA . ASN A 1 554 ? 28.042 -3.576 1.175 1.00 86.56 554 ASN A CA 1
ATOM 4266 C C . ASN A 1 554 ? 27.369 -4.344 0.021 1.00 86.56 554 ASN A C 1
ATOM 4268 O O . ASN A 1 554 ? 28.039 -4.740 -0.933 1.00 86.56 554 ASN A O 1
ATOM 4272 N N . GLY A 1 555 ? 26.068 -4.622 0.115 1.00 79.44 555 GLY A N 1
ATOM 4273 C CA . GLY A 1 555 ? 25.335 -5.326 -0.936 1.00 79.44 555 GLY A CA 1
ATOM 4274 C C . GLY A 1 555 ? 23.827 -5.138 -0.830 1.00 79.44 555 GLY A C 1
ATOM 4275 O O . GLY A 1 555 ? 23.329 -4.587 0.145 1.00 79.44 555 GLY A O 1
ATOM 4276 N N . ASP A 1 556 ? 23.092 -5.606 -1.834 1.00 73.00 556 ASP A N 1
ATOM 4277 C CA . ASP A 1 556 ? 21.635 -5.520 -1.802 1.00 73.00 556 ASP A CA 1
ATOM 4278 C C . ASP A 1 556 ? 21.023 -6.480 -0.783 1.00 73.00 556 ASP A C 1
ATOM 4280 O O . ASP A 1 556 ? 21.463 -7.625 -0.605 1.00 73.00 556 ASP A O 1
ATOM 4284 N N . SER A 1 557 ? 19.918 -6.031 -0.197 1.00 79.69 557 SER A N 1
ATOM 4285 C CA . SER A 1 557 ? 19.022 -6.876 0.575 1.00 79.69 557 SER A CA 1
ATOM 4286 C C . SER A 1 557 ? 18.443 -7.997 -0.285 1.00 79.69 557 SER A C 1
ATOM 4288 O O . SER A 1 557 ? 18.039 -7.800 -1.435 1.00 79.69 557 SER A O 1
ATOM 4290 N N . PHE A 1 558 ? 18.357 -9.197 0.281 1.00 85.69 558 PHE A N 1
ATOM 4291 C CA . PHE A 1 558 ? 17.711 -10.329 -0.368 1.00 85.69 558 PHE A CA 1
ATOM 4292 C C . PHE A 1 558 ? 16.698 -11.000 0.551 1.00 85.69 558 PHE A C 1
ATOM 4294 O O . PHE A 1 558 ? 16.938 -11.224 1.739 1.00 85.69 558 PHE A O 1
ATOM 4301 N N . LYS A 1 559 ? 15.562 -11.391 -0.037 1.00 84.38 559 LYS A N 1
ATOM 4302 C CA . LYS A 1 559 ? 14.550 -12.197 0.648 1.00 84.38 559 LYS A CA 1
ATOM 4303 C C . LYS A 1 559 ? 15.015 -13.648 0.756 1.00 84.38 559 LYS A C 1
ATOM 4305 O O . LYS A 1 559 ? 15.462 -14.249 -0.224 1.00 84.38 559 LYS A O 1
ATOM 4310 N N . VAL A 1 560 ? 14.877 -14.220 1.945 1.00 89.50 560 VAL A N 1
ATOM 4311 C CA . VAL A 1 560 ? 15.211 -15.611 2.242 1.00 89.50 560 VAL A CA 1
ATOM 4312 C C . VAL A 1 560 ? 14.003 -16.485 1.923 1.00 89.50 560 VAL A C 1
ATOM 4314 O O . VAL A 1 560 ? 13.027 -16.522 2.670 1.00 89.50 560 VAL A O 1
ATOM 4317 N N . ASP A 1 561 ? 14.058 -17.213 0.811 1.00 83.94 561 ASP A N 1
ATOM 4318 C CA . ASP A 1 561 ? 12.982 -18.129 0.437 1.00 83.94 561 ASP A CA 1
ATOM 4319 C C . ASP A 1 561 ? 12.935 -19.337 1.397 1.00 83.94 561 ASP A C 1
ATOM 4321 O O . ASP A 1 561 ? 13.928 -20.032 1.644 1.00 83.94 561 ASP A O 1
ATOM 4325 N N . ARG A 1 562 ? 11.759 -19.569 1.986 1.00 83.62 562 ARG A N 1
ATOM 4326 C CA . ARG A 1 562 ? 11.531 -20.609 2.995 1.00 83.62 562 ARG A CA 1
ATOM 4327 C C . ARG A 1 562 ? 10.928 -21.895 2.431 1.00 83.62 562 ARG A C 1
ATOM 4329 O O . ARG A 1 562 ? 10.783 -22.845 3.194 1.00 83.62 562 ARG A O 1
ATOM 4336 N N . GLY A 1 563 ? 10.627 -21.958 1.132 1.00 67.50 563 GLY A N 1
ATOM 4337 C CA . GLY A 1 563 ? 10.137 -23.170 0.469 1.00 67.50 563 GLY A CA 1
ATOM 4338 C C . GLY A 1 563 ? 8.746 -23.632 0.919 1.00 67.50 563 GLY A C 1
ATOM 4339 O O . GLY A 1 563 ? 8.378 -24.776 0.665 1.00 67.50 563 GLY A O 1
ATOM 4340 N N . ILE A 1 564 ? 7.964 -22.766 1.575 1.00 55.47 564 ILE A N 1
ATOM 4341 C CA . ILE A 1 564 ? 6.641 -23.114 2.127 1.00 55.47 564 ILE A CA 1
ATOM 4342 C C . ILE A 1 564 ? 5.601 -23.359 1.006 1.00 55.47 564 ILE A C 1
ATOM 4344 O O . ILE A 1 564 ? 4.599 -24.022 1.243 1.00 55.47 564 ILE A O 1
ATOM 4348 N N . GLY A 1 565 ? 5.868 -22.935 -0.237 1.00 43.81 565 GLY A N 1
ATOM 4349 C CA . GLY A 1 565 ? 4.952 -23.086 -1.381 1.00 43.81 565 GLY A CA 1
ATOM 4350 C C . GLY A 1 565 ? 5.186 -24.283 -2.321 1.00 43.81 565 GLY A C 1
ATOM 4351 O O . GLY A 1 565 ? 4.601 -24.316 -3.395 1.00 43.81 565 GLY A O 1
ATOM 4352 N N . GLY A 1 566 ? 6.069 -25.241 -2.000 1.00 41.97 566 GLY A N 1
ATOM 4353 C CA . GLY A 1 566 ? 6.623 -26.149 -3.026 1.00 41.97 566 GLY A CA 1
ATOM 4354 C C . GLY A 1 566 ? 6.180 -27.619 -3.050 1.00 41.97 566 GLY A C 1
ATOM 4355 O O . GLY A 1 566 ? 6.457 -28.306 -4.032 1.00 41.97 566 GLY A O 1
ATOM 4356 N N . GLN A 1 567 ? 5.535 -28.160 -2.012 1.00 40.69 567 GLN A N 1
ATOM 4357 C CA . GLN A 1 567 ? 5.312 -29.615 -1.911 1.00 40.69 567 GLN A CA 1
ATOM 4358 C C . GLN A 1 567 ? 3.853 -30.041 -2.137 1.00 40.69 567 GLN A C 1
ATOM 4360 O O . GLN A 1 567 ? 3.220 -30.606 -1.252 1.00 40.69 567 GLN A O 1
ATOM 4365 N N . GLN A 1 568 ? 3.328 -29.846 -3.350 1.00 39.81 568 GLN A N 1
ATOM 4366 C CA . GLN A 1 568 ? 2.197 -30.658 -3.842 1.00 39.81 568 GLN A CA 1
ATOM 4367 C C . GLN A 1 568 ? 2.395 -31.267 -5.241 1.00 39.81 568 GLN A C 1
ATOM 4369 O O . GLN A 1 568 ? 1.589 -32.091 -5.661 1.00 39.81 568 GLN A O 1
ATOM 4374 N N . ALA A 1 569 ? 3.503 -30.996 -5.936 1.00 40.72 569 ALA A N 1
ATOM 4375 C CA . ALA A 1 569 ? 3.723 -31.496 -7.296 1.00 40.72 569 ALA A CA 1
ATOM 4376 C C . ALA A 1 569 ? 4.914 -32.469 -7.402 1.00 40.72 569 ALA A C 1
ATOM 4378 O O . ALA A 1 569 ? 5.884 -32.196 -8.096 1.00 40.72 569 ALA A O 1
ATOM 4379 N N . SER A 1 570 ? 4.878 -33.606 -6.700 1.00 38.16 570 SER A N 1
ATOM 4380 C CA . SER A 1 570 ? 5.612 -34.825 -7.114 1.00 38.16 570 SER A CA 1
ATOM 4381 C C . SER A 1 570 ? 5.194 -36.051 -6.294 1.00 38.16 570 SER A C 1
ATOM 4383 O O . SER A 1 570 ? 5.923 -36.585 -5.464 1.00 38.16 570 SER A O 1
ATOM 4385 N N . ARG A 1 571 ? 3.981 -36.539 -6.554 1.00 42.47 571 ARG A N 1
ATOM 4386 C CA . ARG A 1 571 ? 3.666 -37.967 -6.431 1.00 42.47 571 ARG A CA 1
ATOM 4387 C C . ARG A 1 571 ? 2.966 -38.407 -7.711 1.00 42.47 571 ARG A C 1
ATOM 4389 O O . ARG A 1 571 ? 1.740 -38.441 -7.771 1.00 42.47 571 ARG A O 1
ATOM 4396 N N . ARG A 1 572 ? 3.765 -38.684 -8.738 1.00 36.44 572 ARG A N 1
ATOM 4397 C CA . ARG A 1 572 ? 3.446 -39.596 -9.837 1.00 36.44 572 ARG A CA 1
ATOM 4398 C C . ARG A 1 572 ? 4.700 -40.365 -10.194 1.00 36.44 572 ARG A C 1
ATOM 4400 O O . ARG A 1 572 ? 5.766 -39.711 -10.225 1.00 36.44 572 ARG A O 1
#

Solvent-accessible surface area (backbone atoms only — not comparable to full-atom values): 33248 Å² total; per-residue (Å²): 134,84,90,87,86,89,82,88,80,84,86,79,88,77,84,82,79,86,82,85,78,82,78,82,87,78,90,74,86,78,88,67,83,77,75,90,76,82,92,82,70,78,77,79,77,50,69,78,74,58,46,64,46,58,47,57,52,47,66,69,62,53,69,92,72,63,69,84,67,93,62,62,96,74,72,56,82,85,59,86,76,63,86,85,79,72,88,73,81,72,78,58,98,70,51,50,43,70,66,93,85,49,82,89,60,65,87,54,57,42,30,36,62,53,57,50,72,46,74,41,50,87,81,72,76,52,39,28,44,29,38,37,40,30,40,52,76,85,72,80,82,34,25,15,25,37,39,38,31,34,24,88,83,68,83,34,44,38,81,48,69,51,76,44,51,35,25,75,68,23,56,73,53,44,66,62,47,62,80,75,64,66,63,62,53,28,42,52,44,75,50,48,26,32,28,68,44,77,47,74,21,36,35,67,96,40,47,24,33,33,34,36,26,36,26,84,86,71,47,78,46,40,34,36,57,34,45,36,81,79,38,67,86,54,86,81,49,72,67,42,43,38,36,36,33,20,46,59,46,74,55,84,93,41,66,31,28,49,30,49,30,41,26,46,74,93,38,95,58,70,46,70,34,74,72,74,50,56,72,48,47,25,30,27,68,39,72,46,79,36,58,58,92,91,37,56,24,31,33,34,33,31,32,28,81,88,69,49,79,42,43,32,39,58,36,51,50,86,71,54,88,66,90,83,53,69,64,42,59,38,36,38,30,14,43,56,23,24,54,67,96,39,68,31,27,46,31,46,29,42,29,46,92,81,50,72,41,75,38,72,88,62,64,75,55,58,67,54,61,59,69,79,55,68,93,84,76,91,71,76,54,76,41,76,50,52,30,36,25,68,41,65,50,75,46,76,56,99,87,40,54,25,28,34,35,37,27,44,23,88,89,75,42,77,35,38,34,36,48,45,47,49,92,73,39,88,73,85,75,54,65,69,42,58,37,40,34,35,21,39,59,46,68,45,98,88,67,47,58,28,31,47,32,41,32,36,34,43,92,90,42,75,43,70,28,59,51,64,60,60,37,31,76,74,56,29,59,47,72,49,49,28,35,23,71,41,75,47,79,46,77,55,94,95,38,59,33,29,34,36,35,25,39,27,87,90,70,49,78,46,37,34,39,47,30,38,61,87,43,81,49,58,76,68,52,72,67,42,44,35,38,29,35,11,38,69,42,77,56,89,96,43,66,32,31,45,33,47,34,40,32,38,79,91,52,76,66,44,73,36,68,80,68,87,88,63,90,82,85,83,89,126

pLDDT: mean 79.58, std 19.78, range [33.34, 98.44]